Protein 2NNA (pdb70)

Radius of gyration: 23.1 Å; Cα contacts (8 Å, |Δi|>4): 868; chains: 3; bounding box: 53×52×65 Å

Foldseek 3Di:
DDDDPKDKPQWPWAFDPVVGDIWTFIGIRQHTQWIADLVVLGIGGDDPVCVPPHDDRSVVNNVVNVVVVVVVVVVCVVVVNDDWDFDDKDKDKDKPDDDDAQDKTKIKIKIPQGPPPDKDKFKDKPRHGDDPQKDKDHWTADPVGGTMIMMMHIDGADPRIWMWIWMDDPNDPDIDTDTDHD/DVVPDDDDKDWDWDWDWDDDDQNPDIKIKIFTDTPNRGQKMDILVVLAIDGPDPVPPVPRVVQRPPVVSSVVSNCCSVVPVVVVSVVCVVPVVVDWDAWDWDWDPVIKIKTWFTDDQDKDKFKAKPNHTDDDQKDKDPWADPPPRGIIIMIDGDDDDDPPIKMWMWMDDPNDPDIDIDIDHD/DDDDDDDDDDDDD

B-factor: mean 37.71, std 11.77, range [17.78, 88.79]

Secondary structure (DSSP, 8-state):
----SEEEEEEEEEEETTTTEEEEEEEETTEEEEEEETTTTEEEESSHHHHHH-B--HHHHHHHHHHHHHHHHHHHHHTTS-PPPPPPPEEEEEESS---TTS-EEEEEEEEEE-SS--EEEEEETTEEE-TTEEE--PEE-TTS-EEEEEEEEE---TT--EEEEEE-TTSSS-EEEEE--/-GGGSPP--EEEEEEEEEEETTTTEEEEEEEEEETTEEEEEEETTT-SEEE-STTSHHHHHHHHT-HHHHHHHHHHIIIIIIHHHHHHHTTGGG--BPPEEEEE--EEEEEEEEBSS--EEEEEETTEE--SSEEEPPPEE-SSS-EEEEEEE-----TT--EEEEEE-TT-SS-EEEEE--/-BPP---PPPPP-

Structure (mmCIF, N/CA/C/O backbone):
data_2NNA
#
_entry.id   2NNA
#
_cell.length_a   58.830
_cell.length_b   92.520
_cell.length_c   113.060
_cell.angle_alpha   90.00
_cell.angle_beta   90.00
_cell.angle_gamma   90.00
#
_symmetry.space_group_name_H-M   'P 21 21 21'
#
loop_
_entity.id
_entity.type
_entity.pdbx_description
1 polymer 'MHC class II antigen'
2 polymer 'MHC class II antigen'
3 polymer 'gluten peptide'
4 water water
#
loop_
_atom_site.group_PDB
_atom_site.id
_atom_site.type_symbol
_atom_site.label_atom_id
_atom_site.label_alt_id
_atom_site.label_comp_id
_atom_site.label_asym_id
_atom_site.label_entity_id
_atom_site.label_seq_id
_atom_site.pdbx_PDB_ins_code
_atom_site.Cartn_x
_atom_site.Cartn_y
_atom_site.Cartn_z
_atom_site.occupancy
_atom_site.B_iso_or_equiv
_atom_site.auth_seq_id
_atom_site.auth_comp_id
_atom_site.auth_asym_id
_atom_site.auth_atom_id
_atom_site.pdbx_PDB_model_num
ATOM 1 N N . ASP A 1 2 ? 15.872 39.562 50.418 1.00 62.29 0 ASP A N 1
ATOM 2 C CA . ASP A 1 2 ? 15.620 40.381 51.639 1.00 61.31 0 ASP A CA 1
ATOM 3 C C . ASP A 1 2 ? 16.120 41.811 51.415 1.00 58.92 0 ASP A C 1
ATOM 4 O O . ASP A 1 2 ? 15.342 42.768 51.475 1.00 59.59 0 ASP A O 1
ATOM 9 N N . ILE A 1 3 ? 17.421 41.948 51.159 1.00 54.87 1 ILE A N 1
ATOM 10 C CA . ILE A 1 3 ? 18.030 43.256 50.924 1.00 49.83 1 ILE A CA 1
ATOM 11 C C . ILE A 1 3 ? 17.960 43.611 49.444 1.00 47.71 1 ILE A C 1
ATOM 12 O O . ILE A 1 3 ? 18.443 42.855 48.601 1.00 46.73 1 ILE A O 1
ATOM 17 N N . VAL A 1 4 ? 17.366 44.759 49.129 1.00 45.17 2 VAL A N 1
ATOM 18 C CA . VAL A 1 4 ? 17.250 45.189 47.738 1.00 43.40 2 VAL A CA 1
ATOM 19 C C . VAL A 1 4 ? 18.433 46.061 47.336 1.00 41.21 2 VAL A C 1
ATOM 20 O O . VAL A 1 4 ? 18.846 46.957 48.076 1.00 41.51 2 VAL A O 1
ATOM 24 N N . ALA A 1 5 ? 18.974 45.795 46.154 1.00 38.19 3 ALA A N 1
ATOM 25 C CA . ALA A 1 5 ? 20.112 46.543 45.650 1.00 36.13 3 ALA A CA 1
ATOM 26 C C . ALA A 1 5 ? 20.231 46.302 44.157 1.00 35.18 3 ALA A C 1
ATOM 27 O O . ALA A 1 5 ? 19.689 45.325 43.638 1.00 36.52 3 ALA A O 1
ATOM 29 N N . ASP A 1 6 ? 20.930 47.194 43.464 1.00 32.75 4 ASP A N 1
ATOM 30 C CA . ASP A 1 6 ? 21.104 47.048 42.031 1.00 33.06 4 ASP A CA 1
ATOM 31 C C . ASP A 1 6 ? 21.988 45.838 41.754 1.00 32.44 4 ASP A C 1
ATOM 32 O O . ASP A 1 6 ? 21.747 45.084 40.812 1.00 32.13 4 ASP A O 1
ATOM 37 N N . HIS A 1 7 ? 23.012 45.662 42.580 1.00 31.44 5 HIS A N 1
ATOM 38 C CA . HIS A 1 7 ? 23.925 44.537 42.433 1.00 30.92 5 HIS A CA 1
ATOM 39 C C . HIS A 1 7 ? 24.278 43.908 43.770 1.00 28.96 5 HIS A C 1
ATOM 40 O O . HIS A 1 7 ? 24.413 44.600 44.785 1.00 27.16 5 HIS A O 1
ATOM 47 N N . VAL A 1 8 ? 24.410 42.585 43.759 1.00 28.69 6 VAL A N 1
ATOM 48 C CA . VAL A 1 8 ? 24.774 41.835 44.955 1.00 28.78 6 VAL A CA 1
ATOM 49 C C . VAL A 1 8 ? 25.969 40.948 44.618 1.00 28.36 6 VAL A C 1
ATOM 50 O O . VAL A 1 8 ? 25.971 40.247 43.601 1.00 25.66 6 VAL A O 1
ATOM 54 N N . ALA A 1 9 ? 26.988 40.992 45.466 1.00 25.98 7 ALA A N 1
ATOM 55 C CA . ALA A 1 9 ? 28.180 40.189 45.246 1.00 27.92 7 ALA A CA 1
ATOM 56 C C . ALA A 1 9 ? 28.569 39.415 46.495 1.00 27.63 7 ALA A C 1
ATOM 57 O O . ALA A 1 9 ? 28.217 39.794 47.613 1.00 27.34 7 ALA A O 1
ATOM 59 N N . SER A 1 10 ? 29.282 38.315 46.288 1.00 27.50 8 SER A N 1
ATOM 60 C CA . SER A 1 10 ? 29.781 37.496 47.383 1.00 27.28 8 SER A CA 1
ATOM 61 C C . SER A 1 10 ? 31.275 37.410 47.131 1.00 27.14 8 SER A C 1
ATOM 62 O O . SER A 1 10 ? 31.726 36.660 46.267 1.00 26.31 8 SER A O 1
ATOM 65 N N . TYR A 1 11 ? 32.032 38.220 47.861 1.00 25.87 9 TYR A N 1
ATOM 66 C CA . TYR A 1 11 ? 33.475 38.242 47.722 1.00 27.05 9 TYR A CA 1
ATOM 67 C C . TYR A 1 11 ? 33.979 37.426 48.875 1.00 29.88 9 TYR A C 1
ATOM 68 O O . TYR A 1 11 ? 34.793 37.852 49.704 1.00 27.22 9 TYR A O 1
ATOM 77 N N . GLY A 1 12 A 33.424 36.221 48.890 1.00 30.07 9 GLY A N 1
ATOM 78 C CA . GLY A 1 12 A 33.720 35.261 49.900 1.00 30.08 9 GLY A CA 1
ATOM 79 C C . GLY A 1 12 A 32.586 34.284 50.191 1.00 28.94 9 GLY A C 1
ATOM 80 O O . GLY A 1 12 A 32.045 34.277 51.296 1.00 32.47 9 GLY A O 1
ATOM 81 N N . VAL A 1 13 ? 32.213 33.470 49.207 1.00 27.05 10 VAL A N 1
ATOM 82 C CA . VAL A 1 13 ? 31.337 32.358 49.494 1.00 24.00 10 VAL A CA 1
ATOM 83 C C . VAL A 1 13 ? 32.309 31.324 50.020 1.00 25.04 10 VAL A C 1
ATOM 84 O O . VAL A 1 13 ? 32.950 30.632 49.224 1.00 24.76 10 VAL A O 1
ATOM 88 N N . ASN A 1 14 ? 32.450 31.224 51.340 1.00 23.03 11 ASN A N 1
ATOM 89 C CA . ASN A 1 14 ? 33.360 30.242 51.949 1.00 23.45 11 ASN A CA 1
ATOM 90 C C . ASN A 1 14 ? 32.593 29.056 52.524 1.00 23.67 11 ASN A C 1
ATOM 91 O O . ASN A 1 14 ? 31.585 29.238 53.224 1.00 22.84 11 ASN A O 1
ATOM 96 N N . LEU A 1 15 ? 33.065 27.849 52.226 1.00 22.50 12 LEU A N 1
ATOM 97 C CA . LEU A 1 15 ? 32.420 26.632 52.704 1.00 24.40 12 LEU A CA 1
ATOM 98 C C . LEU A 1 15 ? 33.419 25.598 53.228 1.00 24.42 12 LEU A C 1
ATOM 99 O O . LEU A 1 15 ? 34.476 25.393 52.641 1.00 25.75 12 LEU A O 1
ATOM 104 N N . TYR A 1 16 ? 33.072 24.957 54.338 1.00 25.37 13 TYR A N 1
ATOM 105 C CA . TYR A 1 16 ? 33.893 23.897 54.908 1.00 25.01 13 TYR A CA 1
ATOM 106 C C . TYR A 1 16 ? 32.941 22.943 55.615 1.00 24.20 13 TYR A C 1
ATOM 107 O O . TYR A 1 16 ? 32.059 23.382 56.351 1.00 25.69 13 TYR A O 1
ATOM 116 N N . GLN A 1 17 ? 33.107 21.644 55.379 1.00 24.10 14 GLN A N 1
ATOM 117 C CA . GLN A 1 17 ? 32.261 20.639 56.016 1.00 22.84 14 GLN A CA 1
ATOM 118 C C . GLN A 1 17 ? 33.083 19.440 56.490 1.00 24.58 14 GLN A C 1
ATOM 119 O O . GLN A 1 17 ? 34.090 19.075 55.879 1.00 24.84 14 GLN A O 1
ATOM 125 N N . SER A 1 18 ? 32.642 18.831 57.585 1.00 23.14 15 SER A N 1
ATOM 126 C CA . SER A 1 18 ? 33.338 17.688 58.164 1.00 24.24 15 SER A CA 1
ATOM 127 C C . SER A 1 18 ? 33.383 16.486 57.225 1.00 24.07 15 SER A C 1
ATOM 128 O O . SER A 1 18 ? 34.389 15.782 57.162 1.00 24.70 15 SER A O 1
ATOM 131 N N . TYR A 1 19 ? 32.305 16.241 56.488 1.00 25.84 16 TYR A N 1
ATOM 132 C CA . TYR A 1 19 ? 32.298 15.107 55.567 1.00 27.22 16 TYR A CA 1
ATOM 133 C C . TYR A 1 19 ? 33.364 15.281 54.486 1.00 28.12 16 TYR A C 1
ATOM 134 O O . TYR A 1 19 ? 33.254 16.151 53.618 1.00 27.55 16 TYR A O 1
ATOM 143 N N . GLY A 1 20 ? 34.392 14.440 54.543 1.00 29.27 17 GLY A N 1
ATOM 144 C CA . GLY A 1 20 ? 35.479 14.508 53.580 1.00 28.17 17 GLY A CA 1
ATOM 145 C C . GLY A 1 20 ? 36.815 14.461 54.310 1.00 30.66 17 GLY A C 1
ATOM 146 O O . GLY A 1 20 ? 37.464 13.416 54.335 1.00 30.28 17 GLY A O 1
ATOM 147 N N . PRO A 1 21 ? 37.256 15.577 54.917 1.00 30.02 18 PRO A N 1
ATOM 148 C CA . PRO A 1 21 ? 36.540 16.859 54.931 1.00 30.28 18 PRO A CA 1
ATOM 149 C C . PRO A 1 21 ? 36.657 17.532 53.564 1.00 29.87 18 PRO A C 1
ATOM 150 O O . PRO A 1 21 ? 37.440 17.101 52.720 1.00 30.22 18 PRO A O 1
ATOM 154 N N . SER A 1 22 ? 35.885 18.592 53.352 1.00 29.77 19 SER A N 1
ATOM 155 C CA . SER A 1 22 ? 35.919 19.301 52.085 1.00 30.09 19 SER A CA 1
ATOM 156 C C . SER A 1 22 ? 35.502 20.761 52.239 1.00 29.55 19 SER A C 1
ATOM 157 O O . SER A 1 22 ? 34.754 21.122 53.148 1.00 29.88 19 SER A O 1
ATOM 160 N N . GLY A 1 23 ? 35.999 21.601 51.341 1.00 28.57 20 GLY A N 1
ATOM 161 C CA . GLY A 1 23 ? 35.671 23.011 51.396 1.00 28.18 20 GLY A CA 1
ATOM 162 C C . GLY A 1 23 ? 35.521 23.589 50.003 1.00 27.64 20 GLY A C 1
ATOM 163 O O . GLY A 1 23 ? 35.756 22.904 49.007 1.00 26.38 20 GLY A O 1
ATOM 164 N N . GLN A 1 24 ? 35.134 24.846 49.934 1.00 25.64 21 GLN A N 1
ATOM 165 C CA . GLN A 1 24 ? 34.948 25.530 48.662 1.00 24.38 21 GLN A CA 1
ATOM 166 C C . GLN A 1 24 ? 35.131 27.025 48.888 1.00 23.84 21 GLN A C 1
ATOM 167 O O . GLN A 1 24 ? 34.724 27.557 49.906 1.00 22.39 21 GLN A O 1
ATOM 173 N N . TYR A 1 25 ? 35.737 27.694 47.914 1.00 23.20 22 TYR A N 1
ATOM 174 C CA . TYR A 1 25 ? 35.923 29.138 47.978 1.00 21.74 22 TYR A CA 1
ATOM 175 C C . TYR A 1 25 ? 35.638 29.679 46.593 1.00 23.47 22 TYR A C 1
ATOM 176 O O . TYR A 1 25 ? 36.238 29.238 45.614 1.00 22.98 22 TYR A O 1
ATOM 185 N N . SER A 1 26 ? 34.726 30.641 46.511 1.00 24.45 23 SER A N 1
ATOM 186 C CA . SER A 1 26 ? 34.371 31.225 45.231 1.00 23.55 23 SER A CA 1
ATOM 187 C C . SER A 1 26 ? 33.835 32.633 45.409 1.00 24.16 23 SER A C 1
ATOM 188 O O . SER A 1 26 ? 33.433 33.025 46.512 1.00 23.90 23 SER A O 1
ATOM 191 N N . HIS A 1 27 ? 33.831 33.400 44.322 1.00 25.03 24 HIS A N 1
ATOM 192 C CA . HIS A 1 27 ? 33.288 34.759 44.329 1.00 24.00 24 HIS A CA 1
ATOM 193 C C . HIS A 1 27 ? 32.140 34.763 43.342 1.00 24.48 24 HIS A C 1
ATOM 194 O O . HIS A 1 27 ? 32.228 34.151 42.278 1.00 25.31 24 HIS A O 1
ATOM 201 N N . GLU A 1 28 ? 31.057 35.437 43.700 1.00 23.85 25 GLU A N 1
ATOM 202 C CA . GLU A 1 28 ? 29.898 35.505 42.825 1.00 24.22 25 GLU A CA 1
ATOM 203 C C . GLU A 1 28 ? 29.504 36.966 42.663 1.00 23.81 25 GLU A C 1
ATOM 204 O O . GLU A 1 28 ? 29.715 37.768 43.566 1.00 23.72 25 GLU A O 1
ATOM 210 N N . PHE A 1 29 ? 28.955 37.316 41.506 1.00 24.26 26 PHE A N 1
ATOM 211 C CA . PHE A 1 29 ? 28.478 38.679 41.281 1.00 25.93 26 PHE A CA 1
ATOM 212 C C . PHE A 1 29 ? 27.142 38.532 40.568 1.00 25.12 26 PHE A C 1
ATOM 213 O O . PHE A 1 29 ? 27.057 37.859 39.538 1.00 25.53 26 PHE A O 1
ATOM 221 N N . ASP A 1 30 ? 26.107 39.152 41.129 1.00 23.64 27 ASP A N 1
ATOM 222 C CA . ASP A 1 30 ? 24.751 39.067 40.589 1.00 25.63 27 ASP A CA 1
ATOM 223 C C . ASP A 1 30 ? 24.324 37.635 40.262 1.00 26.25 27 ASP A C 1
ATOM 224 O O . ASP A 1 30 ? 23.772 37.358 39.195 1.00 24.94 27 ASP A O 1
ATOM 229 N N . GLY A 1 31 ? 24.596 36.725 41.193 1.00 27.17 28 GLY A N 1
ATOM 230 C CA . GLY A 1 31 ? 24.189 35.343 41.027 1.00 27.62 28 GLY A CA 1
ATOM 231 C C . GLY A 1 31 ? 25.020 34.384 40.199 1.00 27.60 28 GLY A C 1
ATOM 232 O O . GLY A 1 31 ? 24.645 33.221 40.087 1.00 29.26 28 GLY A O 1
ATOM 233 N N . ASP A 1 32 ? 26.127 34.837 39.618 1.00 26.86 29 ASP A N 1
ATOM 234 C CA . ASP A 1 32 ? 26.958 33.944 38.813 1.00 26.71 29 ASP A CA 1
ATOM 235 C C . ASP A 1 32 ? 28.360 33.856 39.404 1.00 26.32 29 ASP A C 1
ATOM 236 O O . ASP A 1 32 ? 28.821 34.777 40.069 1.00 26.57 29 ASP A O 1
ATOM 241 N N . GLU A 1 33 ? 29.037 32.743 39.149 1.00 26.52 30 GLU A N 1
ATOM 242 C CA . GLU A 1 33 ? 30.375 32.524 39.685 1.00 27.60 30 GLU A CA 1
ATOM 243 C C . GLU A 1 33 ? 31.501 33.141 38.866 1.00 27.06 30 GLU A C 1
ATOM 244 O O . GLU A 1 33 ? 31.700 32.791 37.704 1.00 28.33 30 GLU A O 1
ATOM 250 N N . GLU A 1 34 ? 32.245 34.052 39.479 1.00 26.69 31 GLU A N 1
ATOM 251 C CA . GLU A 1 34 ? 33.369 34.688 38.799 1.00 28.54 31 GLU A CA 1
ATOM 252 C C . GLU A 1 34 ? 34.542 33.711 38.810 1.00 28.33 31 GLU A C 1
ATOM 253 O O . GLU A 1 34 ? 35.250 33.560 37.814 1.00 28.51 31 GLU A O 1
ATOM 259 N N . PHE A 1 35 ? 34.733 33.034 39.938 1.00 28.19 32 PHE A N 1
ATOM 260 C CA . PHE A 1 35 ? 35.809 32.062 40.056 1.00 27.54 32 PHE A CA 1
ATOM 261 C C . PHE A 1 35 ? 35.665 31.223 41.317 1.00 28.83 32 PHE A C 1
ATOM 262 O O . PHE A 1 35 ? 34.816 31.490 42.168 1.00 29.22 32 PHE A O 1
ATOM 270 N N . TYR A 1 36 ? 36.491 30.188 41.406 1.00 28.13 33 TYR A N 1
ATOM 271 C CA . TYR A 1 36 ? 36.552 29.328 42.574 1.00 26.82 33 TYR A CA 1
ATOM 272 C C . TYR A 1 36 ? 38.032 29.019 42.671 1.00 27.66 33 TYR A C 1
ATOM 273 O O . TYR A 1 36 ? 38.754 29.103 41.674 1.00 25.97 33 TYR A O 1
ATOM 282 N N . VAL A 1 37 ? 38.494 28.697 43.871 1.00 27.32 34 VAL A N 1
ATOM 283 C CA . VAL A 1 37 ? 39.899 28.368 44.063 1.00 27.15 34 VAL A CA 1
ATOM 284 C C . VAL A 1 37 ? 39.992 26.866 44.241 1.00 27.38 34 VAL A C 1
ATOM 285 O O . VAL A 1 37 ? 39.320 26.301 45.100 1.00 26.84 34 VAL A O 1
ATOM 289 N N . ASP A 1 38 ? 40.794 26.217 43.405 1.00 29.02 35 ASP A N 1
ATOM 290 C CA . ASP A 1 38 ? 40.980 24.774 43.520 1.00 29.68 35 ASP A CA 1
ATOM 291 C C . ASP A 1 38 ? 41.867 24.623 44.755 1.00 30.54 35 ASP A C 1
ATOM 292 O O . ASP A 1 38 ? 43.035 25.009 44.734 1.00 31.64 35 ASP A O 1
ATOM 297 N N . LEU A 1 39 ? 41.309 24.078 45.829 1.00 30.35 36 LEU A N 1
ATOM 298 C CA . LEU A 1 39 ? 42.051 23.934 47.078 1.00 31.38 36 LEU A CA 1
ATOM 299 C C . LEU A 1 39 ? 43.162 22.890 47.040 1.00 32.94 36 LEU A C 1
ATOM 300 O O . LEU A 1 39 ? 44.052 22.901 47.889 1.00 32.86 36 LEU A O 1
ATOM 305 N N . GLU A 1 40 ? 43.108 21.989 46.064 1.00 36.30 37 GLU A N 1
ATOM 306 C CA . GLU A 1 40 ? 44.136 20.963 45.911 1.00 38.54 37 GLU A CA 1
ATOM 307 C C . GLU A 1 40 ? 45.302 21.529 45.112 1.00 39.38 37 GLU A C 1
ATOM 308 O O . GLU A 1 40 ? 46.438 21.519 45.572 1.00 38.69 37 GLU A O 1
ATOM 314 N N . ARG A 1 41 ? 45.010 22.026 43.914 1.00 39.40 38 ARG A N 1
ATOM 315 C CA . ARG A 1 41 ? 46.038 22.590 43.052 1.00 39.28 38 ARG A CA 1
ATOM 316 C C . ARG A 1 41 ? 46.476 23.978 43.516 1.00 39.20 38 ARG A C 1
ATOM 317 O O . ARG A 1 41 ? 47.471 24.514 43.027 1.00 38.72 38 ARG A O 1
ATOM 325 N N . LYS A 1 42 ? 45.736 24.549 44.463 1.00 37.41 39 LYS A N 1
ATOM 326 C CA . LYS A 1 42 ? 46.043 25.873 45.007 1.00 38.41 39 LYS A CA 1
ATOM 327 C C . LYS A 1 42 ? 46.038 26.944 43.917 1.00 38.19 39 LYS A C 1
ATOM 328 O O . LYS A 1 42 ? 46.919 27.805 43.895 1.00 36.68 39 LYS A O 1
ATOM 334 N N . GLU A 1 43 ? 45.052 26.893 43.023 1.00 36.80 40 GLU A N 1
ATOM 335 C CA . GLU A 1 43 ? 44.953 27.855 41.929 1.00 36.77 40 GLU A CA 1
ATOM 336 C C . GLU A 1 43 ? 43.575 28.482 41.826 1.00 34.65 40 GLU A C 1
ATOM 337 O O . GLU A 1 43 ? 42.570 27.887 42.215 1.00 33.76 40 GLU A O 1
ATOM 343 N N . THR A 1 44 ? 43.543 29.684 41.267 1.00 33.08 41 THR A N 1
ATOM 344 C CA . THR A 1 44 ? 42.302 30.399 41.054 1.00 32.05 41 THR A CA 1
ATOM 345 C C . THR A 1 44 ? 41.847 30.009 39.654 1.00 31.58 41 THR A C 1
ATOM 346 O O . THR A 1 44 ? 42.646 30.003 38.725 1.00 32.99 41 THR A O 1
ATOM 350 N N . VAL A 1 45 ? 40.575 29.660 39.509 1.00 30.97 42 VAL A N 1
ATOM 351 C CA . VAL A 1 45 ? 40.035 29.262 38.217 1.00 30.10 42 VAL A CA 1
ATOM 352 C C . VAL A 1 45 ? 38.862 30.164 37.854 1.00 31.39 42 VAL A C 1
ATOM 353 O O . VAL A 1 45 ? 37.749 29.988 38.361 1.00 30.86 42 VAL A O 1
ATOM 357 N N . TRP A 1 46 ? 39.118 31.129 36.976 1.00 30.52 43 TRP A N 1
ATOM 358 C CA . TRP A 1 46 ? 38.088 32.059 36.550 1.00 30.66 43 TRP A CA 1
ATOM 359 C C . TRP A 1 46 ? 37.116 31.403 35.580 1.00 31.44 43 TRP A C 1
ATOM 360 O O . TRP A 1 46 ? 37.505 30.569 34.760 1.00 32.40 43 TRP A O 1
ATOM 371 N N . GLN A 1 47 ? 35.850 31.799 35.669 1.00 31.86 44 GLN A N 1
ATOM 372 C CA . GLN A 1 47 ? 34.808 31.217 34.842 1.00 31.72 44 GLN A CA 1
ATOM 373 C C . GLN A 1 47 ? 34.495 31.896 33.509 1.00 32.82 44 GLN A C 1
ATOM 374 O O . GLN A 1 47 ? 33.641 31.417 32.764 1.00 33.32 44 GLN A O 1
ATOM 380 N N . LEU A 1 48 ? 35.173 33.002 33.212 1.00 32.76 45 LEU A N 1
ATOM 381 C CA . LEU A 1 48 ? 34.996 33.711 31.939 1.00 34.96 45 LEU A CA 1
ATOM 382 C C . LEU A 1 48 ? 36.356 34.132 31.372 1.00 36.16 45 LEU A C 1
ATOM 383 O O . LEU A 1 48 ? 37.239 34.562 32.116 1.00 35.38 45 LEU A O 1
ATOM 388 N N . PRO A 1 49 ? 36.544 33.999 30.045 1.00 37.56 46 PRO A N 1
ATOM 389 C CA . PRO A 1 49 ? 37.806 34.376 29.395 1.00 37.34 46 PRO A CA 1
ATOM 390 C C . PRO A 1 49 ? 38.183 35.810 29.759 1.00 37.61 46 PRO A C 1
ATOM 391 O O . PRO A 1 49 ? 39.345 36.113 30.018 1.00 38.23 46 PRO A O 1
ATOM 395 N N . LEU A 1 50 ? 37.184 36.685 29.785 1.00 38.30 47 LEU A N 1
ATOM 396 C CA . LEU A 1 50 ? 37.394 38.083 30.131 1.00 40.37 47 LEU A CA 1
ATOM 397 C C . LEU A 1 50 ? 38.056 38.232 31.503 1.00 41.61 47 LEU A C 1
ATOM 398 O O . LEU A 1 50 ? 39.014 38.994 31.651 1.00 42.86 47 LEU A O 1
ATOM 403 N N . PHE A 1 51 ? 37.546 37.511 32.502 1.00 41.43 48 PHE A N 1
ATOM 404 C CA . PHE A 1 51 ? 38.097 37.589 33.861 1.00 41.80 48 PHE A CA 1
ATOM 405 C C . PHE A 1 51 ? 39.514 37.026 33.913 1.00 42.83 48 PHE A C 1
ATOM 406 O O . PHE A 1 51 ? 40.430 37.636 34.467 1.00 40.64 48 PHE A O 1
ATOM 414 N N . ARG A 1 52 ? 39.667 35.840 33.339 1.00 45.36 49 ARG A N 1
ATOM 415 C CA . ARG A 1 52 ? 40.938 35.133 33.283 1.00 48.28 49 ARG A CA 1
ATOM 416 C C . ARG A 1 52 ? 42.004 36.017 32.645 1.00 49.15 49 ARG A C 1
ATOM 417 O O . ARG A 1 52 ? 43.190 35.909 32.954 1.00 48.40 49 ARG A O 1
ATOM 425 N N . ARG A 1 53 ? 41.558 36.905 31.764 1.00 50.21 50 ARG A N 1
ATOM 426 C CA . ARG A 1 53 ? 42.443 37.807 31.036 1.00 51.90 50 ARG A CA 1
ATOM 427 C C . ARG A 1 53 ? 42.764 39.115 31.764 1.00 50.07 50 ARG A C 1
ATOM 428 O O . ARG A 1 53 ? 43.889 39.607 31.686 1.00 49.52 50 ARG A O 1
ATOM 436 N N . PHE A 1 54 ? 41.794 39.670 32.484 1.00 48.21 51 PHE A N 1
ATOM 437 C CA . PHE A 1 54 ? 42.008 40.946 33.163 1.00 47.17 51 PHE A CA 1
ATOM 438 C C . PHE A 1 54 ? 42.070 40.993 34.687 1.00 45.93 51 PHE A C 1
ATOM 439 O O . PHE A 1 54 ? 42.511 41.997 35.248 1.00 45.06 51 PHE A O 1
ATOM 447 N N . ARG A 1 55 ? 41.625 39.949 35.377 1.00 43.92 52 ARG A N 1
ATOM 448 C CA . ARG A 1 55 ? 41.689 39.999 36.834 1.00 41.71 52 ARG A CA 1
ATOM 449 C C . ARG A 1 55 ? 42.456 38.855 37.482 1.00 39.34 52 ARG A C 1
ATOM 450 O O . ARG A 1 55 ? 42.732 37.836 36.854 1.00 37.35 52 ARG A O 1
ATOM 458 N N . ARG A 1 56 ? 42.820 39.049 38.744 1.00 38.91 53 ARG A N 1
ATOM 459 C CA . ARG A 1 56 ? 43.584 38.052 39.476 1.00 40.08 53 ARG A CA 1
ATOM 460 C C . ARG A 1 56 ? 43.202 38.009 40.954 1.00 37.82 53 ARG A C 1
ATOM 461 O O . ARG A 1 56 ? 42.756 39.013 41.525 1.00 35.34 53 ARG A O 1
ATOM 469 N N . PHE A 1 57 ? 43.380 36.835 41.559 1.00 34.33 54 PHE A N 1
ATOM 470 C CA . PHE A 1 57 ? 43.070 36.626 42.970 1.00 33.08 54 PHE A CA 1
ATOM 471 C C . PHE A 1 57 ? 44.113 35.727 43.632 1.00 32.24 54 PHE A C 1
ATOM 472 O O . PHE A 1 57 ? 44.454 34.670 43.108 1.00 33.21 54 PHE A O 1
ATOM 480 N N . ASP A 1 58 ? 44.603 36.147 44.790 1.00 31.78 55 ASP A N 1
ATOM 481 C CA . ASP A 1 58 ? 45.602 35.382 45.526 1.00 32.55 55 ASP A CA 1
ATOM 482 C C . ASP A 1 58 ? 44.949 34.159 46.175 1.00 30.07 55 ASP A C 1
ATOM 483 O O . ASP A 1 58 ? 44.231 34.285 47.161 1.00 29.94 55 ASP A O 1
ATOM 488 N N . PRO A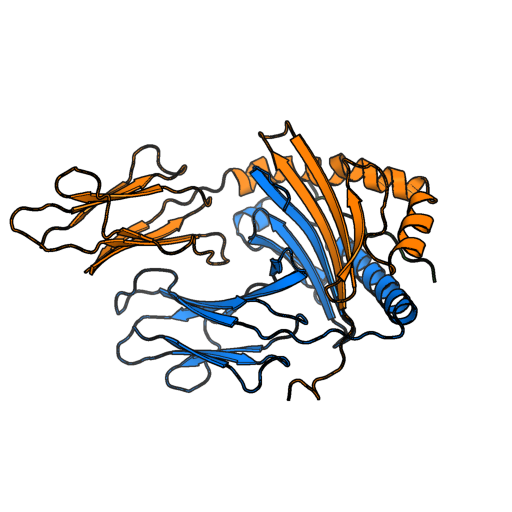 1 59 ? 45.216 32.957 45.640 1.00 31.06 56 PRO A N 1
ATOM 489 C CA . PRO A 1 59 ? 44.657 31.699 46.152 1.00 32.31 56 PRO A CA 1
ATOM 490 C C . PRO A 1 59 ? 44.857 31.531 47.658 1.00 32.80 56 PRO A C 1
ATOM 491 O O . PRO A 1 59 ? 44.017 30.950 48.348 1.00 33.13 56 PRO A O 1
ATOM 495 N N . GLN A 1 60 ? 45.975 32.047 48.155 1.00 31.14 57 GLN A N 1
ATOM 496 C CA . GLN A 1 60 ? 46.319 31.950 49.565 1.00 32.09 57 GLN A CA 1
ATOM 497 C C . GLN A 1 60 ? 45.259 32.543 50.493 1.00 31.28 57 GLN A C 1
ATOM 498 O O . GLN A 1 60 ? 45.041 32.028 51.588 1.00 30.46 57 GLN A O 1
ATOM 504 N N . PHE A 1 61 ? 44.606 33.626 50.076 1.00 30.54 58 PHE A N 1
ATOM 505 C CA . PHE A 1 61 ? 43.562 34.226 50.911 1.00 30.55 58 PHE A CA 1
ATOM 506 C C . PHE A 1 61 ? 42.450 33.203 51.123 1.00 29.03 58 PHE A C 1
ATOM 507 O O . PHE A 1 61 ? 41.845 33.126 52.195 1.00 27.87 58 PHE A O 1
ATOM 515 N N . ALA A 1 62 ? 42.179 32.423 50.083 1.00 26.41 59 ALA A N 1
ATOM 516 C CA . ALA A 1 62 ? 41.144 31.408 50.155 1.00 26.60 59 ALA A CA 1
ATOM 517 C C . ALA A 1 62 ? 41.572 30.284 51.107 1.00 25.49 59 ALA A C 1
ATOM 518 O O . ALA A 1 62 ? 40.815 29.897 51.994 1.00 25.40 59 ALA A O 1
ATOM 520 N N . LEU A 1 63 ? 42.790 29.777 50.917 1.00 25.58 60 LEU A N 1
ATOM 521 C CA . LEU A 1 63 ? 43.332 28.694 51.739 1.00 24.43 60 LEU A CA 1
ATOM 522 C C . LEU A 1 63 ? 43.377 29.079 53.209 1.00 22.23 60 LEU A C 1
ATOM 523 O O . LEU A 1 63 ? 43.057 28.274 54.083 1.00 22.51 60 LEU A O 1
ATOM 528 N N . THR A 1 64 ? 43.770 30.314 53.477 1.00 21.08 61 THR A N 1
ATOM 529 C CA . THR A 1 64 ? 43.840 30.805 54.844 1.00 21.18 61 THR A CA 1
ATOM 530 C C . THR A 1 64 ? 42.442 30.928 55.448 1.00 22.22 61 THR A C 1
ATOM 531 O O . THR A 1 64 ? 42.229 30.596 56.612 1.00 22.78 61 THR A O 1
ATOM 535 N N . ASN A 1 65 ? 41.489 31.407 54.654 1.00 23.51 62 ASN A N 1
ATOM 536 C CA . ASN A 1 65 ? 40.104 31.549 55.109 1.00 23.86 62 ASN A CA 1
ATOM 537 C C . ASN A 1 65 ? 39.517 30.191 55.514 1.00 23.75 62 ASN A C 1
ATOM 538 O O . ASN A 1 65 ? 38.865 30.068 56.558 1.00 24.22 62 ASN A O 1
ATOM 543 N N . ILE A 1 66 ? 39.748 29.179 54.683 1.00 21.42 63 ILE A N 1
ATOM 544 C CA . ILE A 1 66 ? 39.230 27.839 54.943 1.00 22.11 63 ILE A CA 1
ATOM 545 C C . ILE A 1 66 ? 39.761 27.241 56.253 1.00 22.38 63 ILE A C 1
ATOM 546 O O . ILE A 1 66 ? 39.027 26.566 56.971 1.00 23.72 63 ILE A O 1
ATOM 551 N N . ALA A 1 67 ? 41.027 27.493 56.568 1.00 21.80 64 ALA A N 1
ATOM 552 C CA . ALA A 1 67 ? 41.603 26.984 57.809 1.00 22.68 64 ALA A CA 1
ATOM 553 C C . ALA A 1 67 ? 40.869 27.642 58.970 1.00 22.47 64 ALA A C 1
ATOM 554 O O . ALA A 1 67 ? 40.715 27.049 60.045 1.00 24.81 64 ALA A O 1
ATOM 556 N N . VAL A 1 68 ? 40.418 28.874 58.763 1.00 22.40 65 VAL A N 1
ATOM 557 C CA . VAL A 1 68 ? 39.667 29.572 59.806 1.00 22.14 65 VAL A CA 1
ATOM 558 C C . VAL A 1 68 ? 38.255 28.984 59.926 1.00 22.01 65 VAL A C 1
ATOM 559 O O . VAL A 1 68 ? 37.738 28.820 61.031 1.00 24.10 65 VAL A O 1
ATOM 563 N N . LEU A 1 69 ? 37.624 28.670 58.799 1.00 20.99 66 LEU A N 1
ATOM 564 C CA . LEU A 1 69 ? 36.292 28.083 58.863 1.00 23.20 66 LEU A CA 1
ATOM 565 C C . LEU A 1 69 ? 36.371 26.741 59.597 1.00 24.47 66 LEU A C 1
ATOM 566 O O . LEU A 1 69 ? 35.469 26.397 60.365 1.00 24.31 66 LEU A O 1
ATOM 571 N N . LYS A 1 70 ? 37.443 25.986 59.359 1.00 25.61 67 LYS A N 1
ATOM 572 C CA . LYS A 1 70 ? 37.619 24.692 60.024 1.00 27.81 67 LYS A CA 1
ATOM 573 C C . LYS A 1 70 ? 37.714 24.899 61.531 1.00 28.03 67 LYS A C 1
ATOM 574 O O . LYS A 1 70 ? 37.068 24.188 62.306 1.00 28.15 67 LYS A O 1
ATOM 580 N N . HIS A 1 71 ? 38.529 25.871 61.938 1.00 25.71 68 HIS A N 1
ATOM 581 C CA . HIS A 1 71 ? 38.689 26.199 63.352 1.00 25.81 68 HIS A CA 1
ATOM 582 C C . HIS A 1 71 ? 37.329 26.595 63.953 1.00 24.38 68 HIS A C 1
ATOM 583 O O . HIS A 1 71 ? 36.963 26.141 65.034 1.00 25.06 68 HIS A O 1
ATOM 590 N N . ASN A 1 72 ? 36.584 27.439 63.246 1.00 24.00 69 ASN A N 1
ATOM 591 C CA . ASN A 1 72 ? 35.276 27.878 63.733 1.00 24.47 69 ASN A CA 1
ATOM 592 C C . ASN A 1 72 ? 34.263 26.738 63.815 1.00 23.08 69 ASN A C 1
ATOM 593 O O . ASN A 1 72 ? 33.530 26.637 64.796 1.00 24.42 69 ASN A O 1
ATOM 598 N N . LEU A 1 73 ? 34.226 25.885 62.793 1.00 23.11 70 LEU A N 1
ATOM 599 C CA . LEU A 1 73 ? 33.290 24.762 62.759 1.00 23.11 70 LEU A CA 1
ATOM 600 C C . LEU A 1 73 ? 33.373 23.846 63.981 1.00 24.12 70 LEU A C 1
ATOM 601 O O . LEU A 1 73 ? 32.359 23.563 64.623 1.00 21.69 70 LEU A O 1
ATOM 606 N N . ASN A 1 74 ? 34.579 23.382 64.295 1.00 25.52 71 ASN A N 1
ATOM 607 C CA . ASN A 1 74 ? 34.786 22.482 65.429 1.00 27.48 71 ASN A CA 1
ATOM 608 C C . ASN A 1 74 ? 34.316 23.081 66.741 1.00 27.11 71 ASN A C 1
ATOM 609 O O . ASN A 1 74 ? 33.844 22.366 67.628 1.00 28.15 71 ASN A O 1
ATOM 614 N N . ILE A 1 75 ? 34.448 24.396 66.866 1.00 27.00 72 ILE A N 1
ATOM 615 C CA . ILE A 1 75 ? 34.021 25.089 68.071 1.00 26.75 72 ILE A CA 1
ATOM 616 C C . ILE A 1 75 ? 32.493 25.211 68.139 1.00 29.84 72 ILE A C 1
ATOM 617 O O . ILE A 1 75 ? 31.900 25.075 69.213 1.00 30.87 72 ILE A O 1
ATOM 622 N N . VAL A 1 76 ? 31.853 25.463 67.000 1.00 29.81 73 VAL A N 1
ATOM 623 C CA . VAL A 1 76 ? 30.403 25.602 66.986 1.00 29.13 73 VAL A CA 1
ATOM 624 C C . VAL A 1 76 ? 29.739 24.232 67.080 1.00 28.87 73 VAL A C 1
ATOM 625 O O . VAL A 1 76 ? 28.626 24.109 67.589 1.00 29.13 73 VAL A O 1
ATOM 629 N N . ILE A 1 77 ? 30.425 23.200 66.598 1.00 29.09 74 ILE A N 1
ATOM 630 C CA . ILE A 1 77 ? 29.895 21.845 66.684 1.00 32.01 74 ILE A CA 1
ATOM 631 C C . ILE A 1 77 ? 29.679 21.528 68.160 1.00 35.21 74 ILE A C 1
ATOM 632 O O . ILE A 1 77 ? 28.669 20.927 68.542 1.00 35.13 74 ILE A O 1
ATOM 637 N N . LYS A 1 78 ? 30.630 21.951 68.990 1.00 36.86 75 LYS A N 1
ATOM 638 C CA . LYS A 1 78 ? 30.549 21.718 70.426 1.00 37.97 75 LYS A CA 1
ATOM 639 C C . LYS A 1 78 ? 29.526 22.628 71.097 1.00 36.46 75 LYS A C 1
ATOM 640 O O . LYS A 1 78 ? 28.792 22.201 71.985 1.00 37.96 75 LYS A O 1
ATOM 646 N N . ARG A 1 79 ? 29.475 23.884 70.680 1.00 35.54 76 ARG A N 1
ATOM 647 C CA . ARG A 1 79 ? 28.531 24.819 71.269 1.00 34.94 76 ARG A CA 1
ATOM 648 C C . ARG A 1 79 ? 27.082 24.425 70.975 1.00 36.30 76 ARG A C 1
ATOM 649 O O . ARG A 1 79 ? 26.171 24.821 71.703 1.00 37.96 76 ARG A O 1
ATOM 657 N N . SER A 1 80 ? 26.872 23.651 69.913 1.00 35.50 77 SER A N 1
ATOM 658 C CA . SER A 1 80 ? 25.525 23.218 69.530 1.00 36.92 77 SER A CA 1
ATOM 659 C C . SER A 1 80 ? 25.241 21.781 69.962 1.00 38.45 77 SER A C 1
ATOM 660 O O . SER A 1 80 ? 24.235 21.194 69.557 1.00 39.19 77 SER A O 1
ATOM 663 N N . ASN A 1 81 ? 26.132 21.212 70.766 1.00 38.83 78 ASN A N 1
ATOM 664 C CA . ASN A 1 81 ? 25.980 19.833 71.219 1.00 40.41 78 ASN A CA 1
ATOM 665 C C . ASN A 1 81 ? 25.882 18.889 70.027 1.00 40.79 78 ASN A C 1
ATOM 666 O O . ASN A 1 81 ? 25.032 17.994 69.987 1.00 40.74 78 ASN A O 1
ATOM 671 N N . SER A 1 82 ? 26.751 19.114 69.047 1.00 39.26 79 SER A N 1
ATOM 672 C CA . SER A 1 82 ? 26.811 18.287 67.853 1.00 37.09 79 SER A CA 1
ATOM 673 C C . SER A 1 82 ? 2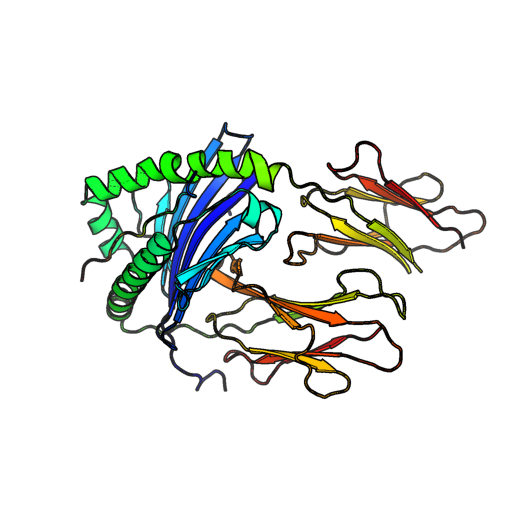5.529 18.174 67.026 1.00 35.53 79 SER A C 1
ATOM 674 O O . SER A 1 82 ? 25.139 17.077 66.626 1.00 33.55 79 SER A O 1
ATOM 677 N N . THR A 1 83 ? 24.873 19.299 66.768 1.00 34.75 80 THR A N 1
ATOM 678 C CA . THR A 1 83 ? 23.673 19.280 65.938 1.00 34.51 80 THR A CA 1
ATOM 679 C C . THR A 1 83 ? 24.160 19.154 64.497 1.00 31.15 80 THR A C 1
ATOM 680 O O . THR A 1 83 ? 24.791 20.069 63.966 1.00 31.16 80 THR A O 1
ATOM 684 N N . ALA A 1 84 ? 23.873 18.017 63.875 1.00 28.09 81 ALA A N 1
ATOM 685 C CA . ALA A 1 84 ? 24.307 17.751 62.512 1.00 27.26 81 ALA A CA 1
ATOM 686 C C . ALA A 1 84 ? 23.380 18.339 61.457 1.00 27.91 81 ALA A C 1
ATOM 687 O O . ALA A 1 84 ? 22.211 18.615 61.724 1.00 28.32 81 ALA A O 1
ATOM 689 N N . ALA A 1 85 ? 23.913 18.529 60.256 1.00 27.13 82 ALA A N 1
ATOM 690 C CA . ALA A 1 85 ? 23.135 19.067 59.147 1.00 28.43 82 ALA A CA 1
ATOM 691 C C . ALA A 1 85 ? 21.955 18.152 58.833 1.00 28.09 82 ALA A C 1
ATOM 692 O O . ALA A 1 85 ? 22.052 16.937 58.968 1.00 28.23 82 ALA A O 1
ATOM 694 N N . THR A 1 86 ? 20.841 18.751 58.427 1.00 27.71 83 THR A N 1
ATOM 695 C CA . THR A 1 86 ? 19.646 18.002 58.061 1.00 28.48 83 THR A CA 1
ATOM 696 C C . THR A 1 86 ? 19.580 18.001 56.536 1.00 28.15 83 THR A C 1
ATOM 697 O O . THR A 1 86 ? 19.658 19.060 55.914 1.00 27.92 83 THR A O 1
ATOM 701 N N . ASN A 1 87 ? 19.448 16.823 55.933 1.00 25.60 84 ASN A N 1
ATOM 702 C CA . ASN A 1 87 ? 19.364 16.731 54.479 1.00 25.10 84 ASN A CA 1
ATOM 703 C C . ASN A 1 87 ? 18.083 17.371 53.948 1.00 26.55 84 ASN A C 1
ATOM 704 O O . ASN A 1 87 ? 16.994 17.141 54.482 1.00 22.40 84 ASN A O 1
ATOM 709 N N . GLU A 1 88 ? 18.229 18.167 52.891 1.00 25.18 85 GLU A N 1
ATOM 710 C CA . GLU A 1 88 ? 17.100 18.805 52.231 1.00 25.60 85 GLU A CA 1
ATOM 711 C C . GLU A 1 88 ? 16.810 17.949 51.009 1.00 24.82 85 GLU A C 1
ATOM 712 O O . GLU A 1 88 ? 17.679 17.203 50.546 1.00 26.59 85 GLU A O 1
ATOM 718 N N . VAL A 1 89 ? 15.594 18.050 50.489 1.00 24.40 86 VAL A N 1
ATOM 719 C CA . VAL A 1 89 ? 15.224 17.302 49.296 1.00 24.71 86 VAL A CA 1
ATOM 720 C C . VAL A 1 89 ? 15.546 18.221 48.123 1.00 25.52 86 VAL A C 1
ATOM 721 O O . VAL A 1 89 ? 15.019 19.330 48.032 1.00 25.48 86 VAL A O 1
ATOM 725 N N . PRO A 1 90 ? 16.427 17.781 47.217 1.00 26.01 87 PRO A N 1
ATOM 726 C CA . PRO A 1 90 ? 16.761 18.634 46.077 1.00 26.32 87 PRO A CA 1
ATOM 727 C C . PRO A 1 90 ? 15.733 18.514 44.954 1.00 28.44 87 PRO A C 1
ATOM 728 O O . PRO A 1 90 ? 14.955 17.561 44.915 1.00 26.53 87 PRO A O 1
ATOM 732 N N . GLU A 1 91 ? 15.741 19.491 44.052 1.00 29.38 88 GLU A N 1
ATOM 733 C CA . GLU A 1 91 ? 14.846 19.507 42.906 1.00 32.43 88 GLU A CA 1
ATOM 734 C C . GLU A 1 91 ? 15.686 19.677 41.646 1.00 32.48 88 GLU A C 1
ATOM 735 O O . GLU A 1 91 ? 16.592 20.515 41.594 1.00 31.06 88 GLU A O 1
ATOM 741 N N . VAL A 1 92 ? 15.371 18.872 40.637 1.00 30.73 89 VAL A N 1
ATOM 742 C CA . VAL A 1 92 ? 16.102 18.862 39.379 1.00 30.57 89 VAL A CA 1
ATOM 743 C C . VAL A 1 92 ? 15.273 19.342 38.193 1.00 31.15 89 VAL A C 1
ATOM 744 O O . VAL A 1 92 ? 14.075 19.074 38.108 1.00 30.88 89 VAL A O 1
ATOM 748 N N . THR A 1 93 ? 15.932 20.045 37.279 1.00 30.71 90 THR A N 1
ATOM 749 C CA . THR A 1 93 ? 15.294 20.582 36.086 1.00 31.37 90 THR A CA 1
ATOM 750 C C . THR A 1 93 ? 16.270 20.466 34.922 1.00 31.67 90 THR A C 1
ATOM 751 O O . THR A 1 93 ? 17.459 20.759 35.076 1.00 29.81 90 THR A O 1
ATOM 755 N N . VAL A 1 94 ? 15.775 20.036 33.765 1.00 30.70 91 VAL A N 1
ATOM 756 C CA . VAL A 1 94 ? 16.627 19.899 32.586 1.00 32.61 91 VAL A CA 1
ATOM 757 C C . VAL A 1 94 ? 16.063 20.691 31.408 1.00 32.27 91 VAL A C 1
ATOM 758 O O . VAL A 1 94 ? 14.867 20.642 31.126 1.00 33.15 91 VAL A O 1
ATOM 762 N N . PHE A 1 95 ? 16.934 21.420 30.721 1.00 32.59 92 PHE A N 1
ATOM 763 C CA . PHE A 1 95 ? 16.521 22.229 29.584 1.00 32.18 92 PHE A CA 1
ATOM 764 C C . PHE A 1 95 ? 17.700 22.514 28.666 1.00 32.81 92 PHE A C 1
ATOM 765 O O . PHE A 1 95 ? 18.850 22.411 29.072 1.00 34.34 92 PHE A O 1
ATOM 773 N N . SER A 1 96 ? 17.416 22.857 27.418 1.00 33.97 93 SER A N 1
ATOM 774 C CA . SER A 1 96 ? 18.483 23.140 26.472 1.00 34.00 93 SER A CA 1
ATOM 775 C C . SER A 1 96 ? 18.876 24.606 26.553 1.00 33.17 93 SER A C 1
ATOM 776 O O . SER A 1 96 ? 18.063 25.456 26.910 1.00 29.46 93 SER A O 1
ATOM 779 N N . LYS A 1 97 ? 20.132 24.886 26.222 1.00 32.78 94 LYS A N 1
ATOM 780 C CA . LYS A 1 97 ? 20.655 26.247 26.234 1.00 34.35 94 LYS A CA 1
ATOM 781 C C . LYS A 1 97 ? 19.998 27.078 25.137 1.00 34.97 94 LYS A C 1
ATOM 782 O O . LYS A 1 97 ? 19.664 28.246 25.341 1.00 35.22 94 LYS A O 1
ATOM 788 N N . SER A 1 98 ? 19.811 26.463 23.976 1.00 36.47 95 SER A N 1
ATOM 789 C CA . SER A 1 98 ? 19.207 27.139 22.833 1.00 39.73 95 SER A CA 1
ATOM 790 C C . SER A 1 98 ? 18.115 26.273 22.213 1.00 41.13 95 SER A C 1
ATOM 791 O O . SER A 1 98 ? 17.977 25.096 22.555 1.00 40.74 95 SER A O 1
ATOM 794 N N . PRO A 1 99 ? 17.315 26.850 21.297 1.00 43.06 96 PRO A N 1
ATOM 795 C CA . PRO A 1 99 ? 16.245 26.088 20.646 1.00 44.58 96 PRO A CA 1
ATOM 796 C C . PRO A 1 99 ? 16.832 24.841 19.991 1.00 45.96 96 PRO A C 1
ATOM 797 O O . PRO A 1 99 ? 17.966 24.861 19.506 1.00 44.66 96 PRO A O 1
ATOM 801 N N . VAL A 1 100 ? 16.061 23.761 19.974 1.00 47.40 97 VAL A N 1
ATOM 802 C CA . VAL A 1 100 ? 16.531 22.507 19.403 1.00 49.85 97 VAL A CA 1
ATOM 803 C C . VAL A 1 100 ? 16.224 22.296 17.920 1.00 51.59 97 VAL A C 1
ATOM 804 O O . VAL A 1 100 ? 15.062 22.189 17.521 1.00 52.76 97 VAL A O 1
ATOM 808 N N . THR A 1 101 ? 17.280 22.240 17.114 1.00 52.48 98 THR A N 1
ATOM 809 C CA . THR A 1 101 ? 17.163 21.984 15.683 1.00 53.89 98 THR A CA 1
ATOM 810 C C . THR A 1 101 ? 18.096 20.804 15.410 1.00 53.14 98 THR A C 1
ATOM 811 O O . THR A 1 101 ? 19.315 20.916 15.556 1.00 51.68 98 THR A O 1
ATOM 815 N N . LEU A 1 102 ? 17.511 19.669 15.036 1.00 53.99 99 LEU A N 1
ATOM 816 C CA . LEU A 1 102 ? 18.274 18.454 14.767 1.00 54.95 99 LEU A CA 1
ATOM 817 C C . LEU A 1 102 ? 19.533 18.706 13.956 1.00 55.17 99 LEU A C 1
ATOM 818 O O . LEU A 1 102 ? 19.491 19.364 12.920 1.00 56.35 99 LEU A O 1
ATOM 823 N N . GLY A 1 103 ? 20.655 18.182 14.438 1.00 55.75 100 GLY A N 1
ATOM 824 C CA . GLY A 1 103 ? 21.911 18.352 13.734 1.00 55.47 100 GLY A CA 1
ATOM 825 C C . GLY A 1 103 ? 22.739 19.542 14.178 1.00 56.84 100 GLY A C 1
ATOM 826 O O . GLY A 1 103 ? 23.958 19.548 14.001 1.00 57.00 100 GLY A O 1
ATOM 827 N N . GLN A 1 104 ? 22.093 20.552 14.755 1.00 56.66 101 GLN A N 1
ATOM 828 C CA . GLN A 1 104 ? 22.816 21.734 15.204 1.00 57.10 101 GLN A CA 1
ATOM 829 C C . GLN A 1 104 ? 23.273 21.633 16.659 1.00 55.95 101 GLN A C 1
ATOM 830 O O . GLN A 1 104 ? 22.468 21.415 17.565 1.00 55.93 101 GLN A O 1
ATOM 836 N N . PRO A 1 105 ? 24.582 21.802 16.898 1.00 54.49 102 PRO A N 1
ATOM 837 C CA . PRO A 1 105 ? 25.177 21.734 18.235 1.00 52.36 102 PRO A CA 1
ATOM 838 C C . PRO A 1 105 ? 24.374 22.499 19.282 1.00 50.61 102 PRO A C 1
ATOM 839 O O . PRO A 1 105 ? 23.998 23.653 19.073 1.00 49.47 102 PRO A O 1
ATOM 843 N N . ASN A 1 106 ? 24.118 21.840 20.407 1.00 47.72 103 ASN A N 1
ATOM 844 C CA . ASN A 1 106 ? 23.363 22.440 21.496 1.00 44.73 103 ASN A CA 1
ATOM 845 C C . ASN A 1 106 ? 23.961 21.951 22.811 1.00 43.59 103 ASN A C 1
ATOM 846 O O . ASN A 1 106 ? 24.931 21.189 22.817 1.00 42.47 103 ASN A O 1
ATOM 851 N N . THR A 1 107 ? 23.378 22.392 23.921 1.00 41.91 104 THR A N 1
ATOM 852 C CA . THR A 1 107 ? 23.851 22.003 25.242 1.00 38.62 104 THR A CA 1
ATOM 853 C C . THR A 1 107 ? 22.685 21.766 26.188 1.00 36.99 104 THR A C 1
ATOM 854 O O . THR A 1 107 ? 21.805 22.617 26.317 1.00 36.94 104 THR A O 1
ATOM 858 N N . LEU A 1 108 ? 22.671 20.605 26.837 1.00 36.19 105 LEU A N 1
ATOM 859 C CA . LEU A 1 108 ? 21.625 20.304 27.803 1.00 35.19 105 LEU A CA 1
ATOM 860 C C . LEU A 1 108 ? 22.117 20.821 29.143 1.00 32.87 105 LEU A C 1
ATOM 861 O O . LEU A 1 108 ? 23.283 20.654 29.495 1.00 32.72 105 LEU A O 1
ATOM 866 N N . ILE A 1 109 ? 21.221 21.465 29.878 1.00 32.20 106 ILE A N 1
ATOM 867 C CA . ILE A 1 109 ? 21.549 22.043 31.172 1.00 29.35 106 ILE A CA 1
ATOM 868 C C . ILE A 1 109 ? 20.739 21.351 32.257 1.00 29.20 106 ILE A C 1
ATOM 869 O O . ILE A 1 109 ? 19.521 21.187 32.131 1.00 28.41 106 ILE A O 1
ATOM 874 N N . CYS A 1 110 ? 21.420 20.927 33.316 1.00 27.87 107 CYS A N 1
ATOM 875 C CA . CYS A 1 110 ? 20.745 20.266 34.422 1.00 27.35 107 CYS A CA 1
ATOM 876 C C . CYS A 1 110 ? 20.905 21.091 35.689 1.00 27.06 107 CYS A C 1
ATOM 877 O O . CYS A 1 110 ? 21.993 21.140 36.272 1.00 25.73 107 CYS A O 1
ATOM 880 N N . LEU A 1 111 ? 19.818 21.741 36.102 1.00 27.06 108 LEU A N 1
ATOM 881 C CA . LEU A 1 111 ? 19.809 22.566 37.309 1.00 26.80 108 LEU A CA 1
ATOM 882 C C . LEU A 1 111 ? 19.412 21.732 38.526 1.00 25.72 108 LEU A C 1
ATOM 883 O O . LEU A 1 111 ? 18.340 21.132 38.549 1.00 26.15 108 LEU A O 1
ATOM 888 N N . VAL A 1 112 ? 20.284 21.674 39.525 1.00 25.27 109 VAL A N 1
ATOM 889 C CA . VAL A 1 112 ? 19.984 20.929 40.746 1.00 26.59 109 VAL A CA 1
ATOM 890 C C . VAL A 1 112 ? 19.891 21.978 41.852 1.00 25.61 109 VAL A C 1
ATOM 891 O O . VAL A 1 112 ? 20.899 22.539 42.279 1.00 25.73 109 VAL A O 1
ATOM 895 N N . ASP A 1 113 ? 18.664 22.241 42.292 1.00 26.69 110 ASP A N 1
ATOM 896 C CA . ASP A 1 113 ? 18.376 23.264 43.294 1.00 25.94 110 ASP A CA 1
ATOM 897 C C . ASP A 1 113 ? 18.103 22.709 44.693 1.00 27.00 110 ASP A C 1
ATOM 898 O O . ASP A 1 113 ? 17.882 21.507 44.866 1.00 25.49 110 ASP A O 1
ATOM 903 N N . ASN A 1 114 ? 18.088 23.611 45.676 1.00 25.49 111 ASN A N 1
ATOM 904 C CA . ASN A 1 114 ? 17.851 23.276 47.080 1.00 25.38 111 ASN A CA 1
ATOM 905 C C . ASN A 1 114 ? 18.733 22.127 47.561 1.00 24.95 111 ASN A C 1
ATOM 906 O O . ASN A 1 114 ? 18.250 21.149 48.147 1.00 21.30 111 ASN A O 1
ATOM 911 N N . ILE A 1 115 ? 20.032 22.258 47.312 1.00 23.14 112 ILE A N 1
ATOM 912 C CA . ILE A 1 115 ? 20.991 21.245 47.714 1.00 23.20 112 ILE A CA 1
ATOM 913 C C . ILE A 1 115 ? 21.546 21.505 49.103 1.00 24.03 112 ILE A C 1
ATOM 914 O O . ILE A 1 115 ? 22.105 22.579 49.363 1.00 22.83 112 ILE A O 1
ATOM 919 N N . PHE A 1 116 ? 21.382 20.530 49.994 1.00 22.11 113 PHE A N 1
ATOM 920 C CA . PHE A 1 116 ? 21.943 20.630 51.330 1.00 24.99 113 PHE A CA 1
ATOM 921 C C . PHE A 1 116 ? 21.858 19.314 52.095 1.00 24.78 113 PHE A C 1
ATOM 922 O O . PHE A 1 116 ? 20.804 18.681 52.145 1.00 24.94 113 PHE A O 1
ATOM 930 N N . PRO A 1 117 ? 22.986 18.863 52.671 1.00 24.64 114 PRO A N 1
ATOM 931 C CA . PRO A 1 117 ? 24.305 19.511 52.636 1.00 23.59 114 PRO A CA 1
ATOM 932 C C . PRO A 1 117 ? 24.884 19.542 51.216 1.00 24.96 114 PRO A C 1
ATOM 933 O O . PRO A 1 117 ? 24.382 18.857 50.324 1.00 24.24 114 PRO A O 1
ATOM 937 N N . PRO A 1 118 ? 25.944 20.345 50.991 1.00 24.80 115 PRO A N 1
ATOM 938 C CA . PRO A 1 118 ? 26.581 20.462 49.676 1.00 24.42 115 PRO A CA 1
ATOM 939 C C . PRO A 1 118 ? 27.477 19.282 49.304 1.00 26.42 115 PRO A C 1
ATOM 940 O O . PRO A 1 118 ? 28.702 19.381 49.312 1.00 26.17 115 PRO A O 1
ATOM 944 N N . VAL A 1 119 ? 26.837 18.167 48.977 1.00 26.07 116 VAL A N 1
ATOM 945 C CA . VAL A 1 119 ? 27.505 16.942 48.568 1.00 25.52 116 VAL A CA 1
ATOM 946 C C . VAL A 1 119 ? 26.501 16.320 47.615 1.00 25.88 116 VAL A C 1
ATOM 947 O O . VAL A 1 119 ? 25.368 16.052 48.011 1.00 26.01 116 VAL A O 1
ATOM 951 N N . VAL A 1 120 ? 26.898 16.082 46.370 1.00 26.95 117 VAL A N 1
ATOM 952 C CA . VAL A 1 120 ? 25.957 15.529 45.407 1.00 28.60 117 VAL A CA 1
ATOM 953 C C . VAL A 1 120 ? 26.648 14.954 44.179 1.00 29.20 117 VAL A C 1
ATOM 954 O O . VAL A 1 120 ? 27.775 15.329 43.860 1.00 29.51 117 VAL A O 1
ATOM 958 N N . ASN A 1 121 ? 25.970 14.035 43.501 1.00 31.02 118 ASN A N 1
ATOM 959 C CA . ASN A 1 121 ? 26.494 13.439 42.270 1.00 31.95 118 ASN A CA 1
ATOM 960 C C . ASN A 1 121 ? 25.534 13.781 41.134 1.00 31.87 118 ASN A C 1
ATOM 961 O O . ASN A 1 121 ? 24.348 13.442 41.192 1.00 32.75 118 ASN A O 1
ATOM 966 N N . ILE A 1 122 ? 26.036 14.460 40.111 1.00 30.65 119 ILE A N 1
ATOM 967 C CA . ILE A 1 122 ? 25.206 14.813 38.968 1.00 32.26 119 ILE A CA 1
ATOM 968 C C . ILE A 1 122 ? 25.864 14.211 37.743 1.00 33.67 119 ILE A C 1
ATOM 969 O O . ILE A 1 122 ? 26.963 14.614 37.370 1.00 34.98 119 ILE A O 1
ATOM 974 N N . THR A 1 123 ? 25.201 13.241 37.124 1.00 34.49 120 THR A N 1
ATOM 975 C CA . THR A 1 123 ? 25.750 12.584 35.942 1.00 35.15 120 THR A CA 1
ATOM 976 C C . THR A 1 123 ? 24.715 12.532 34.830 1.00 36.02 120 THR A C 1
ATOM 977 O O . THR A 1 123 ? 23.521 12.733 35.070 1.00 36.08 120 THR A O 1
ATOM 981 N N . TRP A 1 124 ? 25.171 12.265 33.612 1.00 36.36 121 TRP A N 1
ATOM 982 C CA . TRP A 1 124 ? 24.269 12.200 32.471 1.00 38.90 121 TRP A CA 1
ATOM 983 C C . TRP A 1 124 ? 24.147 10.819 31.841 1.00 40.84 121 TRP A C 1
ATOM 984 O O . TRP A 1 124 ? 25.101 10.038 31.823 1.00 38.78 121 TRP A O 1
ATOM 995 N N . LEU A 1 125 ? 22.959 10.538 31.312 1.00 43.07 122 LEU A N 1
ATOM 996 C CA . LEU A 1 125 ? 22.679 9.269 30.653 1.00 44.92 122 LEU A CA 1
ATOM 997 C C . LEU A 1 125 ? 22.126 9.513 29.256 1.00 45.99 122 LEU A C 1
ATOM 998 O O . LEU A 1 125 ? 21.297 10.406 29.053 1.00 45.48 122 LEU A O 1
ATOM 1003 N N . SER A 1 126 ? 22.598 8.720 28.299 1.00 46.35 123 SER A N 1
ATOM 1004 C CA . SER A 1 126 ? 22.141 8.809 26.919 1.00 47.15 123 SER A CA 1
ATOM 1005 C C . SER A 1 126 ? 21.587 7.440 26.549 1.00 47.87 123 SER A C 1
ATOM 1006 O O . SER A 1 126 ? 22.305 6.442 26.593 1.00 47.43 123 SER A O 1
ATOM 1009 N N . ASN A 1 127 ? 20.306 7.392 26.199 1.00 48.40 124 ASN A N 1
ATOM 1010 C CA . ASN A 1 127 ? 19.669 6.134 25.842 1.00 49.65 124 ASN A CA 1
ATOM 1011 C C . ASN A 1 127 ? 19.857 5.133 26.977 1.00 49.75 124 ASN A C 1
ATOM 1012 O O . ASN A 1 127 ? 19.970 3.929 26.748 1.00 50.22 124 ASN A O 1
ATOM 1017 N N . GLY A 1 128 ? 19.907 5.646 28.202 1.00 49.49 125 GLY A N 1
ATOM 1018 C CA . GLY A 1 128 ? 20.062 4.783 29.356 1.00 50.16 125 GLY A CA 1
ATOM 1019 C C . GLY A 1 128 ? 21.477 4.509 29.828 1.00 50.84 125 GLY A C 1
ATOM 1020 O O . GLY A 1 128 ? 21.657 3.993 30.928 1.00 51.25 125 GLY A O 1
ATOM 1021 N N . HIS A 1 129 ? 22.485 4.830 29.023 1.00 51.70 126 HIS A N 1
ATOM 1022 C CA . HIS A 1 129 ? 23.860 4.581 29.447 1.00 51.95 126 HIS A CA 1
ATOM 1023 C C . HIS A 1 129 ? 24.631 5.854 29.795 1.00 51.82 126 HIS A C 1
ATOM 1024 O O . HIS A 1 129 ? 24.289 6.944 29.340 1.00 50.42 126 HIS A O 1
ATOM 1031 N N . SER A 1 130 ? 25.671 5.698 30.611 1.00 51.91 127 SER A N 1
ATOM 1032 C CA . SER A 1 130 ? 26.497 6.818 31.053 1.00 52.93 127 SER A CA 1
ATOM 1033 C C . SER A 1 130 ? 27.229 7.531 29.933 1.00 52.71 127 SER A C 1
ATOM 1034 O O . SER A 1 130 ? 27.588 6.929 28.924 1.00 53.18 127 SER A O 1
ATOM 1037 N N . VAL A 1 131 ? 27.450 8.825 30.129 1.00 51.89 128 VAL A N 1
ATOM 1038 C CA . VAL A 1 131 ? 28.154 9.650 29.159 1.00 52.12 128 VAL A CA 1
ATOM 1039 C C . VAL A 1 131 ? 28.970 10.676 29.935 1.00 52.47 128 VAL A C 1
ATOM 1040 O O . VAL A 1 131 ? 28.427 11.411 30.761 1.00 52.32 128 VAL A O 1
ATOM 1044 N N . THR A 1 132 ? 30.272 10.721 29.668 1.00 51.76 129 THR A N 1
ATOM 1045 C CA . THR A 1 132 ? 31.162 11.653 30.348 1.00 51.85 129 THR A CA 1
ATOM 1046 C C . THR A 1 132 ? 31.742 12.683 29.385 1.00 50.85 129 THR A C 1
ATOM 1047 O O . THR A 1 132 ? 32.215 13.742 29.797 1.00 50.85 129 THR A O 1
ATOM 1051 N N . GLU A 1 133 ? 31.706 12.360 28.098 1.00 49.90 130 GLU A N 1
ATOM 1052 C CA . GLU A 1 133 ? 32.226 13.249 27.068 1.00 48.85 130 GLU A CA 1
ATOM 1053 C C . GLU A 1 133 ? 31.338 14.485 26.951 1.00 45.29 130 GLU A C 1
ATOM 1054 O O . GLU A 1 133 ? 30.122 14.369 26.841 1.00 44.17 130 GLU A O 1
ATOM 1060 N N . GLY A 1 134 ? 31.950 15.663 26.977 1.00 43.49 131 GLY A N 1
ATOM 1061 C CA . GLY A 1 134 ? 31.190 16.896 26.852 1.00 42.35 131 GLY A CA 1
ATOM 1062 C C . GLY A 1 134 ? 30.429 17.326 28.096 1.00 41.03 131 GLY A C 1
ATOM 1063 O O . GLY A 1 134 ? 29.575 18.210 28.025 1.00 40.50 131 GLY A O 1
ATOM 1064 N N . VAL A 1 135 ? 30.734 16.706 29.232 1.00 39.22 132 VAL A N 1
ATOM 1065 C CA . VAL A 1 135 ? 30.072 17.036 30.492 1.00 37.99 132 VAL A CA 1
ATOM 1066 C C . VAL A 1 135 ? 30.929 17.954 31.362 1.00 36.62 132 VAL A C 1
ATOM 1067 O O . VAL A 1 135 ? 32.139 17.785 31.455 1.00 37.66 132 VAL A O 1
ATOM 1071 N N . SER A 1 136 ? 30.288 18.933 31.991 1.00 35.99 133 SER A N 1
ATOM 1072 C CA . SER A 1 136 ? 30.972 19.874 32.875 1.00 33.71 133 SER A CA 1
ATOM 1073 C C . SER A 1 136 ? 29.967 20.390 33.902 1.00 32.47 133 SER A C 1
ATOM 1074 O O . SER A 1 136 ? 28.780 20.092 33.815 1.00 32.51 133 SER A O 1
ATOM 1077 N N . GLU A 1 137 ? 30.433 21.150 34.883 1.00 32.00 134 GLU A N 1
ATOM 1078 C CA . GLU A 1 137 ? 29.518 21.670 35.890 1.00 31.45 134 GLU A CA 1
ATOM 1079 C C . GLU A 1 137 ? 30.103 22.843 36.655 1.00 31.29 134 GLU A C 1
ATOM 1080 O O . GLU A 1 137 ? 31.315 23.055 36.675 1.00 30.56 134 GLU A O 1
ATOM 1086 N N . THR A 1 138 ? 29.221 23.610 37.282 1.00 29.47 135 THR A N 1
ATOM 1087 C CA . THR A 1 138 ? 29.634 24.755 38.072 1.00 28.30 135 THR A CA 1
ATOM 1088 C C . THR A 1 138 ? 29.978 24.245 39.464 1.00 26.38 135 THR A C 1
ATOM 1089 O O . THR A 1 138 ? 29.836 23.051 39.756 1.00 25.63 135 THR A O 1
ATOM 1093 N N . SER A 1 139 ? 30.432 25.162 40.314 1.00 23.81 136 SER A N 1
ATOM 1094 C CA . SER A 1 139 ? 30.733 24.851 41.702 1.00 23.99 136 SER A CA 1
ATOM 1095 C C . SER A 1 139 ? 29.354 24.924 42.364 1.00 24.86 136 SER A C 1
ATOM 1096 O O . SER A 1 139 ? 28.331 25.001 41.671 1.00 24.10 136 SER A O 1
ATOM 1099 N N . PHE A 1 140 ? 29.319 24.895 43.693 1.00 25.50 137 PHE A N 1
ATOM 1100 C CA . PHE A 1 140 ? 28.051 25.032 44.393 1.00 26.19 137 PHE A CA 1
ATOM 1101 C C . PHE A 1 140 ? 27.791 26.530 44.448 1.00 26.05 137 PHE A C 1
ATOM 1102 O O . PHE A 1 140 ? 28.655 27.291 44.877 1.00 27.67 137 PHE A O 1
ATOM 1110 N N . LEU A 1 141 ? 26.624 26.954 43.972 1.00 26.91 138 LEU A N 1
ATOM 1111 C CA . LEU A 1 141 ? 26.256 28.368 43.989 1.00 25.94 138 LEU A CA 1
ATOM 1112 C C . LEU A 1 141 ? 25.404 28.627 45.226 1.00 24.86 138 LEU A C 1
ATOM 1113 O O . LEU A 1 141 ? 24.498 27.855 45.536 1.00 25.02 138 LEU A O 1
ATOM 1118 N N . SER A 1 142 ? 25.694 29.713 45.931 1.00 21.95 139 SER A N 1
ATOM 1119 C CA . SER A 1 142 ? 24.962 30.039 47.149 1.00 20.99 139 SER A CA 1
ATOM 1120 C C . SER A 1 142 ? 23.513 30.488 46.932 1.00 22.17 139 SER A C 1
ATOM 1121 O O . SER A 1 142 ? 23.131 30.916 45.841 1.00 21.02 139 SER A O 1
ATOM 1124 N N . LYS A 1 143 ? 22.714 30.362 47.989 1.00 23.53 140 LYS A N 1
ATOM 1125 C CA . LYS A 1 143 ? 21.313 30.775 48.000 1.00 24.83 140 LYS A CA 1
ATOM 1126 C C . LYS A 1 143 ? 21.130 31.496 49.330 1.00 25.91 140 LYS A C 1
ATOM 1127 O O . LYS A 1 143 ? 21.795 31.166 50.312 1.00 25.08 140 LYS A O 1
ATOM 1133 N N . SER A 1 144 ? 20.239 32.480 49.368 1.00 26.78 141 SER A N 1
ATOM 1134 C CA . SER A 1 144 ? 20.011 33.250 50.589 1.00 27.20 141 SER A CA 1
ATOM 1135 C C . SER A 1 144 ? 19.498 32.442 51.788 1.00 25.19 141 SER A C 1
ATOM 1136 O O . SER A 1 144 ? 19.629 32.882 52.929 1.00 22.78 141 SER A O 1
ATOM 1139 N N . ASP A 1 145 ? 18.911 31.272 51.546 1.00 25.03 142 ASP A N 1
ATOM 1140 C CA . ASP A 1 145 ? 18.434 30.450 52.655 1.00 24.51 142 ASP A CA 1
ATOM 1141 C C . ASP A 1 145 ? 19.555 29.501 53.073 1.00 24.98 142 ASP A C 1
ATOM 1142 O O . ASP A 1 145 ? 19.382 28.623 53.928 1.00 25.86 142 ASP A O 1
ATOM 1147 N N . HIS A 1 146 ? 20.709 29.698 52.444 1.00 24.77 143 HIS A N 1
ATOM 1148 C CA . HIS A 1 146 ? 21.956 28.945 52.735 1.00 25.56 143 HIS A CA 1
ATOM 1149 C C . HIS A 1 146 ? 22.019 27.496 52.277 1.00 25.93 143 HIS A C 1
ATOM 1150 O O . HIS A 1 146 ? 22.832 26.719 52.789 1.00 24.91 143 HIS A O 1
ATOM 1157 N N . SER A 1 147 ? 21.176 27.164 51.349 1.00 23.83 144 SER A N 1
ATOM 1158 C CA . SER A 1 147 ? 21.258 25.872 50.714 1.00 24.33 144 SER A CA 1
ATOM 1159 C C . SER A 1 147 ? 22.035 26.196 49.446 1.00 23.98 144 SER A C 1
ATOM 1160 O O . SER A 1 147 ? 22.457 27.349 49.288 1.00 21.31 144 SER A O 1
ATOM 1163 N N . PHE A 1 148 ? 22.239 25.268 48.522 1.00 23.73 145 PHE A N 1
ATOM 1164 C CA . PHE A 1 148 ? 22.979 25.603 47.309 1.00 23.33 145 PHE A CA 1
ATOM 1165 C C . PHE A 1 148 ? 22.286 25.052 46.081 1.00 23.56 145 PHE A C 1
ATOM 1166 O O . PHE A 1 148 ? 21.288 24.338 46.177 1.00 24.78 145 PHE A O 1
ATOM 1174 N N . PHE A 1 149 ? 22.815 25.413 44.920 1.00 23.83 146 PHE A N 1
ATOM 1175 C CA . PHE A 1 149 ? 22.322 24.866 43.674 1.00 24.60 146 PHE A CA 1
ATOM 1176 C C . PHE A 1 149 ? 23.568 24.620 42.824 1.00 26.01 146 PHE A C 1
ATOM 1177 O O . PHE A 1 149 ? 24.634 25.180 43.093 1.00 27.23 146 PHE A O 1
ATOM 1185 N N . LYS A 1 150 ? 23.469 23.726 41.854 1.00 25.81 147 LYS A N 1
ATOM 1186 C CA . LYS A 1 150 ? 24.612 23.426 41.012 1.00 25.42 147 LYS A CA 1
ATOM 1187 C C . LYS A 1 150 ? 24.071 23.058 39.653 1.00 25.51 147 LYS A C 1
ATOM 1188 O O . LYS A 1 150 ? 23.015 22.438 39.552 1.00 26.03 147 LYS A O 1
ATOM 1194 N N . ILE A 1 151 ? 24.797 23.443 38.612 1.00 25.27 148 ILE A N 1
ATOM 1195 C CA . ILE A 1 151 ? 24.369 23.171 37.251 1.00 25.40 148 ILE A CA 1
ATOM 1196 C C . ILE A 1 151 ? 25.402 22.350 36.491 1.00 27.01 148 ILE A C 1
ATOM 1197 O O . ILE A 1 151 ? 26.597 22.657 36.508 1.00 27.30 148 ILE A O 1
ATOM 1202 N N . SER A 1 152 ? 24.926 21.296 35.839 1.00 27.36 149 SER A N 1
ATOM 1203 C CA . SER A 1 152 ? 25.773 20.424 35.044 1.00 28.98 149 SER A CA 1
ATOM 1204 C C . SER A 1 152 ? 25.395 20.639 33.579 1.00 29.45 149 SER A C 1
ATOM 1205 O O . SER A 1 152 ? 24.244 20.953 33.262 1.00 27.82 149 SER A O 1
ATOM 1208 N N . TYR A 1 153 ? 26.365 20.457 32.694 1.00 29.13 150 TYR A N 1
ATOM 1209 C CA . TYR A 1 153 ? 26.151 20.650 31.269 1.00 30.85 150 TYR A CA 1
ATOM 1210 C C . TYR A 1 153 ? 26.587 19.438 30.463 1.00 31.76 150 TYR A C 1
ATOM 1211 O O . TYR A 1 153 ? 27.560 18.758 30.812 1.00 30.33 150 TYR A O 1
ATOM 1220 N N . LEU A 1 154 ? 25.865 19.190 29.375 1.00 32.25 151 LEU A N 1
ATOM 1221 C CA . LEU A 1 154 ? 26.177 18.101 28.458 1.00 34.06 151 LEU A CA 1
ATOM 1222 C C . LEU A 1 154 ? 26.068 18.646 27.038 1.00 35.05 151 LEU A C 1
ATOM 1223 O O . LEU A 1 154 ? 24.965 18.844 26.530 1.00 35.49 151 LEU A O 1
ATOM 1228 N N . THR A 1 155 ? 27.206 18.911 26.406 1.00 37.37 152 THR A N 1
ATOM 1229 C CA . THR A 1 155 ? 27.196 19.409 25.033 1.00 39.87 152 THR A CA 1
ATOM 1230 C C . THR A 1 155 ? 26.756 18.244 24.160 1.00 40.70 152 THR A C 1
ATOM 1231 O O . THR A 1 155 ? 27.281 17.138 24.285 1.00 40.47 152 THR A O 1
ATOM 1235 N N . PHE A 1 156 ? 25.786 18.483 23.286 1.00 42.32 153 PHE A N 1
ATOM 1236 C CA . PHE A 1 156 ? 25.300 17.416 22.426 1.00 43.90 153 PHE A CA 1
ATOM 1237 C C . PHE A 1 156 ? 24.835 17.910 21.064 1.00 45.43 153 PHE A C 1
ATOM 1238 O O . PHE A 1 156 ? 24.729 19.113 20.817 1.00 44.16 153 PHE A O 1
ATOM 1246 N N . LEU A 1 157 ? 24.562 16.955 20.184 1.00 48.85 154 LEU A N 1
ATOM 1247 C CA . LEU A 1 157 ? 24.085 17.244 18.841 1.00 51.20 154 LEU A CA 1
ATOM 1248 C C . LEU A 1 157 ? 22.695 16.628 18.765 1.00 52.36 154 LEU A C 1
ATOM 1249 O O . LEU A 1 157 ? 22.553 15.405 18.747 1.00 51.96 154 LEU A O 1
ATOM 1254 N N . PRO A 1 158 ? 21.649 17.467 18.742 1.00 53.71 155 PRO A N 1
ATOM 1255 C CA . PRO A 1 158 ? 20.274 16.971 18.673 1.00 56.08 155 PRO A CA 1
ATOM 1256 C C . PRO A 1 158 ? 20.103 15.905 17.598 1.00 58.40 155 PRO A C 1
ATOM 1257 O O . PRO A 1 158 ? 20.556 16.068 16.462 1.00 58.60 155 PRO A O 1
ATOM 1261 N N . SER A 1 159 ? 19.449 14.811 17.970 1.00 60.18 156 SER A N 1
ATOM 1262 C CA . SER A 1 159 ? 19.218 13.704 17.054 1.00 61.55 156 SER A CA 1
ATOM 1263 C C . SER A 1 159 ? 17.984 12.909 17.441 1.00 62.60 156 SER A C 1
ATOM 1264 O O . SER A 1 159 ? 17.609 12.849 18.611 1.00 62.30 156 SER A O 1
ATOM 1267 N N . ALA A 1 160 ? 17.359 12.300 16.443 1.00 20.00 157 ALA A N 1
ATOM 1268 C CA . ALA A 1 160 ? 16.174 11.481 16.672 1.00 20.00 157 ALA A CA 1
ATOM 1269 C C . ALA A 1 160 ? 16.549 10.118 17.245 1.00 20.00 157 ALA A C 1
ATOM 1270 O O . ALA A 1 160 ? 15.696 9.326 17.614 1.00 65.06 157 ALA A O 1
ATOM 1272 N N . ASP A 1 161 ? 17.861 9.863 17.325 1.00 64.67 158 ASP A N 1
ATOM 1273 C CA . ASP A 1 161 ? 18.353 8.595 17.851 1.00 64.52 158 ASP A CA 1
ATOM 1274 C C . ASP A 1 161 ? 18.834 8.680 19.295 1.00 63.82 158 ASP A C 1
ATOM 1275 O O . ASP A 1 161 ? 19.462 7.744 19.788 1.00 64.62 158 ASP A O 1
ATOM 1280 N N . GLU A 1 162 ? 18.553 9.785 19.979 1.00 62.16 159 GLU A N 1
ATOM 1281 C CA . GLU A 1 162 ? 19.009 9.912 21.360 1.00 60.38 159 GLU A CA 1
ATOM 1282 C C . GLU A 1 162 ? 18.090 10.654 22.323 1.00 57.94 159 GLU A C 1
ATOM 1283 O O . GLU A 1 162 ? 17.555 11.718 22.010 1.00 57.95 159 GLU A O 1
ATOM 1289 N N . ILE A 1 163 ? 17.919 10.068 23.503 1.00 55.02 160 ILE A N 1
ATOM 1290 C CA . ILE A 1 163 ? 17.119 10.659 24.566 1.00 53.34 160 ILE A CA 1
ATOM 1291 C C . ILE A 1 163 ? 18.042 10.706 25.786 1.00 51.75 160 ILE A C 1
ATOM 1292 O O . ILE A 1 163 ? 18.869 9.810 25.983 1.00 50.24 160 ILE A O 1
ATOM 1297 N N . TYR A 1 164 ? 17.913 11.744 26.604 1.00 48.81 161 TYR A N 1
ATOM 1298 C CA . TYR A 1 164 ? 18.799 11.866 27.751 1.00 46.32 161 TYR A CA 1
ATOM 1299 C C . TYR A 1 164 ? 18.143 11.883 29.116 1.00 44.00 161 TYR A C 1
ATOM 1300 O O . TYR A 1 164 ? 16.922 11.964 29.248 1.00 44.83 161 TYR A O 1
ATOM 1309 N N . ASP A 1 165 ? 18.987 11.798 30.135 1.00 41.29 162 ASP A N 1
ATOM 1310 C CA . ASP A 1 165 ? 18.551 11.821 31.522 1.00 38.54 162 ASP A CA 1
ATOM 1311 C C . ASP A 1 165 ? 19.641 12.423 32.384 1.00 36.72 162 ASP A C 1
ATOM 1312 O O . ASP A 1 165 ? 20.827 12.124 32.207 1.00 34.62 162 ASP A O 1
ATOM 1317 N N . CYS A 1 166 ? 19.243 13.294 33.302 1.00 34.59 163 CYS A N 1
ATOM 1318 C CA . CYS A 1 166 ? 20.196 13.870 34.227 1.00 31.52 163 CYS A CA 1
ATOM 1319 C C . CYS A 1 166 ? 19.949 13.056 35.486 1.00 30.59 163 CYS A C 1
ATOM 1320 O O . CYS A 1 166 ? 18.833 13.031 35.993 1.00 31.24 163 CYS A O 1
ATOM 1323 N N . LYS A 1 167 ? 20.975 12.366 35.967 1.00 30.00 164 LYS A N 1
ATOM 1324 C CA . LYS A 1 167 ? 20.840 11.543 37.162 1.00 30.15 164 LYS A CA 1
ATOM 1325 C C . LYS A 1 167 ? 21.433 12.260 38.355 1.00 30.09 164 LYS A C 1
ATOM 1326 O O . LYS A 1 167 ? 22.596 12.661 38.332 1.00 29.85 164 LYS A O 1
ATOM 1332 N N . VAL A 1 168 ? 20.634 12.401 39.405 1.00 28.32 165 VAL A N 1
ATOM 1333 C CA . VAL A 1 168 ? 21.075 13.101 40.599 1.00 28.52 165 VAL A CA 1
ATOM 1334 C C . VAL A 1 168 ? 21.005 12.224 41.842 1.00 27.94 165 VAL A C 1
ATOM 1335 O O . VAL A 1 168 ? 19.969 11.626 42.139 1.00 26.62 165 VAL A O 1
ATOM 1339 N N . GLU A 1 169 ? 22.123 12.144 42.554 1.00 27.13 166 GLU A N 1
ATOM 1340 C CA . GLU A 1 169 ? 22.204 11.361 43.778 1.00 26.92 166 GLU A CA 1
ATOM 1341 C C . GLU A 1 169 ? 22.503 12.310 44.923 1.00 25.48 166 GLU A C 1
ATOM 1342 O O . GLU A 1 169 ? 23.451 13.094 44.860 1.00 24.35 166 GLU A O 1
ATOM 1348 N N . HIS A 1 170 ? 21.679 12.238 45.964 1.00 24.63 167 HIS A N 1
ATOM 1349 C CA . HIS A 1 170 ? 21.830 13.073 47.140 1.00 25.15 167 HIS A CA 1
ATOM 1350 C C . HIS A 1 170 ? 21.229 12.333 48.328 1.00 25.11 167 HIS A C 1
ATOM 1351 O O . HIS A 1 170 ? 20.213 11.660 48.195 1.00 26.34 167 HIS A O 1
ATOM 1358 N N . TRP A 1 171 ? 21.855 12.473 49.490 1.00 26.63 168 TRP A N 1
ATOM 1359 C CA . TRP A 1 171 ? 21.382 11.813 50.704 1.00 26.08 168 TRP A CA 1
ATOM 1360 C C . TRP A 1 171 ? 19.939 12.132 51.066 1.00 26.72 168 TRP A C 1
ATOM 1361 O O . TRP A 1 171 ? 19.281 11.347 51.745 1.00 28.09 168 TRP A O 1
ATOM 1372 N N . GLY A 1 172 ? 19.446 13.286 50.630 1.00 26.88 169 GLY A N 1
ATOM 1373 C CA . GLY A 1 172 ? 18.083 13.665 50.955 1.00 26.63 169 GLY A CA 1
ATOM 1374 C C . GLY A 1 172 ? 16.993 12.965 50.156 1.00 27.94 169 GLY A C 1
ATOM 1375 O O . GLY A 1 172 ? 15.820 13.021 50.529 1.00 27.84 169 GLY A O 1
ATOM 1376 N N . LEU A 1 173 ? 17.378 12.296 49.074 1.00 27.29 170 LEU A N 1
ATOM 1377 C CA . LEU A 1 173 ? 16.429 11.604 48.204 1.00 28.95 170 LEU A CA 1
ATOM 1378 C C . LEU A 1 173 ? 16.131 10.159 48.612 1.00 30.72 170 LEU A C 1
ATOM 1379 O O . LEU A 1 173 ? 17.002 9.454 49.122 1.00 29.98 170 LEU A O 1
ATOM 1384 N N . ASP A 1 174 ? 14.899 9.714 48.378 1.00 30.61 171 ASP A N 1
ATOM 1385 C CA . ASP A 1 174 ? 14.547 8.337 48.708 1.00 33.60 171 ASP A CA 1
ATOM 1386 C C . ASP A 1 174 ? 15.214 7.423 47.690 1.00 34.25 171 ASP A C 1
ATOM 1387 O O . ASP A 1 174 ? 15.500 6.263 47.967 1.00 34.92 171 ASP A O 1
ATOM 1392 N N . GLU A 1 175 ? 15.462 7.962 46.505 1.00 35.87 172 GLU A N 1
ATOM 1393 C CA . GLU A 1 175 ? 16.122 7.212 45.447 1.00 38.28 172 GLU A CA 1
ATOM 1394 C C . GLU A 1 175 ? 16.721 8.198 44.450 1.00 38.20 172 GLU A C 1
ATOM 1395 O O . GLU A 1 175 ? 16.337 9.367 44.416 1.00 36.52 172 GLU A O 1
ATOM 1401 N N . PRO A 1 176 ? 17.685 7.746 43.638 1.00 38.71 173 PRO A N 1
ATOM 1402 C CA . PRO A 1 176 ? 18.301 8.644 42.656 1.00 38.97 173 PRO A CA 1
ATOM 1403 C C . PRO A 1 176 ? 17.258 9.266 41.736 1.00 38.94 173 PRO A C 1
ATOM 1404 O O . PRO A 1 176 ? 16.312 8.599 41.324 1.00 39.42 173 PRO A O 1
ATOM 1408 N N . LEU A 1 177 ? 17.424 10.549 41.431 1.00 38.84 174 LEU A N 1
ATOM 1409 C CA . LEU A 1 177 ? 16.504 11.243 40.542 1.00 37.78 174 LEU A CA 1
ATOM 1410 C C . LEU A 1 177 ? 16.957 11.164 39.092 1.00 37.83 174 LEU A C 1
ATOM 1411 O O . LEU A 1 177 ? 18.135 11.357 38.779 1.00 35.56 174 LEU A O 1
ATOM 1416 N N . LEU A 1 178 ? 16.006 10.879 38.211 1.00 37.62 175 LEU A N 1
ATOM 1417 C CA . LEU A 1 178 ? 16.270 10.810 36.783 1.00 39.42 175 LEU A CA 1
ATOM 1418 C C . LEU A 1 178 ? 15.304 11.747 36.073 1.00 40.45 175 LEU A C 1
ATOM 1419 O O . LEU A 1 178 ? 14.134 11.413 35.886 1.00 40.87 175 LEU A O 1
ATOM 1424 N N . LYS A 1 179 ? 15.793 12.921 35.689 1.00 39.61 176 LYS A N 1
ATOM 1425 C CA . LYS A 1 179 ? 14.966 13.890 34.989 1.00 40.37 176 LYS A CA 1
ATOM 1426 C C . LYS A 1 179 ? 15.213 13.706 33.493 1.00 40.55 176 LYS A C 1
ATOM 1427 O O . LYS A 1 179 ? 16.322 13.915 33.006 1.00 38.96 176 LYS A O 1
ATOM 1433 N N . HIS A 1 180 ? 14.168 13.316 32.773 1.00 41.86 177 HIS A N 1
ATOM 1434 C CA . HIS A 1 180 ? 14.261 13.053 31.342 1.00 43.83 177 HIS A CA 1
ATOM 1435 C C . HIS A 1 180 ? 14.109 14.271 30.434 1.00 44.57 177 HIS A C 1
ATOM 1436 O O . HIS A 1 180 ? 13.493 15.265 30.801 1.00 44.35 177 HIS A O 1
ATOM 1443 N N . TRP A 1 181 ? 14.679 14.172 29.238 1.00 46.72 178 TRP A N 1
ATOM 1444 C CA . TRP A 1 181 ? 14.597 15.234 28.240 1.00 48.34 178 TRP A CA 1
ATOM 1445 C C . TRP A 1 181 ? 14.739 14.632 26.843 1.00 50.02 178 TRP A C 1
ATOM 1446 O O . TRP A 1 181 ? 15.618 13.801 26.606 1.00 50.79 178 TRP A O 1
ATOM 1457 N N . GLU A 1 182 ? 13.876 15.055 25.922 1.00 53.51 179 GLU A N 1
ATOM 1458 C CA . GLU A 1 182 ? 13.909 14.565 24.543 1.00 56.57 179 GLU A CA 1
ATOM 1459 C C . GLU A 1 182 ? 13.837 15.693 23.514 1.00 57.48 179 GLU A C 1
ATOM 1460 O O . GLU A 1 182 ? 13.240 16.741 23.765 1.00 56.69 179 GLU A O 1
ATOM 1466 N N . PRO A 1 183 ? 14.452 15.486 22.337 1.00 59.25 180 PRO A N 1
ATOM 1467 C CA . PRO A 1 183 ? 14.476 16.464 21.243 1.00 60.40 180 PRO A CA 1
ATOM 1468 C C . PRO A 1 183 ? 13.079 16.841 20.757 1.00 61.57 180 PRO A C 1
ATOM 1469 O O . PRO A 1 183 ? 12.794 18.056 20.671 1.00 62.27 180 PRO A O 1
ATOM 1473 N N . GLY B 2 14 ? 19.094 4.968 53.289 1.00 47.94 -1 GLY B N 1
ATOM 1474 C CA . GLY B 2 14 ? 18.233 6.143 52.948 1.00 46.46 -1 GLY B CA 1
ATOM 1475 C C . GLY B 2 14 ? 18.693 7.436 53.596 1.00 46.19 -1 GLY B C 1
ATOM 1476 O O . GLY B 2 14 ? 19.786 7.509 54.161 1.00 46.94 -1 GLY B O 1
ATOM 1477 N N . SER B 2 15 ? 17.848 8.460 53.520 1.00 44.45 0 SER B N 1
ATOM 1478 C CA . SER B 2 15 ? 18.165 9.764 54.085 1.00 42.58 0 SER B CA 1
ATOM 1479 C C . SER B 2 15 ? 18.467 9.692 55.580 1.00 42.95 0 SER B C 1
ATOM 1480 O O . SER B 2 15 ? 19.333 10.409 56.080 1.00 42.85 0 SER B O 1
ATOM 1483 N N . ARG B 2 16 ? 17.767 8.815 56.291 1.00 43.03 1 ARG B N 1
ATOM 1484 C CA . ARG B 2 16 ? 17.970 8.682 57.730 1.00 42.89 1 ARG B CA 1
ATOM 1485 C C . ARG B 2 16 ? 19.256 7.982 58.156 1.00 43.25 1 ARG B C 1
ATOM 1486 O O . ARG B 2 16 ? 19.641 8.060 59.320 1.00 43.01 1 ARG B O 1
ATOM 1494 N N . ASP B 2 17 ? 19.918 7.303 57.226 1.00 43.93 2 ASP B N 1
ATOM 1495 C CA . ASP B 2 17 ? 21.162 6.617 57.549 1.00 45.25 2 ASP B CA 1
ATOM 1496 C C . ASP B 2 17 ? 22.328 7.124 56.698 1.00 43.62 2 ASP B C 1
ATOM 1497 O O . ASP B 2 17 ? 23.316 6.421 56.491 1.00 42.22 2 ASP B O 1
ATOM 1502 N N . SER B 2 18 ? 22.206 8.354 56.209 1.00 41.22 3 SER B N 1
ATOM 1503 C CA . SER B 2 18 ? 23.255 8.953 55.396 1.00 37.08 3 SER B CA 1
ATOM 1504 C C . SER B 2 18 ? 24.414 9.346 56.312 1.00 35.20 3 SER B C 1
ATOM 1505 O O . SER B 2 18 ? 24.257 9.416 57.532 1.00 32.29 3 SER B O 1
ATOM 1508 N N . PRO B 2 19 ? 25.597 9.601 55.736 1.00 34.41 4 PRO B N 1
ATOM 1509 C CA . PRO B 2 19 ? 26.738 9.984 56.569 1.00 34.74 4 PRO B CA 1
ATOM 1510 C C . PRO B 2 19 ? 26.450 11.280 57.326 1.00 35.66 4 PRO B C 1
ATOM 1511 O O . PRO B 2 19 ? 25.729 12.149 56.833 1.00 36.72 4 PRO B O 1
ATOM 1515 N N . GLU B 2 20 ? 27.008 11.400 58.525 1.00 36.06 5 GLU B N 1
ATOM 1516 C CA . GLU B 2 20 ? 26.822 12.600 59.330 1.00 36.27 5 GLU B CA 1
ATOM 1517 C C . GLU B 2 20 ? 27.721 13.693 58.748 1.00 34.91 5 GLU B C 1
ATOM 1518 O O . GLU B 2 20 ? 28.841 13.417 58.305 1.00 34.60 5 GLU B O 1
ATOM 1524 N N . ASP B 2 21 ? 27.230 14.928 58.744 1.00 32.03 6 ASP B N 1
ATOM 1525 C CA . ASP B 2 21 ? 27.984 16.043 58.188 1.00 27.65 6 ASP B CA 1
ATOM 1526 C C . ASP B 2 21 ? 27.716 17.309 58.984 1.00 27.05 6 ASP B C 1
ATOM 1527 O O . ASP B 2 21 ? 26.573 17.624 59.298 1.00 29.08 6 ASP B O 1
ATOM 1532 N N . PHE B 2 22 ? 28.779 18.022 59.325 1.00 25.97 7 PHE B N 1
ATOM 1533 C CA . PHE B 2 22 ? 28.676 19.286 60.044 1.00 25.76 7 PHE B CA 1
ATOM 1534 C C . PHE B 2 22 ? 29.221 20.299 59.031 1.00 25.83 7 PHE B C 1
ATOM 1535 O O . PHE B 2 22 ? 30.342 20.156 58.539 1.00 27.36 7 PHE B O 1
ATOM 1543 N N . VAL B 2 23 ? 28.419 21.308 58.714 1.00 23.22 8 VAL B N 1
ATOM 1544 C CA . VAL B 2 23 ? 28.782 22.294 57.701 1.00 22.60 8 VAL B CA 1
ATOM 1545 C C . VAL B 2 23 ? 28.969 23.722 58.201 1.00 21.98 8 VAL B C 1
ATOM 1546 O O . VAL B 2 23 ? 28.202 24.215 59.031 1.00 21.03 8 VAL B O 1
ATOM 1550 N N . TYR B 2 24 ? 30.004 24.391 57.704 1.00 21.11 9 TYR B N 1
ATOM 1551 C CA . TYR B 2 24 ? 30.213 25.774 58.104 1.00 22.38 9 TYR B CA 1
ATOM 1552 C C . TYR B 2 24 ? 30.273 26.644 56.861 1.00 21.32 9 TYR B C 1
ATOM 1553 O O . TYR B 2 24 ? 30.842 26.245 55.847 1.00 21.28 9 TYR B O 1
ATOM 1562 N N . GLN B 2 25 ? 29.677 27.829 56.943 1.00 22.33 10 GLN B N 1
ATOM 1563 C CA . GLN B 2 25 ? 29.665 28.758 55.823 1.00 22.03 10 GLN B CA 1
ATOM 1564 C C . GLN B 2 25 ? 29.986 30.176 56.281 1.00 23.28 10 GLN B C 1
ATOM 1565 O O . GLN B 2 25 ? 29.545 30.614 57.340 1.00 22.59 10 GLN B O 1
ATOM 1571 N N . PHE B 2 26 ? 30.768 30.887 55.478 1.00 23.69 11 PHE B N 1
ATOM 1572 C CA . PHE B 2 26 ? 31.087 32.272 55.776 1.00 23.43 11 PHE B CA 1
ATOM 1573 C C . PHE B 2 26 ? 30.849 33.041 54.487 1.00 23.79 11 PHE B C 1
ATOM 1574 O O . PHE B 2 26 ? 31.486 32.776 53.466 1.00 21.55 11 PHE B O 1
ATOM 1582 N N . LYS B 2 27 ? 29.911 33.978 54.530 1.00 23.60 12 LYS B N 1
ATOM 1583 C CA . LYS B 2 27 ? 29.595 34.761 53.349 1.00 25.41 12 LYS B CA 1
ATOM 1584 C C . LYS B 2 27 ? 29.916 36.236 53.523 1.00 24.89 12 LYS B C 1
ATOM 1585 O O . LYS B 2 27 ? 29.368 36.894 54.402 1.00 28.38 12 LYS B O 1
ATOM 1591 N N . GLY B 2 28 ? 30.826 36.740 52.697 1.00 25.48 13 GLY B N 1
ATOM 1592 C CA . GLY B 2 28 ? 31.186 38.149 52.744 1.00 23.81 13 GLY B CA 1
ATOM 1593 C C . GLY B 2 28 ? 30.440 38.749 51.572 1.00 26.20 13 GLY B C 1
ATOM 1594 O O . GLY B 2 28 ? 30.806 38.531 50.413 1.00 25.90 13 GLY B O 1
ATOM 1595 N N . MET B 2 29 ? 29.385 39.500 51.857 1.00 26.03 14 MET B N 1
ATOM 1596 C CA . MET B 2 29 ? 28.577 40.052 50.777 1.00 28.53 14 MET B CA 1
ATOM 1597 C C . MET B 2 29 ? 28.533 41.567 50.673 1.00 27.85 14 MET B C 1
ATOM 1598 O O . MET B 2 29 ? 28.555 42.272 51.683 1.00 27.81 14 MET B O 1
ATOM 1603 N N . CYS B 2 30 ? 28.467 42.053 49.435 1.00 28.17 15 CYS B N 1
ATOM 1604 C CA . CYS B 2 30 ? 28.400 43.485 49.160 1.00 29.79 15 CYS B CA 1
ATOM 1605 C C . CYS B 2 30 ? 27.115 43.822 48.409 1.00 30.26 15 CYS B C 1
ATOM 1606 O O . CYS B 2 30 ? 26.689 43.078 47.517 1.00 30.87 15 CYS B O 1
ATOM 1609 N N . TYR B 2 31 ? 26.505 44.948 48.772 1.00 30.65 16 TYR B N 1
ATOM 1610 C CA . TYR B 2 31 ? 25.282 45.408 48.127 1.00 30.31 16 TYR B CA 1
ATOM 1611 C C . TYR B 2 31 ? 25.520 46.790 47.517 1.00 29.55 16 TYR B C 1
ATOM 1612 O O . TYR B 2 31 ? 25.860 47.740 48.219 1.00 31.17 16 TYR B O 1
ATOM 1621 N N . PHE B 2 32 ? 25.344 46.886 46.203 1.00 29.91 17 PHE B N 1
ATOM 1622 C CA . PHE B 2 32 ? 25.572 48.133 45.473 1.00 32.60 17 PHE B CA 1
ATOM 1623 C C . PHE B 2 32 ? 24.294 48.685 44.835 1.00 35.04 17 PHE B C 1
ATOM 1624 O O . PHE B 2 32 ? 23.551 47.947 44.178 1.00 33.25 17 PHE B O 1
ATOM 1632 N N . THR B 2 33 ? 24.062 49.986 45.016 1.00 38.20 18 THR B N 1
ATOM 1633 C CA . THR B 2 33 ? 22.887 50.664 44.462 1.00 40.50 18 THR B CA 1
ATOM 1634 C C . THR B 2 33 ? 23.287 52.032 43.912 1.00 42.60 18 THR B C 1
ATOM 1635 O O . THR B 2 33 ? 24.159 52.704 44.470 1.00 41.33 18 THR B O 1
ATOM 1639 N N . ASN B 2 34 ? 22.648 52.437 42.816 1.00 45.09 19 ASN B N 1
ATOM 1640 C CA . ASN B 2 34 ? 22.940 53.722 42.182 1.00 47.11 19 ASN B CA 1
ATOM 1641 C C . ASN B 2 34 ? 24.439 53.913 41.973 1.00 46.41 19 ASN B C 1
ATOM 1642 O O . ASN B 2 34 ? 25.048 54.812 42.558 1.00 45.46 19 ASN B O 1
ATOM 1647 N N . GLY B 2 35 ? 25.026 53.069 41.131 1.00 45.26 20 GLY B N 1
ATOM 1648 C CA . GLY B 2 35 ? 26.452 53.162 40.877 1.00 45.84 20 GLY B CA 1
ATOM 1649 C C . GLY B 2 35 ? 27.247 52.972 42.155 1.00 46.85 20 GLY B C 1
ATOM 1650 O O . GLY B 2 35 ? 27.141 51.932 42.812 1.00 44.63 20 GLY B O 1
ATOM 1651 N N . THR B 2 36 ? 28.029 53.988 42.517 1.00 48.10 21 THR B N 1
ATOM 1652 C CA . THR B 2 36 ? 28.857 53.947 43.720 1.00 48.87 21 THR B CA 1
ATOM 1653 C C . THR B 2 36 ? 28.217 54.733 44.863 1.00 49.12 21 THR B C 1
ATOM 1654 O O . THR B 2 36 ? 28.757 54.788 45.966 1.00 49.05 21 THR B O 1
ATOM 1658 N N . GLU B 2 37 ? 27.065 55.339 44.592 1.00 50.21 22 GLU B N 1
ATOM 1659 C CA . GLU B 2 37 ? 26.362 56.141 45.590 1.00 51.32 22 GLU B CA 1
ATOM 1660 C C . GLU B 2 37 ? 26.107 55.402 46.898 1.00 50.29 22 GLU B C 1
ATOM 1661 O O . GLU B 2 37 ? 26.438 55.898 47.977 1.00 49.09 22 GLU B O 1
ATOM 1667 N N . ARG B 2 38 ? 25.513 54.217 46.805 1.00 48.10 23 ARG B N 1
ATOM 1668 C CA . ARG B 2 38 ? 25.203 53.443 47.998 1.00 46.62 23 ARG B CA 1
ATOM 1669 C C . ARG B 2 38 ? 25.941 52.107 48.024 1.00 43.98 23 ARG B C 1
ATOM 1670 O O . ARG B 2 38 ? 25.878 51.328 47.069 1.00 42.53 23 ARG B O 1
ATOM 1678 N N . VAL B 2 39 ? 26.643 51.852 49.122 1.00 41.51 24 VAL B N 1
ATOM 1679 C CA . VAL B 2 39 ? 27.367 50.603 49.295 1.00 39.16 24 VAL B CA 1
ATOM 1680 C C . VAL B 2 39 ? 27.100 50.089 50.702 1.00 37.47 24 VAL B C 1
ATOM 1681 O O . VAL B 2 39 ? 27.102 50.854 51.662 1.00 37.03 24 VAL B O 1
ATOM 1685 N N . ARG B 2 40 ? 26.862 48.788 50.811 1.00 35.41 25 ARG B N 1
ATOM 1686 C CA . ARG B 2 40 ? 26.599 48.154 52.094 1.00 33.18 25 ARG B CA 1
ATOM 1687 C C . ARG B 2 40 ? 27.183 46.745 52.060 1.00 33.06 25 ARG B C 1
ATOM 1688 O O . ARG B 2 40 ? 27.200 46.095 51.016 1.00 33.07 25 ARG B O 1
ATOM 1696 N N . LEU B 2 41 ? 27.683 46.281 53.195 1.00 31.84 26 LEU B N 1
ATOM 1697 C CA . LEU B 2 41 ? 28.248 44.946 53.258 1.00 31.10 26 LEU B CA 1
ATOM 1698 C C . LEU B 2 41 ? 27.650 44.210 54.439 1.00 30.35 26 LEU B C 1
ATOM 1699 O O . LEU B 2 41 ? 27.290 44.814 55.454 1.00 29.80 26 LEU B O 1
ATOM 1704 N N . VAL B 2 42 ? 27.532 42.897 54.293 1.00 30.02 27 VAL B N 1
ATOM 1705 C CA . VAL B 2 42 ? 27.017 42.055 55.358 1.00 28.90 27 VAL B CA 1
ATOM 1706 C C . VAL B 2 42 ? 27.810 40.756 55.341 1.00 28.29 27 VAL B C 1
ATOM 1707 O O . VAL B 2 42 ? 27.811 40.047 54.337 1.00 28.36 27 VAL B O 1
ATOM 1711 N N . THR B 2 43 ? 28.498 40.453 56.437 1.00 27.26 28 THR B N 1
ATOM 1712 C CA . THR B 2 43 ? 29.238 39.200 56.522 1.00 25.78 28 THR B CA 1
ATOM 1713 C C . THR B 2 43 ? 28.356 38.272 57.355 1.00 26.34 28 THR B C 1
ATOM 1714 O O . THR B 2 43 ? 27.816 38.679 58.386 1.00 25.32 28 THR B O 1
ATOM 1718 N N . ARG B 2 44 ? 28.200 37.033 56.896 1.00 25.26 29 ARG B N 1
ATOM 1719 C CA . ARG B 2 44 ? 27.342 36.071 57.575 1.00 25.52 29 ARG B CA 1
ATOM 1720 C C . ARG B 2 44 ? 28.066 34.799 58.023 1.00 24.30 29 ARG B C 1
ATOM 1721 O O . ARG B 2 44 ? 28.758 34.152 57.240 1.00 26.05 29 ARG B O 1
ATOM 1729 N N . TYR B 2 45 ? 27.910 34.461 59.297 1.00 24.86 30 TYR B N 1
ATOM 1730 C CA . TYR B 2 45 ? 28.516 33.258 59.861 1.00 24.46 30 TYR B CA 1
ATOM 1731 C C . TYR B 2 45 ? 27.396 32.249 60.023 1.00 24.35 30 TYR B C 1
ATOM 1732 O O . TYR B 2 45 ? 26.471 32.443 60.820 1.00 25.64 30 TYR B O 1
ATOM 1741 N N . ILE B 2 46 ? 27.494 31.173 59.254 1.00 22.38 31 ILE B N 1
ATOM 1742 C CA . ILE B 2 46 ? 26.469 30.141 59.203 1.00 23.42 31 ILE B CA 1
ATOM 1743 C C . ILE B 2 46 ? 26.892 28.746 59.677 1.00 24.52 31 ILE B C 1
ATOM 1744 O O . ILE B 2 46 ? 27.921 28.217 59.250 1.00 22.14 31 IL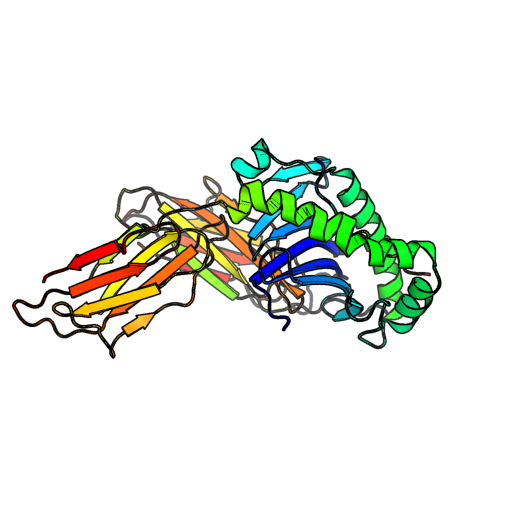E B O 1
ATOM 1749 N N . TYR B 2 47 ? 26.089 28.162 60.565 1.00 24.22 32 TYR B N 1
ATOM 1750 C CA . TYR B 2 47 ? 26.345 26.814 61.073 1.00 25.30 32 TYR B CA 1
ATOM 1751 C C . TYR B 2 47 ? 25.288 25.917 60.437 1.00 26.20 32 TYR B C 1
ATOM 1752 O O . TYR B 2 47 ? 24.101 26.030 60.756 1.00 28.06 32 TYR B O 1
ATOM 1761 N N . ASN B 2 48 ? 25.722 25.023 59.548 1.00 27.55 33 ASN B N 1
ATOM 1762 C CA . ASN B 2 48 ? 24.805 24.157 58.807 1.00 27.78 33 ASN B CA 1
ATOM 1763 C C . ASN B 2 48 ? 24.022 25.128 57.909 1.00 29.13 33 ASN B C 1
ATOM 1764 O O . ASN B 2 48 ? 24.582 25.625 56.932 1.00 29.74 33 ASN B O 1
ATOM 1769 N N . ARG B 2 49 ? 22.755 25.407 58.212 1.00 30.28 34 ARG B N 1
ATOM 1770 C CA . ARG B 2 49 ? 21.996 26.381 57.415 1.00 31.02 34 ARG B CA 1
ATOM 1771 C C . ARG B 2 49 ? 21.534 27.542 58.295 1.00 30.89 34 ARG B C 1
ATOM 1772 O O . ARG B 2 49 ? 20.768 28.404 57.860 1.00 30.05 34 ARG B O 1
ATOM 1780 N N . GLU B 2 50 ? 22.040 27.574 59.524 1.00 29.69 35 GLU B N 1
ATOM 1781 C CA . GLU B 2 50 ? 21.682 28.611 60.490 1.00 31.67 35 GLU B CA 1
ATOM 1782 C C . GLU B 2 50 ? 22.683 29.760 60.579 1.00 30.73 35 GLU B C 1
ATOM 1783 O O . GLU B 2 50 ? 23.817 29.577 61.024 1.00 30.29 35 GLU B O 1
ATOM 1789 N N . GLU B 2 51 ? 22.265 30.946 60.159 1.00 30.24 36 GLU B N 1
ATOM 1790 C CA . GLU B 2 51 ? 23.136 32.108 60.257 1.00 30.63 36 GLU B CA 1
ATOM 1791 C C . GLU B 2 51 ? 23.068 32.507 61.729 1.00 31.17 36 GLU B C 1
ATOM 1792 O O . GLU B 2 51 ? 22.019 32.941 62.205 1.00 32.96 36 GLU B O 1
ATOM 1798 N N . TYR B 2 52 ? 24.176 32.360 62.452 1.00 31.20 37 TYR B N 1
ATOM 1799 C CA . TYR B 2 52 ? 24.182 32.674 63.881 1.00 28.80 37 TYR B CA 1
ATOM 1800 C C . TYR B 2 52 ? 24.786 34.009 64.288 1.00 29.03 37 TYR B C 1
ATOM 1801 O O . TYR B 2 52 ? 24.538 34.499 65.391 1.00 30.79 37 TYR B O 1
ATOM 1810 N N . ALA B 2 53 ? 25.581 34.603 63.409 1.00 29.46 38 ALA B N 1
ATOM 1811 C CA . ALA B 2 53 ? 26.199 35.885 63.714 1.00 29.09 38 ALA B CA 1
ATOM 1812 C C . ALA B 2 53 ? 26.451 36.633 62.414 1.00 29.05 38 ALA B C 1
ATOM 1813 O O . ALA B 2 53 ? 26.654 36.015 61.373 1.00 29.95 38 ALA B O 1
ATOM 1815 N N . ARG B 2 54 ? 26.424 37.960 62.470 1.00 29.00 39 ARG B N 1
ATOM 1816 C CA . ARG B 2 54 ? 26.653 38.760 61.277 1.00 30.72 39 ARG B CA 1
ATOM 1817 C C . ARG B 2 54 ? 27.168 40.155 61.601 1.00 31.44 39 ARG B C 1
ATOM 1818 O O . ARG B 2 54 ? 27.088 40.617 62.738 1.00 32.08 39 ARG B O 1
ATOM 1826 N N . PHE B 2 55 ? 27.713 40.812 60.583 1.00 30.82 40 PHE B N 1
ATOM 1827 C CA . PHE B 2 55 ? 28.193 42.176 60.716 1.00 30.37 40 PHE B CA 1
ATOM 1828 C C . PHE B 2 55 ? 27.558 42.915 59.552 1.00 31.75 40 PHE B C 1
ATOM 1829 O O . PHE B 2 55 ? 27.707 42.499 58.400 1.00 31.04 40 PHE B O 1
ATOM 1837 N N . ASP B 2 56 ? 26.852 43.999 59.866 1.00 30.74 41 ASP B N 1
ATOM 1838 C CA . ASP B 2 56 ? 26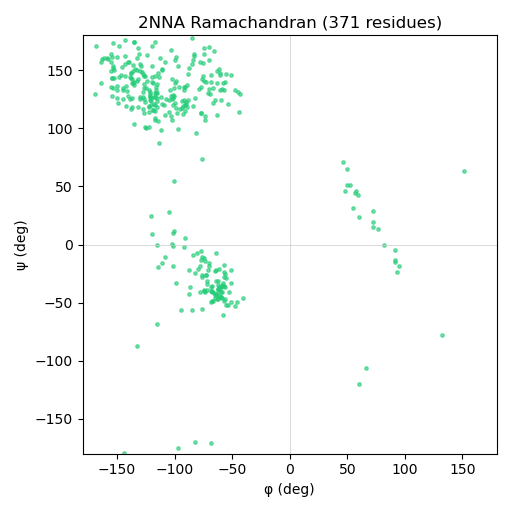.160 44.829 58.881 1.00 29.94 41 ASP B CA 1
ATOM 1839 C C . ASP B 2 56 ? 26.824 46.200 58.954 1.00 30.15 41 ASP B C 1
ATOM 1840 O O . ASP B 2 56 ? 26.821 46.825 60.011 1.00 29.26 41 ASP B O 1
ATOM 1845 N N . SER B 2 57 ? 27.394 46.666 57.847 1.00 30.68 42 SER B N 1
ATOM 1846 C CA . SER B 2 57 ? 28.069 47.959 57.845 1.00 32.83 42 SER B CA 1
ATOM 1847 C C . SER B 2 57 ? 27.137 49.093 58.286 1.00 34.00 42 SER B C 1
ATOM 1848 O O . SER B 2 57 ? 27.597 50.125 58.765 1.00 36.73 42 SER B O 1
ATOM 1851 N N . ASP B 2 58 ? 25.831 48.896 58.133 1.00 35.32 43 ASP B N 1
ATOM 1852 C CA . ASP B 2 58 ? 24.863 49.907 58.540 1.00 35.92 43 ASP B CA 1
ATOM 1853 C C . ASP B 2 58 ? 24.708 49.905 60.052 1.00 36.23 43 ASP B C 1
ATOM 1854 O O . ASP B 2 58 ? 24.347 50.921 60.644 1.00 37.20 43 ASP B O 1
ATOM 1859 N N . VAL B 2 59 ? 24.972 48.759 60.674 1.00 35.60 44 VAL B N 1
ATOM 1860 C CA . VAL B 2 59 ? 24.888 48.658 62.122 1.00 34.24 44 VAL B CA 1
ATOM 1861 C C . VAL B 2 59 ? 26.243 49.057 62.697 1.00 35.44 44 VAL B C 1
ATOM 1862 O O . VAL B 2 59 ? 26.316 49.779 63.693 1.00 34.79 44 VAL B O 1
ATOM 1866 N N . GLY B 2 60 ? 27.320 48.590 62.068 1.00 33.79 45 GLY B N 1
ATOM 1867 C CA . GLY B 2 60 ? 28.646 48.954 62.540 1.00 32.58 45 GLY B CA 1
ATOM 1868 C C . GLY B 2 60 ? 29.291 48.033 63.557 1.00 31.74 45 GLY B C 1
ATOM 1869 O O . GLY B 2 60 ? 30.445 48.242 63.930 1.00 31.55 45 GLY B O 1
ATOM 1870 N N . VAL B 2 61 ? 28.560 47.022 64.017 1.00 31.52 46 VAL B N 1
ATOM 1871 C CA . VAL B 2 61 ? 29.107 46.071 64.984 1.00 31.93 46 VAL B CA 1
ATOM 1872 C C . VAL B 2 61 ? 28.586 44.664 64.699 1.00 33.41 46 VAL B C 1
ATOM 1873 O O . VAL B 2 61 ? 27.600 44.495 63.982 1.00 32.93 46 VAL B O 1
ATOM 1877 N N . TYR B 2 62 ? 29.256 43.654 65.243 1.00 34.13 47 TYR B N 1
ATOM 1878 C CA . TYR B 2 62 ? 28.816 42.276 65.054 1.00 34.06 47 TYR B CA 1
ATOM 1879 C C . TYR B 2 62 ? 27.594 42.030 65.925 1.00 35.02 47 TYR B C 1
ATOM 1880 O O . TYR B 2 62 ? 27.533 42.497 67.060 1.00 37.19 47 TYR B O 1
ATOM 1889 N N . ARG B 2 63 ? 26.626 41.289 65.402 1.00 35.45 48 ARG B N 1
ATOM 1890 C CA . ARG B 2 63 ? 25.416 40.990 66.159 1.00 34.98 48 ARG B CA 1
ATOM 1891 C C . ARG B 2 63 ? 25.088 39.511 66.105 1.00 34.67 48 ARG B C 1
ATOM 1892 O O . ARG B 2 63 ? 25.286 38.856 65.082 1.00 34.49 48 ARG B O 1
ATOM 1900 N N . ALA B 2 64 ? 24.599 38.984 67.220 1.00 35.28 49 ALA B N 1
ATOM 1901 C CA . ALA B 2 64 ? 24.214 37.581 67.289 1.00 35.89 49 ALA B CA 1
ATOM 1902 C C . ALA B 2 64 ? 22.855 37.477 66.614 1.00 35.86 49 ALA B C 1
ATOM 1903 O O . ALA B 2 64 ? 21.973 38.293 66.865 1.00 37.53 49 ALA B O 1
ATOM 1905 N N . VAL B 2 65 ? 22.691 36.484 65.751 1.00 35.61 50 VAL B N 1
ATOM 1906 C CA . VAL B 2 65 ? 21.431 36.297 65.046 1.00 36.72 50 VAL B CA 1
ATOM 1907 C C . VAL B 2 65 ? 20.599 35.222 65.733 1.00 36.85 50 VAL B C 1
ATOM 1908 O O . VAL B 2 65 ? 19.374 35.287 65.747 1.00 37.58 50 VAL B O 1
ATOM 1912 N N . THR B 2 66 ? 21.277 34.232 66.304 1.00 37.01 51 THR B N 1
ATOM 1913 C CA . THR B 2 66 ? 20.610 33.145 67.007 1.00 36.43 51 THR B CA 1
ATOM 1914 C C . THR B 2 66 ? 21.347 32.903 68.324 1.00 38.27 51 THR B C 1
ATOM 1915 O O . THR B 2 66 ? 22.379 33.522 68.584 1.00 38.26 51 THR B O 1
ATOM 1919 N N . PRO B 2 67 ? 20.819 32.010 69.179 1.00 38.82 52 PRO B N 1
ATOM 1920 C CA . PRO B 2 67 ? 21.465 31.717 70.464 1.00 39.47 52 PRO B CA 1
ATOM 1921 C C . PRO B 2 67 ? 22.914 31.237 70.347 1.00 39.66 52 PRO B C 1
ATOM 1922 O O . PRO B 2 67 ? 23.669 31.270 71.322 1.00 39.47 52 PRO B O 1
ATOM 1926 N N . LEU B 2 68 ? 23.306 30.792 69.158 1.00 38.44 53 LEU B N 1
ATOM 1927 C CA . LEU B 2 68 ? 24.671 30.325 68.947 1.00 36.61 53 LEU B CA 1
ATOM 1928 C C . LEU B 2 68 ? 25.667 31.467 68.792 1.00 34.61 53 LEU B C 1
ATOM 1929 O O . LEU B 2 68 ? 26.869 31.272 68.952 1.00 33.90 53 LEU B O 1
ATOM 1934 N N . GLY B 2 69 ? 25.166 32.658 68.497 1.00 34.04 54 GLY B N 1
ATOM 1935 C CA . GLY B 2 69 ? 26.048 33.783 68.266 1.00 33.77 54 GLY B CA 1
ATOM 1936 C C . GLY B 2 69 ? 26.531 34.669 69.395 1.00 34.02 54 GLY B C 1
ATOM 1937 O O . GLY B 2 69 ? 27.555 35.325 69.230 1.00 35.12 54 GLY B O 1
ATOM 1938 N N . PRO B 2 70 ? 25.841 34.730 70.542 1.00 34.43 55 PRO B N 1
ATOM 1939 C CA . PRO B 2 70 ? 26.339 35.606 71.610 1.00 33.64 55 PRO B CA 1
ATOM 1940 C C . PRO B 2 70 ? 27.840 35.517 71.911 1.00 32.05 55 PRO B C 1
ATOM 1941 O O . PRO B 2 70 ? 28.516 36.539 71.979 1.00 31.13 55 PRO B O 1
ATOM 1945 N N . PRO B 2 71 ? 28.384 34.298 72.090 1.00 33.22 56 PRO B N 1
ATOM 1946 C CA . PRO B 2 71 ? 29.818 34.154 72.381 1.00 32.43 56 PRO B CA 1
ATOM 1947 C C . PRO B 2 71 ? 30.723 34.746 71.289 1.00 34.00 56 PRO B C 1
ATOM 1948 O O . PRO B 2 71 ? 31.795 35.294 71.576 1.00 32.90 56 PRO B O 1
ATOM 1952 N N . ALA B 2 72 ? 30.284 34.632 70.038 1.00 33.05 57 ALA B N 1
ATOM 1953 C CA . ALA B 2 72 ? 31.053 35.136 68.907 1.00 32.88 57 ALA B CA 1
ATOM 1954 C C . ALA B 2 72 ? 30.976 36.659 68.770 1.00 33.63 57 ALA B C 1
ATOM 1955 O O . ALA B 2 72 ? 32.004 37.337 68.739 1.00 32.74 57 ALA B O 1
ATOM 1957 N N . ALA B 2 73 ? 29.759 37.193 68.690 1.00 33.18 58 ALA B N 1
ATOM 1958 C CA . ALA B 2 73 ? 29.558 38.633 68.547 1.00 34.88 58 ALA B CA 1
ATOM 1959 C C . ALA B 2 73 ? 30.230 39.419 69.671 1.00 36.14 58 ALA B C 1
ATOM 1960 O O . ALA B 2 73 ? 30.752 40.511 69.448 1.00 36.82 58 ALA B O 1
ATOM 1962 N N . GLU B 2 74 ? 30.207 38.861 70.876 1.00 38.67 59 GLU B N 1
ATOM 1963 C CA . GLU B 2 74 ? 30.817 39.498 72.041 1.00 41.29 59 GLU B CA 1
ATOM 1964 C C . GLU B 2 74 ? 32.331 39.539 71.911 1.00 40.68 59 GLU B C 1
ATOM 1965 O O . GLU B 2 74 ? 32.965 40.575 72.125 1.00 39.86 59 GLU B O 1
ATOM 1971 N N . TYR B 2 75 ? 32.905 38.393 71.569 1.00 39.22 60 TYR B N 1
ATOM 1972 C CA . TYR B 2 75 ? 34.345 38.281 71.413 1.00 37.71 60 TYR B CA 1
ATOM 1973 C C . TYR B 2 75 ? 34.878 39.141 70.269 1.00 36.30 60 TYR B C 1
ATOM 1974 O O . TYR B 2 75 ? 35.907 39.799 70.408 1.00 36.22 60 TYR B O 1
ATOM 1983 N N . TRP B 2 76 ? 34.171 39.151 69.144 1.00 34.82 61 TRP B N 1
ATOM 1984 C CA . TRP B 2 76 ? 34.632 39.911 67.990 1.00 33.97 61 TRP B CA 1
ATOM 1985 C C . TRP B 2 76 ? 34.525 41.426 68.133 1.00 34.16 61 TRP B C 1
ATOM 1986 O O . TRP B 2 76 ? 35.368 42.163 67.623 1.00 33.97 61 TRP B O 1
ATOM 1997 N N . ASN B 2 77 ? 33.503 41.894 68.835 1.00 34.50 62 ASN B N 1
ATOM 1998 C CA . ASN B 2 77 ? 33.346 43.326 69.045 1.00 35.83 62 ASN B CA 1
ATOM 1999 C C . ASN B 2 77 ? 34.422 43.820 70.012 1.00 35.89 62 ASN B C 1
ATOM 2000 O O . ASN B 2 77 ? 34.752 45.001 70.026 1.00 38.23 62 ASN B O 1
ATOM 2005 N N . SER B 2 78 ? 34.977 42.910 70.809 1.00 37.14 63 SER B N 1
ATOM 2006 C CA . SER B 2 78 ? 36.006 43.271 71.786 1.00 38.81 63 SER B CA 1
ATOM 2007 C C . SER B 2 78 ? 37.414 43.335 71.202 1.00 39.56 63 SER B C 1
ATOM 2008 O O . SER B 2 78 ? 38.352 43.773 71.873 1.00 40.14 63 SER B O 1
ATOM 2011 N N . GLN B 2 79 ? 37.571 42.882 69.963 1.00 40.82 64 GLN B N 1
ATOM 2012 C CA . GLN B 2 79 ? 38.874 42.920 69.307 1.00 40.78 64 GLN B CA 1
ATOM 2013 C C . GLN B 2 79 ? 38.887 44.180 68.456 1.00 41.05 64 GLN B C 1
ATOM 2014 O O . GLN B 2 79 ? 38.336 44.198 67.353 1.00 40.77 64 GLN B O 1
ATOM 2020 N N . LYS B 2 80 ? 39.512 45.229 68.978 1.00 41.69 65 LYS B N 1
ATOM 2021 C CA . LYS B 2 80 ? 39.581 46.514 68.293 1.00 43.17 65 LYS B CA 1
ATOM 2022 C C . LYS B 2 80 ? 40.079 46.436 66.847 1.00 42.89 65 LYS B C 1
ATOM 2023 O O . LYS B 2 80 ? 39.456 46.991 65.940 1.00 43.64 65 LYS B O 1
ATOM 2029 N N . GLU B 2 81 ? 41.192 45.746 66.629 1.00 41.74 66 GLU B N 1
ATOM 2030 C CA . GLU B 2 81 ? 41.751 45.629 65.288 1.00 41.68 66 GLU B CA 1
ATOM 2031 C C . GLU B 2 81 ? 40.819 44.896 64.330 1.00 37.93 66 GLU B C 1
ATOM 2032 O O . GLU B 2 81 ? 40.598 45.343 63.206 1.00 36.62 66 GLU B O 1
ATOM 2038 N N . VAL B 2 82 ? 40.278 43.770 64.777 1.00 35.38 67 VAL B N 1
ATOM 2039 C CA . VAL B 2 82 ? 39.361 42.994 63.954 1.00 33.97 67 VAL B CA 1
ATOM 2040 C C . VAL B 2 82 ? 38.144 43.835 63.583 1.00 33.31 67 VAL B C 1
ATOM 2041 O O . VAL B 2 82 ? 37.721 43.852 62.426 1.00 31.69 67 VAL B O 1
ATOM 2045 N N . LEU B 2 83 ? 37.592 44.533 64.572 1.00 32.75 68 LEU B N 1
ATOM 2046 C CA . LEU B 2 83 ? 36.422 45.378 64.363 1.00 33.05 68 LEU B CA 1
ATOM 2047 C C . LEU B 2 83 ? 36.723 46.476 63.347 1.00 33.06 68 LEU B C 1
ATOM 2048 O O . LEU B 2 83 ? 35.916 46.747 62.459 1.00 32.64 68 LEU B O 1
ATOM 2053 N N . GLU B 2 84 ? 37.880 47.115 63.476 1.00 35.26 69 GLU B N 1
ATOM 2054 C CA . GLU B 2 84 ? 38.248 48.174 62.535 1.00 37.09 69 GLU B CA 1
ATOM 2055 C C . GLU B 2 84 ? 38.499 47.602 61.148 1.00 34.31 69 GLU B C 1
ATOM 2056 O O . GLU B 2 84 ? 38.191 48.234 60.140 1.00 35.43 69 GLU B O 1
ATOM 2062 N N . ARG B 2 85 ? 39.071 46.404 61.098 1.00 33.54 70 ARG B N 1
ATOM 2063 C CA . ARG B 2 85 ? 39.357 45.761 59.822 1.00 31.78 70 ARG B CA 1
ATOM 2064 C C . ARG B 2 85 ? 38.056 45.437 59.095 1.00 30.29 70 ARG B C 1
ATOM 2065 O O . ARG B 2 85 ? 37.947 45.632 57.884 1.00 31.19 70 ARG B O 1
ATOM 2073 N N . THR B 2 86 ? 37.069 44.950 59.843 1.00 29.13 71 THR B N 1
ATOM 2074 C CA . THR B 2 86 ? 35.773 44.595 59.271 1.00 28.45 71 THR B CA 1
ATOM 2075 C C . THR B 2 86 ? 35.065 45.838 58.724 1.00 28.57 71 THR B C 1
ATOM 2076 O O . THR B 2 86 ? 34.531 45.820 57.616 1.00 26.92 71 THR B O 1
ATOM 2080 N N . ARG B 2 87 ? 35.059 46.918 59.500 1.00 28.57 72 ARG B N 1
ATOM 2081 C CA . ARG B 2 87 ? 34.426 48.155 59.052 1.00 29.65 72 ARG B CA 1
ATOM 2082 C C . ARG B 2 87 ? 35.123 48.671 57.802 1.00 27.75 72 ARG B C 1
ATOM 2083 O O . ARG B 2 87 ? 34.493 49.229 56.907 1.00 28.86 72 ARG B O 1
ATOM 2091 N N . ALA B 2 88 ? 36.433 48.472 57.745 1.00 27.64 73 ALA B N 1
ATOM 2092 C CA . ALA B 2 88 ? 37.226 48.929 56.613 1.00 26.30 73 ALA B CA 1
ATOM 2093 C C . ALA B 2 88 ? 37.047 48.091 55.349 1.00 26.52 73 ALA B C 1
ATOM 2094 O O . ALA B 2 88 ? 37.499 48.486 54.280 1.00 25.74 73 ALA B O 1
ATOM 2096 N N . GLU B 2 89 ? 36.400 46.934 55.460 1.00 26.54 74 GLU B N 1
ATOM 2097 C CA . GLU B 2 89 ? 36.204 46.087 54.289 1.00 27.57 74 GLU B CA 1
ATOM 2098 C C . GLU B 2 89 ? 35.204 46.695 53.302 1.00 29.21 74 GLU B C 1
ATOM 2099 O O . GLU B 2 89 ? 35.132 46.290 52.140 1.00 28.33 74 GLU B O 1
ATOM 2105 N N . LEU B 2 90 ? 34.440 47.682 53.757 1.00 30.48 75 LEU B N 1
ATOM 2106 C CA . LEU B 2 90 ? 33.494 48.339 52.865 1.00 32.13 75 LEU B CA 1
ATOM 2107 C C . LEU B 2 90 ? 34.331 48.981 51.761 1.00 32.46 75 LEU B C 1
ATOM 2108 O O . LEU B 2 90 ? 33.895 49.091 50.610 1.00 32.97 75 LEU B O 1
ATOM 2113 N N . ASP B 2 91 ? 35.545 49.388 52.123 1.00 32.98 76 ASP B N 1
ATOM 2114 C CA . ASP B 2 91 ? 36.472 50.005 51.178 1.00 33.89 76 ASP B CA 1
ATOM 2115 C C . ASP B 2 91 ? 37.442 49.002 50.550 1.00 33.13 76 ASP B C 1
ATOM 2116 O O . ASP B 2 91 ? 37.516 48.891 49.324 1.00 32.06 76 ASP B O 1
ATOM 2121 N N . THR B 2 92 ? 38.184 48.276 51.388 1.00 31.38 77 THR B N 1
ATOM 2122 C CA . THR B 2 92 ? 39.162 47.305 50.896 1.00 30.18 77 THR B CA 1
ATOM 2123 C C . THR B 2 92 ? 38.555 46.149 50.118 1.00 29.58 77 THR B C 1
ATOM 2124 O O . THR B 2 92 ? 39.247 45.493 49.342 1.00 29.08 77 THR B O 1
ATOM 2128 N N . VAL B 2 93 ? 37.271 45.886 50.327 1.00 28.73 78 VAL B N 1
ATOM 2129 C CA . VAL B 2 93 ? 36.621 44.805 49.601 1.00 28.03 78 VAL B CA 1
ATOM 2130 C C . VAL B 2 93 ? 35.514 45.275 48.660 1.00 27.12 78 VAL B C 1
ATOM 2131 O O . VAL B 2 93 ? 35.653 45.200 47.443 1.00 28.26 78 VAL B O 1
ATOM 2135 N N . CYS B 2 94 ? 34.418 45.770 49.219 1.00 29.17 79 CYS B N 1
ATOM 2136 C CA . CYS B 2 94 ? 33.295 46.206 48.393 1.00 29.93 79 CYS B CA 1
ATOM 2137 C C . CYS B 2 94 ? 33.621 47.293 47.376 1.00 28.88 79 CYS B C 1
ATOM 2138 O O . CYS B 2 94 ? 33.456 47.084 46.176 1.00 29.66 79 CYS B O 1
ATOM 2141 N N . ARG B 2 95 ? 34.067 48.455 47.846 1.00 31.04 80 ARG B N 1
ATOM 2142 C CA . ARG B 2 95 ? 34.402 49.539 46.931 1.00 31.39 80 ARG B CA 1
ATOM 2143 C C . ARG B 2 95 ? 35.549 49.165 46.008 1.00 30.18 80 ARG B C 1
ATOM 2144 O O . ARG B 2 95 ? 35.500 49.431 44.815 1.00 31.78 80 ARG B O 1
ATOM 2152 N N . HIS B 2 96 ? 36.583 48.543 46.562 1.00 31.40 81 HIS B N 1
ATOM 2153 C CA . HIS B 2 96 ? 37.738 48.146 45.768 1.00 29.98 81 HIS B CA 1
ATOM 2154 C C . HIS B 2 96 ? 37.341 47.230 44.613 1.00 30.12 81 HIS B C 1
ATOM 2155 O O . HIS B 2 96 ? 37.739 47.455 43.470 1.00 30.51 81 HIS B O 1
ATOM 2162 N N . ASN B 2 97 ? 36.550 46.202 44.909 1.00 28.59 82 ASN B N 1
ATOM 2163 C CA . ASN B 2 97 ? 36.138 45.252 43.882 1.00 27.86 82 ASN B CA 1
ATOM 2164 C C . ASN B 2 97 ? 35.119 45.800 42.894 1.00 28.44 82 ASN B C 1
ATOM 2165 O O . ASN B 2 97 ? 35.035 45.323 41.759 1.00 27.34 82 ASN B O 1
ATOM 2170 N N . TYR B 2 98 ? 34.337 46.790 43.314 1.00 29.33 83 TYR B N 1
ATOM 2171 C CA . TYR B 2 98 ? 33.339 47.355 42.416 1.00 32.02 83 TYR B CA 1
ATOM 2172 C C . TYR B 2 98 ? 34.028 47.970 41.210 1.00 32.52 83 TYR B C 1
ATOM 2173 O O . TYR B 2 98 ? 33.563 47.826 40.077 1.00 32.09 83 TYR B O 1
ATOM 2182 N N . GLN B 2 99 ? 35.145 48.647 41.453 1.00 34.60 84 GLN B N 1
ATOM 2183 C CA . GLN B 2 99 ? 35.895 49.266 40.363 1.00 35.59 84 GLN B CA 1
ATOM 2184 C C . GLN B 2 99 ? 36.332 48.198 39.368 1.00 35.06 84 GLN B C 1
ATOM 2185 O O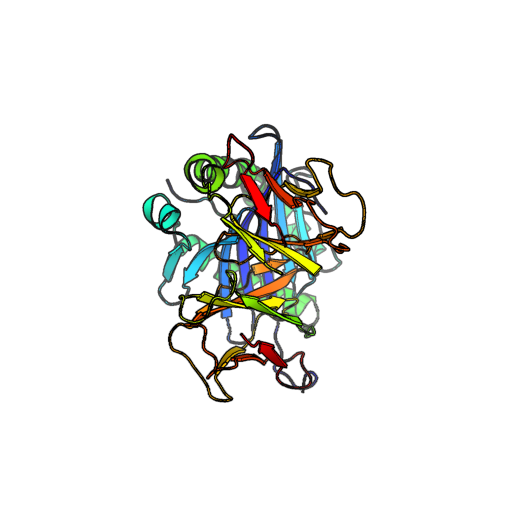 . GLN B 2 99 ? 36.342 48.427 38.158 1.00 35.12 84 GLN B O 1
ATOM 2191 N N . LEU B 2 100 ? 36.674 47.021 39.883 1.00 35.55 85 LEU B N 1
ATOM 2192 C CA . LEU B 2 100 ? 37.106 45.919 39.032 1.00 34.33 85 LEU B CA 1
ATOM 2193 C C . LEU B 2 100 ? 35.920 45.349 38.250 1.00 33.07 85 LEU B C 1
ATOM 2194 O O . LEU B 2 100 ? 36.083 44.857 37.133 1.00 30.83 85 LEU B O 1
ATOM 2199 N N . GLU B 2 101 ? 34.727 45.411 38.839 1.00 33.06 86 GLU B N 1
ATOM 2200 C CA . GLU B 2 101 ? 33.534 44.905 38.166 1.00 32.94 86 GLU B CA 1
ATOM 2201 C C . GLU B 2 101 ? 33.184 45.874 37.040 1.00 34.34 86 GLU B C 1
ATOM 2202 O O . GLU B 2 101 ? 32.783 45.477 35.941 1.00 33.06 86 GLU B O 1
ATOM 2208 N N . LEU B 2 102 ? 33.359 47.154 37.348 1.00 36.51 87 LEU B N 1
ATOM 2209 C CA . LEU B 2 102 ? 33.079 48.253 36.439 1.00 38.78 87 LEU B CA 1
ATOM 2210 C C . LEU B 2 102 ? 33.847 48.151 35.123 1.00 39.13 87 LEU B C 1
ATOM 2211 O O . LEU B 2 102 ? 33.381 48.636 34.096 1.00 39.77 87 LEU B O 1
ATOM 2216 N N . ARG B 2 103 ? 35.017 47.520 35.131 1.00 40.20 88 ARG B N 1
ATOM 2217 C CA . ARG B 2 103 ? 35.769 47.409 33.886 1.00 41.44 88 ARG B CA 1
ATOM 2218 C C . ARG B 2 103 ? 35.677 46.051 33.208 1.00 41.17 88 ARG B C 1
ATOM 2219 O O . ARG B 2 103 ? 36.274 45.840 32.150 1.00 40.45 88 ARG B O 1
ATOM 2227 N N . THR B 2 104 ? 34.919 45.135 33.808 1.00 39.52 89 THR B N 1
ATOM 2228 C CA . THR B 2 104 ? 34.723 43.810 33.226 1.00 37.53 89 THR B CA 1
ATOM 2229 C C . THR B 2 104 ? 33.239 43.427 33.231 1.00 37.96 89 THR B C 1
ATOM 2230 O O . THR B 2 104 ? 32.526 43.685 32.262 1.00 38.35 89 THR B O 1
ATOM 2234 N N . THR B 2 105 ? 32.773 42.836 34.327 1.00 36.86 90 THR B N 1
ATOM 2235 C CA . THR B 2 105 ? 31.381 42.405 34.449 1.00 33.40 90 THR B CA 1
ATOM 2236 C C . THR B 2 105 ? 30.330 43.435 34.040 1.00 33.63 90 THR B C 1
ATOM 2237 O O . THR B 2 105 ? 29.453 43.144 33.231 1.00 32.08 90 THR B O 1
ATOM 2241 N N . LEU B 2 106 ? 30.416 44.635 34.600 1.00 33.92 91 LEU B N 1
ATOM 2242 C CA . LEU B 2 106 ? 29.440 45.681 34.312 1.00 35.89 91 LEU B CA 1
ATOM 2243 C C . LEU B 2 106 ? 29.427 46.163 32.865 1.00 37.05 91 LEU B C 1
ATOM 2244 O O . LEU B 2 106 ? 28.557 46.936 32.475 1.00 37.76 91 LEU B O 1
ATOM 2249 N N . GLN B 2 107 ? 30.384 45.701 32.068 1.00 38.29 92 GLN B N 1
ATOM 2250 C CA . GLN B 2 107 ? 30.445 46.087 30.664 1.00 38.79 92 GLN B CA 1
ATOM 2251 C C . GLN B 2 107 ? 30.054 44.907 29.776 1.00 39.49 92 GLN B C 1
ATOM 2252 O O . GLN B 2 107 ? 29.848 45.073 28.572 1.00 37.86 92 GLN B O 1
ATOM 2258 N N . ARG B 2 108 ? 29.944 43.718 30.371 1.00 38.57 93 ARG B N 1
ATOM 2259 C CA . ARG B 2 108 ? 29.571 42.525 29.612 1.00 37.44 93 ARG B CA 1
ATOM 2260 C C . ARG B 2 108 ? 28.198 42.714 28.977 1.00 38.64 93 ARG B C 1
ATOM 2261 O O . ARG B 2 108 ? 27.215 43.005 29.663 1.00 37.15 93 ARG B O 1
ATOM 2269 N N . ARG B 2 109 ? 28.145 42.545 27.659 1.00 38.27 94 ARG B N 1
ATOM 2270 C CA . ARG B 2 109 ? 26.906 42.706 26.913 1.00 39.64 94 ARG B CA 1
ATOM 2271 C C . ARG B 2 109 ? 26.759 41.597 25.879 1.00 39.31 94 ARG B C 1
ATOM 2272 O O . ARG B 2 109 ? 27.593 41.456 24.985 1.00 39.78 94 ARG B O 1
ATOM 2280 N N . VAL B 2 110 ? 25.710 40.798 26.010 1.00 37.63 95 VAL B N 1
ATOM 2281 C CA . VAL B 2 110 ? 25.481 39.726 25.059 1.00 37.57 95 VAL B CA 1
ATOM 2282 C C . VAL B 2 110 ? 24.061 39.868 24.550 1.00 38.60 95 VAL B C 1
ATOM 2283 O O . VAL B 2 110 ? 23.104 39.769 25.316 1.00 37.97 95 VAL B O 1
ATOM 2287 N N . GLU B 2 111 ? 23.936 40.115 23.250 1.00 40.05 96 GLU B N 1
ATOM 2288 C CA . GLU B 2 111 ? 22.640 40.300 22.615 1.00 40.86 96 GLU B CA 1
ATOM 2289 C C . GLU B 2 111 ? 21.835 39.018 22.540 1.00 38.56 96 GLU B C 1
ATOM 2290 O O . GLU B 2 111 ? 22.346 37.970 22.145 1.00 38.40 96 GLU B O 1
ATOM 2296 N N . PRO B 2 112 ? 20.551 39.091 22.907 1.00 37.80 97 PRO B N 1
ATOM 2297 C CA . PRO B 2 112 ? 19.677 37.920 22.873 1.00 37.92 97 PRO B CA 1
ATOM 2298 C C . PRO B 2 112 ? 19.394 37.464 21.453 1.00 38.28 97 PRO B C 1
ATOM 2299 O O . PRO B 2 112 ? 19.306 38.276 20.532 1.00 37.67 97 PRO B O 1
ATOM 2303 N N . THR B 2 113 ? 19.266 36.157 21.284 1.00 36.89 98 THR B N 1
ATOM 2304 C CA . THR B 2 113 ? 18.944 35.582 19.991 1.00 38.38 98 THR B CA 1
ATOM 2305 C C . THR B 2 113 ? 17.445 35.326 20.085 1.00 39.10 98 THR B C 1
ATOM 2306 O O . THR B 2 113 ? 16.993 34.555 20.932 1.00 39.98 98 THR B O 1
ATOM 2310 N N . VAL B 2 114 ? 16.670 35.993 19.237 1.00 38.79 99 VAL B N 1
ATOM 2311 C CA . VAL B 2 114 ? 15.224 35.841 19.275 1.00 38.13 99 VAL B CA 1
ATOM 2312 C C . VAL B 2 114 ? 14.709 34.908 18.190 1.00 39.40 99 VAL B C 1
ATOM 2313 O O . VAL B 2 114 ? 15.010 35.071 17.012 1.00 38.93 99 VAL B O 1
ATOM 2317 N N . THR B 2 115 ? 13.919 33.927 18.607 1.00 41.23 100 THR B N 1
ATOM 2318 C CA . THR B 2 115 ? 13.370 32.937 17.693 1.00 43.28 100 THR B CA 1
ATOM 2319 C C . THR B 2 115 ? 11.908 32.650 17.992 1.00 43.13 100 THR B C 1
ATOM 2320 O O . THR B 2 115 ? 11.500 32.621 19.147 1.00 42.86 100 THR B O 1
ATOM 2324 N N . ILE B 2 116 ? 11.123 32.447 16.940 1.00 44.20 101 ILE B N 1
ATOM 2325 C CA . ILE B 2 116 ? 9.708 32.140 17.093 1.00 45.68 101 ILE B CA 1
ATOM 2326 C C . ILE B 2 116 ? 9.420 30.805 16.425 1.00 47.25 101 ILE B C 1
ATOM 2327 O O . ILE B 2 116 ? 9.803 30.579 15.279 1.00 46.44 101 ILE B O 1
ATOM 2332 N N . SER B 2 117 ? 8.753 29.917 17.151 1.00 49.93 102 SER B N 1
ATOM 2333 C CA . SER B 2 117 ? 8.414 28.610 16.613 1.00 52.88 102 SER B CA 1
ATOM 2334 C C . SER B 2 117 ? 7.041 28.179 17.103 1.00 54.37 102 SER B C 1
ATOM 2335 O O . SER B 2 117 ? 6.642 28.499 18.224 1.00 54.74 102 SER B O 1
ATOM 2338 N N . PRO B 2 118 ? 6.288 27.466 16.251 1.00 56.24 103 PRO B N 1
ATOM 2339 C CA . PRO B 2 118 ? 4.944 26.977 16.578 1.00 57.35 103 PRO B CA 1
ATOM 2340 C C . PRO B 2 118 ? 4.973 25.948 17.707 1.00 58.15 103 PRO B C 1
ATOM 2341 O O . PRO B 2 118 ? 5.777 25.015 17.681 1.00 57.49 103 PRO B O 1
ATOM 2345 N N . LEU B 2 129 ? 0.839 28.358 22.425 1.00 57.62 114 LEU B N 1
ATOM 2346 C CA . LEU B 2 129 ? 0.712 27.939 21.033 1.00 57.24 114 LEU B CA 1
ATOM 2347 C C . LEU B 2 129 ? 1.905 28.423 20.214 1.00 55.72 114 LEU B C 1
ATOM 2348 O O . LEU B 2 129 ? 2.489 27.665 19.437 1.00 56.24 114 LEU B O 1
ATOM 2353 N N . LEU B 2 130 ? 2.266 29.687 20.399 1.00 53.09 115 LEU B N 1
ATOM 2354 C CA . LEU B 2 130 ? 3.398 30.274 19.691 1.00 50.49 115 LEU B CA 1
ATOM 2355 C C . LEU B 2 130 ? 4.447 30.620 20.745 1.00 47.40 115 LEU B C 1
ATOM 2356 O O . LEU B 2 130 ? 4.150 31.317 21.712 1.00 46.15 115 LEU B O 1
ATOM 2361 N N . VAL B 2 131 ? 5.669 30.131 20.564 1.00 45.50 116 VAL B N 1
ATOM 2362 C CA . VAL B 2 131 ? 6.728 30.394 21.535 1.00 43.56 116 VAL B CA 1
ATOM 2363 C C . VAL B 2 131 ? 7.842 31.291 21.017 1.00 41.52 116 VAL B C 1
ATOM 2364 O O . VAL B 2 131 ? 8.433 31.029 19.972 1.00 40.32 116 VAL B O 1
ATOM 2368 N N . CYS B 2 132 ? 8.122 32.357 21.756 1.00 39.62 117 CYS B N 1
ATOM 2369 C CA . CYS B 2 132 ? 9.203 33.257 21.386 1.00 38.93 117 CYS B CA 1
ATOM 2370 C C . CYS B 2 132 ? 10.364 32.942 22.314 1.00 37.94 117 CYS B C 1
ATOM 2371 O O . CYS B 2 132 ? 10.292 33.205 23.516 1.00 38.27 117 CYS B O 1
ATOM 2374 N N . SER B 2 133 ? 11.422 32.363 21.758 1.00 38.43 118 SER B N 1
ATOM 2375 C CA . SER B 2 133 ? 12.606 32.014 22.536 1.00 38.53 118 SER B CA 1
ATOM 2376 C C . SER B 2 133 ? 13.626 33.139 22.487 1.00 37.76 118 SER B C 1
ATOM 2377 O O . SER B 2 133 ? 14.105 33.506 21.411 1.00 36.68 118 SER B O 1
ATOM 2380 N N . VAL B 2 134 ? 13.946 33.679 23.660 1.00 36.28 119 VAL B N 1
ATOM 2381 C CA . VAL B 2 134 ? 14.926 34.747 23.796 1.00 35.82 119 VAL B CA 1
ATOM 2382 C C . VAL B 2 134 ? 16.092 34.104 24.539 1.00 36.82 119 VAL B C 1
ATOM 2383 O O . VAL B 2 134 ? 16.064 33.986 25.761 1.00 35.96 119 VAL B O 1
ATOM 2387 N N . THR B 2 135 ? 17.118 33.694 23.800 1.00 38.29 120 THR B N 1
ATOM 2388 C CA . THR B 2 135 ? 18.252 33.003 24.400 1.00 40.24 120 THR B CA 1
ATOM 2389 C C . THR B 2 135 ? 19.612 33.699 24.428 1.00 40.60 120 THR B C 1
ATOM 2390 O O . THR B 2 135 ? 19.879 34.634 23.673 1.00 41.96 120 THR B O 1
ATOM 2394 N N . ASP B 2 136 ? 20.460 33.204 25.326 1.00 40.31 121 ASP B N 1
ATOM 2395 C CA . ASP B 2 136 ? 21.825 33.687 25.539 1.00 38.69 121 ASP B CA 1
ATOM 2396 C C . ASP B 2 136 ? 22.032 35.191 25.620 1.00 37.74 121 ASP B C 1
ATOM 2397 O O . ASP B 2 136 ? 22.616 35.792 24.717 1.00 39.78 121 ASP B O 1
ATOM 2402 N N . PHE B 2 137 ? 21.574 35.806 26.703 1.00 34.88 122 PHE B N 1
ATOM 2403 C CA . PHE B 2 137 ? 21.770 37.241 26.863 1.00 33.13 122 PHE B CA 1
ATOM 2404 C C . PHE B 2 137 ? 22.287 37.602 28.252 1.00 33.15 122 PHE B C 1
ATOM 2405 O O . PHE B 2 137 ? 22.188 36.813 29.195 1.00 32.15 122 PHE B O 1
ATOM 2413 N N . TYR B 2 138 ? 22.860 38.796 28.356 1.00 31.98 123 TYR B N 1
ATOM 2414 C CA . TYR B 2 138 ? 23.409 39.302 29.606 1.00 31.97 123 TYR B CA 1
ATOM 2415 C C . TYR B 2 138 ? 23.592 40.809 29.421 1.00 32.06 123 TYR B C 1
ATOM 2416 O O . TYR B 2 138 ? 24.049 41.249 28.366 1.00 32.18 123 TYR B O 1
ATOM 2425 N N . PRO B 2 139 ? 23.261 41.620 30.443 1.00 32.80 124 PRO B N 1
ATOM 2426 C CA . PRO B 2 139 ? 22.729 41.302 31.776 1.00 33.17 124 PRO B CA 1
ATOM 2427 C C . PRO B 2 139 ? 21.297 40.752 31.789 1.00 33.94 124 PRO B C 1
ATOM 2428 O O . PRO B 2 139 ? 20.706 40.463 30.743 1.00 32.82 124 PRO B O 1
ATOM 2432 N N . ALA B 2 140 ? 20.739 40.651 32.992 1.00 33.08 125 ALA B N 1
ATOM 2433 C CA . ALA B 2 140 ? 19.401 40.105 33.200 1.00 34.12 125 ALA B CA 1
ATOM 2434 C C . ALA B 2 140 ? 18.217 40.919 32.670 1.00 34.45 125 ALA B C 1
ATOM 2435 O O . ALA B 2 140 ? 17.236 40.349 32.203 1.00 32.81 125 ALA B O 1
ATOM 2437 N N . GLN B 2 141 ? 18.298 42.241 32.756 1.00 35.67 126 GLN B N 1
ATOM 2438 C CA . GLN B 2 141 ? 17.210 43.109 32.309 1.00 37.67 126 GLN B CA 1
ATOM 2439 C C . GLN B 2 141 ? 16.727 42.888 30.868 1.00 36.25 126 GLN B C 1
ATOM 2440 O O . GLN B 2 141 ? 17.497 43.003 29.918 1.00 36.82 126 GLN B O 1
ATOM 2446 N N . ILE B 2 142 ? 15.445 42.563 30.720 1.00 35.47 127 ILE B N 1
ATOM 2447 C CA . ILE B 2 142 ? 14.840 42.356 29.407 1.00 37.25 127 ILE B CA 1
ATOM 2448 C C . ILE B 2 142 ? 13.345 42.593 29.425 1.00 36.43 127 ILE B C 1
ATOM 2449 O O . ILE B 2 142 ? 12.696 42.507 30.470 1.00 36.87 127 ILE B O 1
ATOM 2454 N N . LYS B 2 143 ? 12.808 42.896 28.251 1.00 35.66 128 LYS B N 1
ATOM 2455 C CA . LYS B 2 143 ? 11.380 43.103 28.094 1.00 35.75 128 LYS B CA 1
ATOM 2456 C C . LYS B 2 143 ? 10.994 42.407 26.801 1.00 35.15 128 LYS B C 1
ATOM 2457 O O . LYS B 2 143 ? 11.463 42.769 25.722 1.00 35.15 128 LYS B O 1
ATOM 2463 N N . VAL B 2 144 ? 10.151 41.392 26.926 1.00 34.87 129 VAL B N 1
ATOM 2464 C CA . VAL B 2 144 ? 9.695 40.619 25.785 1.00 34.34 129 VAL B CA 1
ATOM 2465 C C . VAL B 2 144 ? 8.177 40.736 25.706 1.00 36.19 129 VAL B C 1
ATOM 2466 O O . VAL B 2 144 ? 7.470 40.429 26.672 1.00 35.41 129 VAL B O 1
ATOM 2470 N N . ARG B 2 145 ? 7.677 41.192 24.563 1.00 35.83 130 ARG B N 1
ATOM 2471 C CA . ARG B 2 145 ? 6.241 41.342 24.381 1.00 36.97 130 ARG B CA 1
ATOM 2472 C C . ARG B 2 145 ? 5.755 40.793 23.045 1.00 36.37 130 ARG B C 1
ATOM 2473 O O . ARG B 2 145 ? 6.495 40.763 22.063 1.00 35.78 130 ARG B O 1
ATOM 2481 N N . TRP B 2 146 ? 4.506 40.342 23.028 1.00 35.85 131 TRP B N 1
ATOM 2482 C CA . TRP B 2 146 ? 3.887 39.807 21.825 1.00 38.09 131 TRP B CA 1
ATOM 2483 C C . TRP B 2 146 ? 2.952 40.855 21.227 1.00 39.21 131 TRP B C 1
ATOM 2484 O O . TRP B 2 146 ? 2.279 41.586 21.957 1.00 39.26 131 TRP B O 1
ATOM 2495 N N . PHE B 2 147 ? 2.924 40.928 19.900 1.00 40.58 132 PHE B N 1
ATOM 2496 C CA . PHE B 2 147 ? 2.063 41.872 19.192 1.00 40.74 132 PHE B CA 1
ATOM 2497 C C . PHE B 2 147 ? 1.332 41.159 18.063 1.00 40.92 132 PHE B C 1
ATOM 2498 O O . PHE B 2 147 ? 1.904 40.297 17.393 1.00 39.39 132 PHE B O 1
ATOM 2506 N N . ARG B 2 148 ? 0.062 41.509 17.869 1.00 41.87 133 ARG B N 1
ATOM 2507 C CA . ARG B 2 148 ? -0.727 40.937 16.785 1.00 43.63 133 ARG B CA 1
ATOM 2508 C C . ARG B 2 148 ? -1.106 42.125 15.914 1.00 43.21 133 ARG B C 1
ATOM 2509 O O . ARG B 2 148 ? -1.816 43.024 16.364 1.00 43.81 133 ARG B O 1
ATOM 2517 N N . ASN B 2 149 ? -0.622 42.129 14.676 1.00 43.56 134 ASN B N 1
ATOM 2518 C CA . ASN B 2 149 ? -0.881 43.225 13.745 1.00 42.85 134 ASN B CA 1
ATOM 2519 C C . ASN B 2 149 ? -0.504 44.559 14.392 1.00 43.61 134 ASN B C 1
ATOM 2520 O O . ASN B 2 149 ? -1.294 45.502 14.413 1.00 43.22 134 ASN B O 1
ATOM 2525 N N . ASP B 2 150 ? 0.714 44.616 14.924 1.00 44.71 135 ASP B N 1
ATOM 2526 C CA . ASP B 2 150 ? 1.246 45.812 15.573 1.00 46.82 135 ASP B CA 1
ATOM 2527 C C . ASP B 2 150 ? 0.460 46.309 16.785 1.00 47.98 135 ASP B C 1
ATOM 2528 O O . ASP B 2 150 ? 0.525 47.487 17.138 1.00 47.90 135 ASP B O 1
ATOM 2533 N N . GLN B 2 151 ? -0.279 45.406 17.420 1.00 49.76 136 GLN B N 1
ATOM 2534 C CA . GLN B 2 151 ? -1.041 45.735 18.620 1.00 51.87 136 GLN B CA 1
ATOM 2535 C C . GLN B 2 151 ? -0.631 44.745 19.710 1.00 52.24 136 GLN B C 1
ATOM 2536 O O . GLN B 2 151 ? -0.744 43.532 19.533 1.00 51.40 136 GLN B O 1
ATOM 2542 N N . GLU B 2 152 ? -0.148 45.270 20.830 1.00 53.16 137 GLU B N 1
ATOM 2543 C CA . GLU B 2 152 ? 0.311 44.438 21.937 1.00 55.19 137 GLU B CA 1
ATOM 2544 C C . GLU B 2 152 ? -0.748 43.501 22.510 1.00 55.49 137 GLU B C 1
ATOM 2545 O O . GLU B 2 152 ? -1.884 43.901 22.752 1.00 55.34 137 GLU B O 1
ATOM 2551 N N . GLU B 2 153 ? -0.364 42.245 22.716 1.00 56.04 138 GLU B N 1
ATOM 2552 C CA . GLU B 2 153 ? -1.269 41.247 23.274 1.00 57.91 138 GLU B CA 1
ATOM 2553 C C . GLU B 2 153 ? -1.385 41.465 24.781 1.00 58.51 138 GLU B C 1
ATOM 2554 O O . GLU B 2 153 ? -0.384 41.691 25.461 1.00 58.38 138 GLU B O 1
ATOM 2560 N N . THR B 2 154 ? -2.606 41.402 25.301 1.00 59.44 139 THR B N 1
ATOM 2561 C CA . THR B 2 154 ? -2.822 41.614 26.726 1.00 60.62 139 THR B CA 1
ATOM 2562 C C . THR B 2 154 ? -3.342 40.357 27.414 1.00 60.19 139 THR B C 1
ATOM 2563 O O . THR B 2 154 ? -3.567 40.351 28.626 1.00 60.65 139 THR B O 1
ATOM 2567 N N . THR B 2 155 ? -3.532 39.293 26.641 1.00 58.66 140 THR B N 1
ATOM 2568 C CA . THR B 2 155 ? -4.018 38.034 27.190 1.00 57.59 140 THR B CA 1
ATOM 2569 C C . THR B 2 155 ? -3.492 36.854 26.384 1.00 56.21 140 THR B C 1
ATOM 2570 O O . THR B 2 155 ? -3.061 37.014 25.242 1.00 55.95 140 THR B O 1
ATOM 2574 N N . GLY B 2 156 ? -3.533 35.669 26.983 1.00 54.58 141 GLY B N 1
ATOM 2575 C CA . GLY B 2 156 ? -3.051 34.483 26.300 1.00 52.28 141 GLY B CA 1
ATOM 2576 C C . GLY B 2 156 ? -1.537 34.482 26.207 1.00 50.11 141 GLY B C 1
ATOM 2577 O O . GLY B 2 156 ? -0.949 33.726 25.436 1.00 49.84 141 GLY B O 1
ATOM 2578 N N . VAL B 2 157 ? -0.906 35.340 26.998 1.00 47.92 142 VAL B N 1
ATOM 2579 C CA . VAL B 2 157 ? 0.544 35.445 27.013 1.00 47.63 142 VAL B CA 1
ATOM 2580 C C . VAL B 2 157 ? 1.098 34.922 28.330 1.00 46.60 142 VAL B C 1
ATOM 2581 O O . VAL B 2 157 ? 0.754 35.425 29.400 1.00 46.17 142 VAL B O 1
ATOM 2585 N N . VAL B 2 158 ? 1.953 33.909 28.249 1.00 45.46 143 VAL B N 1
ATOM 2586 C CA . VAL B 2 158 ? 2.562 33.341 29.446 1.00 44.15 143 VAL B CA 1
ATOM 2587 C C . VAL B 2 158 ? 4.073 33.243 29.287 1.00 42.75 143 VAL B C 1
ATOM 2588 O O . VAL B 2 158 ? 4.573 32.676 28.316 1.00 41.95 143 VAL B O 1
ATOM 2592 N N . SER B 2 159 ? 4.796 33.807 30.248 1.00 40.85 144 SER B N 1
ATOM 2593 C CA . SER B 2 159 ? 6.248 33.784 30.215 1.00 39.68 144 SER B CA 1
ATOM 2594 C C . SER B 2 159 ? 6.839 32.903 31.303 1.00 39.95 144 SER B C 1
ATOM 2595 O O . SER B 2 159 ? 6.253 32.722 32.371 1.00 38.94 144 SER B O 1
ATOM 2598 N N . THR B 2 160 ? 8.009 32.352 31.014 1.00 38.98 145 THR B N 1
ATOM 259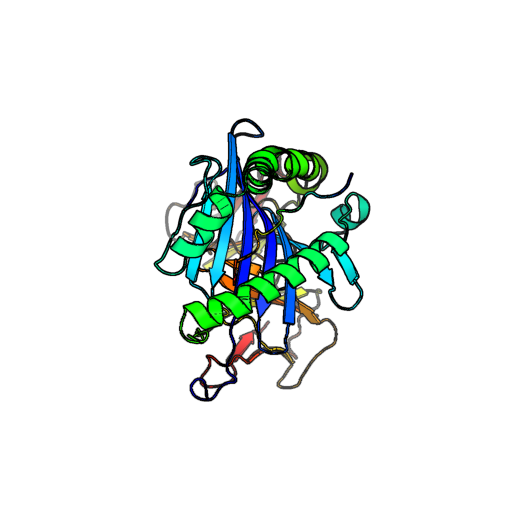9 C CA . THR B 2 160 ? 8.712 31.530 31.975 1.00 37.10 145 THR B CA 1
ATOM 2600 C C . THR B 2 160 ? 9.455 32.523 32.857 1.00 36.05 145 THR B C 1
ATOM 2601 O O . THR B 2 160 ? 9.571 33.697 32.514 1.00 36.26 145 THR B O 1
ATOM 2605 N N . PRO B 2 161 ? 9.931 32.080 34.024 1.00 35.90 146 PRO B N 1
ATOM 2606 C CA . PRO B 2 161 ? 10.666 33.017 34.878 1.00 34.51 146 PRO B CA 1
ATOM 2607 C C . PRO B 2 161 ? 11.983 33.280 34.145 1.00 33.14 146 PRO B C 1
ATOM 2608 O O . PRO B 2 161 ? 12.285 32.603 33.166 1.00 31.24 146 PRO B O 1
ATOM 2612 N N . LEU B 2 162 ? 12.762 34.256 34.598 1.00 34.24 147 LEU B N 1
ATOM 2613 C CA . LEU B 2 162 ? 14.051 34.511 33.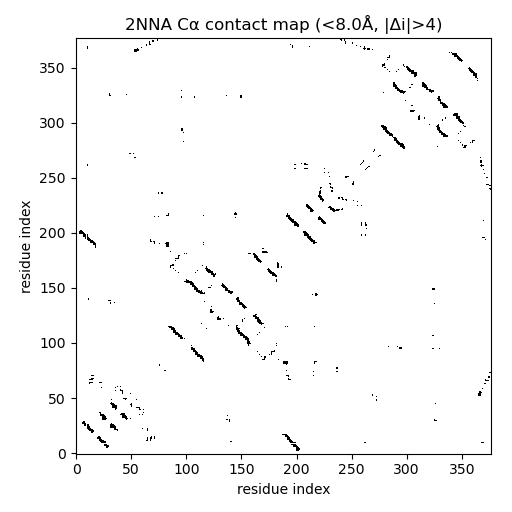963 1.00 34.72 147 LEU B CA 1
ATOM 2614 C C . LEU B 2 162 ? 14.901 33.276 34.273 1.00 34.15 147 LEU B C 1
ATOM 2615 O O . LEU B 2 162 ? 15.106 32.938 35.439 1.00 36.48 147 LEU B O 1
ATOM 2620 N N . ILE B 2 163 ? 15.377 32.604 33.230 1.00 32.42 148 ILE B N 1
ATOM 2621 C CA . ILE B 2 163 ? 16.180 31.385 33.376 1.00 30.93 148 ILE B CA 1
ATOM 2622 C C . ILE B 2 163 ? 17.697 31.618 33.388 1.00 30.33 148 ILE B C 1
ATOM 2623 O O . ILE B 2 163 ? 18.272 32.097 32.406 1.00 27.38 148 ILE B O 1
ATOM 2628 N N . ARG B 2 164 ? 18.338 31.268 34.504 1.00 28.83 149 ARG B N 1
ATOM 2629 C CA . ARG B 2 164 ? 19.784 31.430 34.657 1.00 28.33 149 ARG B CA 1
ATOM 2630 C C . ARG B 2 164 ? 20.491 30.170 34.152 1.00 30.21 149 ARG B C 1
ATOM 2631 O O . ARG B 2 164 ? 20.282 29.078 34.684 1.00 31.10 149 ARG B O 1
ATOM 2639 N N . ASN B 2 165 ? 21.319 30.320 33.121 1.00 29.42 150 ASN B N 1
ATOM 2640 C CA . ASN B 2 165 ? 22.034 29.185 32.546 1.00 28.27 150 ASN B CA 1
ATOM 2641 C C . ASN B 2 165 ? 23.275 28.779 33.335 1.00 28.45 150 ASN B C 1
ATOM 2642 O O . ASN B 2 165 ? 23.752 27.651 33.205 1.00 28.60 150 ASN B O 1
ATOM 2647 N N . GLY B 2 166 ? 23.795 29.698 34.143 1.00 28.06 151 GLY B N 1
ATOM 2648 C CA . GLY B 2 166 ? 24.960 29.397 34.951 1.00 28.36 151 GLY B CA 1
ATOM 2649 C C . GLY B 2 166 ? 26.283 29.725 34.291 1.00 30.11 151 GLY B C 1
ATOM 2650 O O . GLY B 2 166 ? 27.318 29.779 34.958 1.00 29.22 151 GLY B O 1
ATOM 2651 N N . ASP B 2 167 ? 26.253 29.936 32.979 1.00 29.89 152 ASP B N 1
ATOM 2652 C CA . ASP B 2 167 ? 27.457 30.262 32.221 1.00 29.66 152 ASP B CA 1
ATOM 2653 C C . ASP B 2 167 ? 27.475 31.749 31.860 1.00 29.68 152 ASP B C 1
ATOM 2654 O O . ASP B 2 167 ? 28.060 32.157 30.852 1.00 27.18 152 ASP B O 1
ATOM 2659 N N . TRP B 2 168 ? 26.824 32.547 32.697 1.00 28.85 153 TRP B N 1
ATOM 2660 C CA . TRP B 2 168 ? 26.749 33.991 32.507 1.00 29.49 153 TRP B CA 1
ATOM 2661 C C . TRP B 2 168 ? 25.841 34.440 31.360 1.00 29.44 153 TRP B C 1
ATOM 2662 O O . TRP B 2 168 ? 26.068 35.477 30.742 1.00 29.59 153 TRP B O 1
ATOM 2673 N N . THR B 2 169 ? 24.824 33.638 31.065 1.00 29.00 154 THR B N 1
ATOM 2674 C CA . THR B 2 169 ? 23.845 33.995 30.052 1.00 28.24 154 THR B CA 1
ATOM 2675 C C . THR B 2 169 ? 22.498 33.641 30.640 1.00 28.60 154 THR B C 1
ATOM 2676 O O . THR B 2 169 ? 22.400 32.782 31.526 1.00 28.62 154 THR B O 1
ATOM 2680 N N . PHE B 2 170 ? 21.465 34.328 30.172 1.00 28.09 155 PHE B N 1
ATOM 2681 C CA . PHE B 2 170 ? 20.112 34.067 30.623 1.00 26.82 155 PHE B CA 1
ATOM 2682 C C . PHE B 2 170 ? 19.303 33.601 29.434 1.00 29.44 155 PHE B C 1
ATOM 2683 O O . PHE B 2 170 ? 19.770 33.612 28.289 1.00 29.77 155 PHE B O 1
ATOM 2691 N N . GLN B 2 171 ? 18.071 33.215 29.716 1.00 30.52 156 GLN B N 1
ATOM 2692 C CA . GLN B 2 171 ? 17.170 32.717 28.705 1.00 31.29 156 GLN B CA 1
ATOM 2693 C C . GLN B 2 171 ? 15.768 32.977 29.242 1.00 31.84 156 GLN B C 1
ATOM 2694 O O . GLN B 2 171 ? 15.576 33.002 30.456 1.00 31.92 156 GLN B O 1
ATOM 2700 N N . ILE B 2 172 ? 14.806 33.205 28.351 1.00 32.96 157 ILE B N 1
ATOM 2701 C CA . ILE B 2 172 ? 13.416 33.425 28.750 1.00 31.68 157 ILE B CA 1
ATOM 2702 C C . ILE B 2 172 ? 12.519 33.047 27.567 1.00 33.97 157 ILE B C 1
ATOM 2703 O O . ILE B 2 172 ? 12.818 33.373 26.418 1.00 34.27 157 ILE B O 1
ATOM 2708 N N . LEU B 2 173 ? 11.440 32.324 27.849 1.00 34.21 158 LEU B N 1
ATOM 2709 C CA . LEU B 2 173 ? 10.517 31.879 26.811 1.00 35.42 158 LEU B CA 1
ATOM 2710 C C . LEU B 2 173 ? 9.110 32.395 27.079 1.00 35.79 158 LEU B C 1
ATOM 2711 O O . LEU B 2 173 ? 8.544 32.150 28.144 1.00 35.10 158 LEU B O 1
ATOM 2716 N N . VAL B 2 174 ? 8.549 33.104 26.103 1.00 38.56 159 VAL B N 1
ATOM 2717 C CA . VAL B 2 174 ? 7.209 33.673 26.232 1.00 39.03 159 VAL B CA 1
ATOM 2718 C C . VAL B 2 174 ? 6.270 33.097 25.179 1.00 40.58 159 VAL B C 1
ATOM 2719 O O . VAL B 2 174 ? 6.472 33.290 23.984 1.00 40.03 159 VAL B O 1
ATOM 2723 N N . MET B 2 175 ? 5.245 32.382 25.630 1.00 44.56 160 MET B N 1
ATOM 2724 C CA . MET B 2 175 ? 4.289 31.773 24.716 1.00 48.14 160 MET B CA 1
ATOM 2725 C C . MET B 2 175 ? 3.042 32.621 24.530 1.00 48.64 160 MET B C 1
ATOM 2726 O O . MET B 2 175 ? 2.662 33.405 25.404 1.00 48.16 160 MET B O 1
ATOM 2731 N N . LEU B 2 176 ? 2.412 32.451 23.374 1.00 50.08 161 LEU B N 1
ATOM 2732 C CA . LEU B 2 176 ? 1.197 33.175 23.043 1.00 51.84 161 LEU B CA 1
ATOM 2733 C C . LEU B 2 176 ? 0.109 32.199 22.613 1.00 53.90 161 LEU B C 1
ATOM 2734 O O . LEU B 2 176 ? 0.317 31.365 21.731 1.00 53.37 161 LEU B O 1
ATOM 2739 N N . GLU B 2 177 ? -1.045 32.304 23.258 1.00 58.31 162 GLU B N 1
ATOM 2740 C CA . GLU B 2 177 ? -2.194 31.466 22.941 1.00 62.99 162 GLU B CA 1
ATOM 2741 C C . GLU B 2 177 ? -2.994 32.273 21.924 1.00 64.60 162 GLU B C 1
ATOM 2742 O O . GLU B 2 177 ? -3.544 33.321 22.258 1.00 65.41 162 GLU B O 1
ATOM 2748 N N . MET B 2 178 ? -3.049 31.799 20.685 1.00 66.89 163 MET B N 1
ATOM 2749 C CA . MET B 2 178 ? -3.767 32.522 19.645 1.00 69.71 163 MET B CA 1
ATOM 2750 C C . MET B 2 178 ? -4.562 31.651 18.684 1.00 71.07 163 MET B C 1
ATOM 2751 O O . MET B 2 178 ? -4.282 30.463 18.516 1.00 70.89 163 MET B O 1
ATOM 2756 N N . THR B 2 179 ? -5.565 32.263 18.062 1.00 72.86 164 THR B N 1
ATOM 2757 C CA . THR B 2 179 ? -6.418 31.587 17.091 1.00 74.38 164 THR B CA 1
ATOM 2758 C C . THR B 2 179 ? -6.157 32.234 15.732 1.00 75.23 164 THR B C 1
ATOM 2759 O O . THR B 2 179 ? -6.848 33.174 15.333 1.00 75.35 164 THR B O 1
ATOM 2763 N N . PRO B 2 180 ? -5.145 31.735 15.006 1.00 75.95 165 PRO B N 1
ATOM 2764 C CA . PRO B 2 180 ? -4.752 32.237 13.686 1.00 76.66 165 PRO B CA 1
ATOM 2765 C C . PRO B 2 180 ? -5.876 32.511 12.728 1.00 76.93 165 PRO B C 1
ATOM 2766 O O . PRO B 2 180 ? -6.594 31.616 12.304 1.00 77.02 165 PRO B O 1
ATOM 2770 N N . GLN B 2 181 ? -6.006 33.762 12.441 1.00 77.11 166 GLN B N 1
ATOM 2771 C CA . GLN B 2 181 ? -6.938 34.153 11.434 1.00 77.11 166 GLN B CA 1
ATOM 2772 C C . GLN B 2 181 ? -6.114 34.859 10.343 1.00 76.56 166 GLN B C 1
ATOM 2773 O O . GLN B 2 181 ? -5.131 35.541 10.624 1.00 77.79 166 GLN B O 1
ATOM 2779 N N . ARG B 2 182 ? -6.543 34.649 9.114 1.00 75.20 167 ARG B N 1
ATOM 2780 C CA . ARG B 2 182 ? -5.833 35.095 7.961 1.00 72.87 167 ARG B CA 1
ATOM 2781 C C . ARG B 2 182 ? -5.530 36.563 7.850 1.00 69.83 167 ARG B C 1
ATOM 2782 O O . ARG B 2 182 ? -6.349 37.464 8.035 1.00 69.82 167 ARG B O 1
ATOM 2790 N N . GLY B 2 183 ? -4.267 36.694 7.506 1.00 65.89 168 GLY B N 1
ATOM 2791 C CA . GLY B 2 183 ? -3.640 37.952 7.300 1.00 61.89 168 GLY B CA 1
ATOM 2792 C C . GLY B 2 183 ? -2.921 38.436 8.535 1.00 58.84 168 GLY B C 1
ATOM 2793 O O . GLY B 2 183 ? -2.072 39.319 8.440 1.00 57.58 168 GLY B O 1
ATOM 2794 N N . ASP B 2 184 ? -3.249 37.884 9.696 1.00 57.28 169 ASP B N 1
ATOM 2795 C CA . ASP B 2 184 ? -2.658 38.306 10.949 1.00 55.66 169 ASP B CA 1
ATOM 2796 C C . ASP B 2 184 ? -1.144 38.119 10.990 1.00 53.62 169 ASP B C 1
ATOM 2797 O O . ASP B 2 184 ? -0.621 37.074 10.601 1.00 52.10 169 ASP B O 1
ATOM 2802 N N . VAL B 2 185 ? -0.446 39.153 11.448 1.00 50.72 170 VAL B N 1
ATOM 2803 C CA . VAL B 2 185 ? 1.005 39.108 11.557 1.00 48.65 170 VAL B CA 1
ATOM 2804 C C . VAL B 2 185 ? 1.403 39.239 13.023 1.00 46.62 170 VAL B C 1
ATOM 2805 O O . VAL B 2 185 ? 1.159 40.267 13.653 1.00 46.41 170 VAL B O 1
ATOM 2809 N N . TYR B 2 186 ? 2.006 38.189 13.567 1.00 45.70 171 TYR B N 1
ATOM 2810 C CA . TYR B 2 186 ? 2.436 38.209 14.957 1.00 44.06 171 TYR B CA 1
ATOM 2811 C C . TYR B 2 186 ? 3.919 38.533 15.035 1.00 42.64 171 TYR B C 1
ATOM 2812 O O . TYR B 2 186 ? 4.713 38.073 14.210 1.00 43.85 171 TYR B O 1
ATOM 2821 N N . THR B 2 187 ? 4.289 39.334 16.024 1.00 39.31 172 THR B N 1
ATOM 2822 C CA . THR B 2 187 ? 5.683 39.691 16.214 1.00 38.03 172 THR B CA 1
ATOM 2823 C C . THR B 2 187 ? 6.051 39.658 17.690 1.00 37.72 172 THR B C 1
ATOM 2824 O O . THR B 2 187 ? 5.221 39.938 18.561 1.00 36.43 172 THR B O 1
ATOM 2828 N N . CYS B 2 188 ? 7.302 39.301 17.955 1.00 36.19 173 CYS B N 1
ATOM 2829 C CA . CYS B 2 188 ? 7.823 39.248 19.308 1.00 37.58 173 CYS B CA 1
ATOM 2830 C C . CYS B 2 188 ? 8.804 40.404 19.440 1.00 37.22 173 CYS B C 1
ATOM 2831 O O . CYS B 2 188 ? 9.780 40.484 18.698 1.00 37.33 173 CYS B O 1
ATOM 2834 N N . HIS B 2 189 ? 8.533 41.310 20.370 1.00 38.75 174 HIS B N 1
ATOM 2835 C CA . HIS B 2 189 ? 9.405 42.455 20.578 1.00 41.13 174 HIS B CA 1
ATOM 2836 C C . HIS B 2 189 ? 10.287 42.226 21.799 1.00 41.23 174 HIS B C 1
ATOM 2837 O O . HIS B 2 189 ? 9.797 41.898 22.882 1.00 40.43 174 HIS B O 1
ATOM 2844 N N . VAL B 2 190 ? 11.590 42.404 21.613 1.00 40.75 175 VAL B N 1
ATOM 2845 C CA . VAL B 2 190 ? 12.545 42.216 22.693 1.00 41.89 175 VAL B CA 1
ATOM 2846 C C . VAL B 2 190 ? 13.435 43.439 22.876 1.00 42.28 175 VAL B C 1
ATOM 2847 O O . VAL B 2 190 ? 14.078 43.896 21.932 1.00 42.92 175 VAL B O 1
ATOM 2851 N N . GLU B 2 191 ? 13.468 43.967 24.094 1.00 43.29 176 GLU B N 1
ATOM 2852 C CA . GLU B 2 191 ? 14.315 45.112 24.401 1.00 46.00 176 GLU B CA 1
ATOM 2853 C C . GLU B 2 191 ? 15.354 44.653 25.421 1.00 45.20 176 GLU B C 1
ATOM 2854 O O . GLU B 2 191 ? 15.027 43.945 26.374 1.00 44.48 176 GLU B O 1
ATOM 2860 N N . HIS B 2 192 ? 16.604 45.046 25.208 1.00 45.10 177 HIS B N 1
ATOM 2861 C CA . HIS B 2 192 ? 17.698 44.661 26.095 1.00 46.32 177 HIS B CA 1
ATOM 2862 C C . HIS B 2 192 ? 18.804 45.714 25.988 1.00 47.98 177 HIS B C 1
ATOM 2863 O O . HIS B 2 192 ? 19.052 46.253 24.907 1.00 47.82 177 HIS B O 1
ATOM 2870 N N . PRO B 2 193 ? 19.478 46.025 27.112 1.00 49.23 178 PRO B N 1
ATOM 2871 C CA . PRO B 2 193 ? 20.556 47.022 27.139 1.00 48.95 178 PRO B CA 1
ATOM 2872 C C . PRO B 2 193 ? 21.648 46.852 26.081 1.00 49.50 178 PRO B C 1
ATOM 2873 O O . PRO B 2 193 ? 22.344 47.809 25.745 1.00 49.67 178 PRO B O 1
ATOM 2877 N N . SER B 2 194 ? 21.797 45.641 25.554 1.00 48.81 179 SER B N 1
ATOM 2878 C CA . SER B 2 194 ? 22.802 45.382 24.527 1.00 49.35 179 SER B CA 1
ATOM 2879 C C . SER B 2 194 ? 22.295 45.836 23.160 1.00 50.82 179 SER B C 1
ATOM 2880 O O . SER B 2 194 ? 23.040 45.821 22.179 1.00 51.13 179 SER B O 1
ATOM 2883 N N . LEU B 2 195 ? 21.026 46.236 23.105 1.00 51.41 180 LEU B N 1
ATOM 2884 C CA . LEU B 2 195 ? 20.399 46.674 21.862 1.00 52.60 180 LEU B CA 1
ATOM 2885 C C . LEU B 2 195 ? 19.897 48.112 21.949 1.00 54.25 180 LEU B C 1
ATOM 2886 O O . LEU B 2 195 ? 19.142 48.460 22.858 1.00 54.87 180 LEU B O 1
ATOM 2891 N N . GLN B 2 196 ? 20.308 48.952 21.007 1.00 56.62 181 GLN B N 1
ATOM 2892 C CA . GLN B 2 196 ? 19.837 50.328 21.012 1.00 58.59 181 GLN B CA 1
ATOM 2893 C C . GLN B 2 196 ? 18.467 50.357 20.338 1.00 57.96 181 GLN B C 1
ATOM 2894 O O . GLN B 2 196 ? 17.649 51.241 20.597 1.00 58.78 181 GLN B O 1
ATOM 2900 N N . ASN B 2 197 ? 18.218 49.368 19.484 1.00 56.48 182 ASN B N 1
ATOM 2901 C CA . ASN B 2 197 ? 16.934 49.253 18.798 1.00 55.35 182 ASN B CA 1
ATOM 2902 C C . ASN B 2 197 ? 16.289 47.901 19.107 1.00 53.97 182 ASN B C 1
ATOM 2903 O O . ASN B 2 197 ? 16.938 46.857 19.029 1.00 52.73 182 ASN B O 1
ATOM 2908 N N . PRO B 2 198 ? 14.996 47.908 19.461 1.00 52.75 183 PRO B N 1
ATOM 2909 C CA . PRO B 2 198 ? 14.270 46.677 19.780 1.00 51.88 183 PRO B CA 1
ATOM 2910 C C . PRO B 2 198 ? 14.430 45.612 18.697 1.00 50.89 183 PRO B C 1
ATOM 2911 O O . PRO B 2 198 ? 14.548 45.934 17.516 1.00 50.62 183 PRO B O 1
ATOM 2915 N N . ILE B 2 199 ? 14.454 44.348 19.106 1.00 48.99 184 ILE B N 1
ATOM 2916 C CA . ILE B 2 199 ? 14.551 43.248 18.158 1.00 47.29 184 ILE B CA 1
ATOM 2917 C C . ILE B 2 199 ? 13.112 42.830 17.879 1.00 46.94 184 ILE B C 1
ATOM 2918 O O . ILE B 2 199 ? 12.362 42.505 18.802 1.00 45.02 184 ILE B O 1
ATOM 2923 N N . ILE B 2 200 ? 12.724 42.845 16.610 1.00 46.18 185 ILE B N 1
ATOM 2924 C CA . ILE B 2 200 ? 11.367 42.472 16.237 1.00 45.61 185 ILE B CA 1
ATOM 2925 C C . ILE B 2 200 ? 11.374 41.313 15.255 1.00 45.57 185 ILE B C 1
ATOM 2926 O O . ILE B 2 200 ? 11.913 41.430 14.158 1.00 46.37 185 ILE B O 1
ATOM 2931 N N . VAL B 2 201 ? 10.774 40.196 15.658 1.00 44.63 186 VAL B N 1
ATOM 2932 C CA . VAL B 2 201 ? 10.705 39.010 14.812 1.00 43.87 186 VAL B CA 1
ATOM 2933 C C . VAL B 2 201 ? 9.247 38.719 14.449 1.00 45.21 186 VAL B C 1
ATOM 2934 O O . VAL B 2 201 ? 8.379 38.689 15.322 1.00 44.28 186 VAL B O 1
ATOM 2938 N N . GLU B 2 202 ? 8.984 38.505 13.160 1.00 46.43 187 GLU B N 1
ATOM 2939 C CA . GLU B 2 202 ? 7.627 38.235 12.687 1.00 47.98 187 GLU B CA 1
ATOM 2940 C C . GLU B 2 202 ? 7.358 36.754 12.468 1.00 48.66 187 GLU B C 1
ATOM 2941 O O . GLU B 2 202 ? 8.277 35.949 12.336 1.00 48.38 187 GLU B O 1
ATOM 2947 N N . TRP B 2 203 ? 6.076 36.413 12.419 1.00 50.31 188 TRP B N 1
ATOM 2948 C CA . TRP B 2 203 ? 5.639 35.048 12.171 1.00 51.91 188 TRP B CA 1
ATOM 2949 C C . TRP B 2 203 ? 4.242 35.085 11.570 1.00 53.62 188 TRP B C 1
ATOM 2950 O O . TRP B 2 203 ? 3.337 35.718 12.119 1.00 53.13 188 TRP B O 1
ATOM 2961 N N . ARG B 2 204 ? 4.077 34.407 10.440 1.00 55.61 189 ARG B N 1
ATOM 2962 C CA . ARG B 2 204 ? 2.794 34.335 9.753 1.00 58.32 189 ARG B CA 1
ATOM 2963 C C . ARG B 2 204 ? 2.470 32.859 9.537 1.00 60.38 189 ARG B C 1
ATOM 2964 O O . ARG B 2 204 ? 3.372 32.050 9.310 1.00 60.76 189 ARG B O 1
ATOM 2972 N N . ALA B 2 205 ? 1.190 32.505 9.611 1.00 62.57 190 ALA B N 1
ATOM 2973 C CA . ALA B 2 205 ? 0.786 31.117 9.410 1.00 64.39 190 ALA B CA 1
ATOM 2974 C C . ALA B 2 205 ? 0.959 30.726 7.943 1.00 65.65 190 ALA B C 1
ATOM 2975 O O . ALA B 2 205 ? 1.195 31.634 7.115 1.00 65.92 190 ALA B O 1
ATOM 2977 N N . SER C 3 5 ? 45.424 44.496 39.434 1.00 47.65 1 SER C N 1
ATOM 2978 C CA . SER C 3 5 ? 45.188 44.747 40.889 1.00 48.50 1 SER C CA 1
ATOM 2979 C C . SER C 3 5 ? 44.434 43.580 41.529 1.00 46.94 1 SER C C 1
ATOM 2980 O O . SER C 3 5 ? 43.388 43.159 41.033 1.00 47.70 1 SER C O 1
ATOM 2983 N N . GLY C 3 6 ? 44.975 43.072 42.634 1.00 44.30 2 GLY C N 1
ATOM 2984 C CA . GLY C 3 6 ? 44.374 41.948 43.325 1.00 41.12 2 GLY C CA 1
ATOM 2985 C C . GLY C 3 6 ? 42.940 42.114 43.797 1.00 39.26 2 GLY C C 1
ATOM 2986 O O . GLY C 3 6 ? 42.538 43.160 44.310 1.00 39.39 2 GLY C O 1
ATOM 2987 N N . GLU C 3 7 ? 42.164 41.052 43.629 1.00 36.48 3 GLU C N 1
ATOM 2988 C CA . GLU C 3 7 ? 40.765 41.044 44.033 1.00 33.70 3 GLU C CA 1
ATOM 2989 C C . GLU C 3 7 ? 40.675 41.081 45.572 1.00 31.38 3 GLU C C 1
ATOM 2990 O O . GLU C 3 7 ? 41.461 40.434 46.263 1.00 30.48 3 GLU C O 1
ATOM 2996 N N . GLY C 3 8 ? 39.731 41.850 46.105 1.00 29.23 4 GLY C N 1
ATOM 2997 C CA . GLY C 3 8 ? 39.571 41.929 47.549 1.00 28.51 4 GLY C CA 1
ATOM 2998 C C . GLY C 3 8 ? 38.839 40.711 48.098 1.00 27.72 4 GLY C C 1
ATOM 2999 O O . GLY C 3 8 ? 38.096 40.048 47.373 1.00 27.77 4 GLY C O 1
ATOM 3000 N N . SER C 3 9 ? 39.022 40.420 49.380 1.00 27.65 5 SER C N 1
ATOM 3001 C CA . SER C 3 9 ? 38.383 39.254 49.981 1.00 27.03 5 SER C CA 1
ATOM 3002 C C . SER C 3 9 ? 38.062 39.416 51.464 1.00 27.21 5 SER C C 1
ATOM 3003 O O . SER C 3 9 ? 38.947 39.726 52.263 1.00 26.32 5 SER C O 1
ATOM 3006 N N . PHE C 3 10 ? 36.802 39.188 51.836 1.00 25.66 6 PHE C N 1
ATOM 3007 C CA . PHE C 3 10 ? 36.412 39.295 53.238 1.00 24.88 6 PHE C CA 1
ATOM 3008 C C . PHE C 3 10 ? 37.163 38.244 54.058 1.00 25.20 6 PHE C C 1
ATOM 3009 O O . PHE C 3 10 ? 37.323 37.098 53.629 1.00 22.71 6 PHE C O 1
ATOM 3017 N N . GLN C 3 11 ? 37.626 38.646 55.237 1.00 24.32 7 GLN C N 1
ATOM 3018 C CA . GLN C 3 11 ? 38.367 37.754 56.120 1.00 26.42 7 GLN C CA 1
ATOM 3019 C C . GLN C 3 11 ? 37.484 37.388 57.304 1.00 26.07 7 GLN C C 1
ATOM 3020 O O . GLN C 3 11 ? 36.971 38.267 58.004 1.00 26.76 7 GLN C O 1
ATOM 3026 N N . PRO C 3 12 ? 37.291 36.082 57.545 1.00 24.35 8 PRO C N 1
ATOM 3027 C CA . PRO C 3 12 ? 36.451 35.614 58.656 1.00 24.27 8 PRO C CA 1
ATOM 3028 C C . PRO C 3 12 ? 37.060 35.788 60.036 1.00 25.03 8 PRO C C 1
ATOM 3029 O O . PRO C 3 12 ? 38.260 35.571 60.234 1.00 25.65 8 PRO C O 1
ATOM 3033 N N . SER C 3 13 ? 36.228 36.189 60.992 1.00 24.96 9 SER C N 1
ATOM 3034 C CA . SER C 3 13 ? 36.694 36.356 62.356 1.00 25.48 9 SER C CA 1
ATOM 3035 C C . SER C 3 13 ? 36.835 34.956 62.942 1.00 24.01 9 SER C C 1
ATOM 3036 O O . SER C 3 13 ? 36.184 34.020 62.481 1.00 21.14 9 SER C O 1
ATOM 3039 N N . GLN C 3 14 ? 37.675 34.823 63.959 1.00 24.75 10 GLN C N 1
ATOM 3040 C CA . GLN C 3 14 ? 37.951 33.527 64.561 1.00 26.33 10 GLN C CA 1
ATOM 3041 C C . GLN C 3 14 ? 37.237 33.294 65.878 1.00 28.84 10 GLN C C 1
ATOM 3042 O O . GLN C 3 14 ? 37.344 34.091 66.807 1.00 30.22 10 GLN C O 1
ATOM 3048 N N . GLU C 3 15 ? 36.495 32.198 65.945 1.00 29.42 11 GLU C N 1
ATOM 3049 C CA . GLU C 3 15 ? 35.767 31.833 67.154 1.00 32.47 11 GLU C CA 1
ATOM 3050 C C . GLU C 3 15 ? 36.742 31.608 68.318 1.00 35.21 11 GLU C C 1
ATOM 3051 O O . GLU C 3 15 ? 37.901 31.233 68.111 1.00 33.65 11 GLU C O 1
ATOM 3057 N N . ASN C 3 16 ? 36.271 31.850 69.537 1.00 38.20 12 ASN C N 1
ATOM 3058 C CA . ASN C 3 16 ? 37.087 31.641 70.731 1.00 42.19 12 ASN C CA 1
ATOM 3059 C C . ASN C 3 16 ? 36.698 30.298 71.355 1.00 42.98 12 ASN C C 1
ATOM 3060 O O . ASN C 3 16 ? 35.537 30.088 71.703 1.00 41.64 12 ASN C O 1
ATOM 3065 N N . PRO C 3 17 ? 37.663 29.368 71.506 1.00 45.80 13 PRO C N 1
ATOM 3066 C CA . PRO C 3 17 ? 37.343 28.061 72.097 1.00 46.89 13 PRO C CA 1
ATOM 3067 C C . PRO C 3 17 ? 36.752 28.158 73.505 1.00 48.65 13 PRO C C 1
ATOM 3068 O O . PRO C 3 17 ? 37.040 29.156 74.205 1.00 48.58 13 PRO C O 1
#
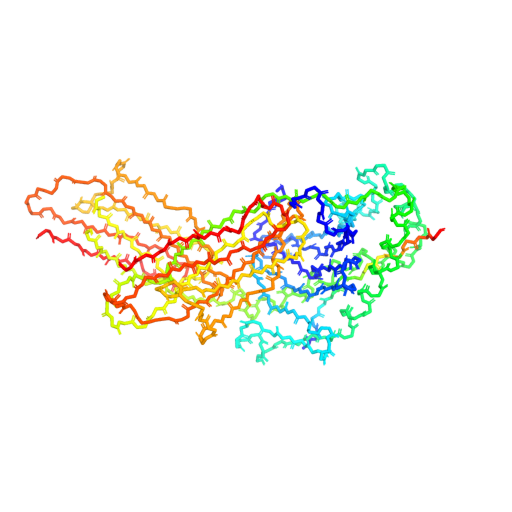
Nearest PDB structures (foldseek):
  5ujt-assembly2_D  TM=9.992E-01  e=8.550E-33  Homo sapiens
  6xc9-assembly1_A  TM=1.001E+00  e=1.899E-32  Homo sapiens
  5ks9-assembly1_A  TM=9.981E-01  e=8.888E-32  Homo sapiens
  7kei-assembly1_A  TM=9.886E-01  e=5.641E-30  Homo sapiens
  1k2d-assembly1_A  TM=9.906E-01  e=1.485E-26  Mus musculus

Sequence (377 aa):
DIVADHVASYGVNLYQSYGPSGQYSHEFDGDEEFYVDLERKETVWQLPLFRRFRRFDPQFALTNIAVLKHNLNIVIKRSNSTAATNEVPEVTVFSKSPVTLGQPNTLICLVDNIFPPVVNITWLSNGHSVTEGVSETSFLSKSDHSFFKISYLTFLPSADEIYDCKVEHWGLDEPLLKHWEPGSRDSPEDFVYQFKGMCYFTNGTERVRLVTRYIYNREEYARFDSDVGVYRAVTPLGPPAAEYWNSQKEVLERTRAELDTVCRHNYQLELRTTLQRRVEPTVTISPLLVCSVTDFYPAQIKVRWFRNDQEETTGVVSTPLIRNGDWTFQILVMLEMTPQRGDVYTCHVEHPSLQNPIIVEWRASGEGSFQPSQENP

GO terms:
  GO:0098553 lumenal side of endoplasmic reticulum membrane (C, TAS)
  GO:0032588 trans-Golgi network membrane (C, TAS)
  GO:0000139 Golgi membrane (C, TAS)
  GO:0005765 lysosomal membrane (C, TAS)
  GO:0005886 plasma membrane (C, TAS)
  GO:0012507 ER to Golgi transport vesicle membrane (C, TAS)
  GO:0030658 transport vesicle membrane (C, TAS)
  GO:0030666 endocytic vesicle membrane (C, TAS)
  GO:0030669 clathrin-coated endocytic vesicle membrane (C, TAS)
  GO:0005515 protein binding (F, IPI)
  GO:0032395 MHC class II receptor activity (F, TAS)
  GO:0016020 membrane (C, HDA)

CATH classification: 3.10.320.10 (+1 more: 2.60.40.10)

Solvent-accessible surface area: 18122 Å² total; per-residue (Å²): 190,44,140,32,82,43,46,1,4,0,0,2,1,5,25,4,40,90,66,92,47,27,21,0,1,0,12,1,43,29,3,8,0,0,69,4,32,28,142,156,115,76,30,50,19,62,15,91,61,0,150,179,125,14,150,10,66,35,98,101,0,38,72,6,19,53,15,0,98,72,0,1,71,21,0,24,157,63,17,137,64,79,32,19,106,32,43,100,5,105,12,65,19,31,16,46,24,41,48,69,116,44,98,98,11,23,0,0,0,40,0,27,32,0,2,1,3,34,26,82,15,66,2,24,6,70,56,109,86,39,118,147,35,50,64,88,17,15,26,9,22,57,112,67,14,0,0,27,15,1,0,25,3,80,19,98,3,30,94,118,59,69,8,21,0,64,0,65,15,49,10,21,144,124,71,58,99,98,84,37,101,67,70,38,246,111,29,61,119,4,20,0,0,1,0,6,0,30,0,14,1,24,72,40,64,122,133,21,68,0,2,2,31,1,0,5,13,80,69,17,0,0,74,0,15,32,103,69,15,39,3,133,44,58,34,127,20,0,52,64,1,8,123,80,0,47,84,44,120,112,24,23,94,87,4,117,44,8,33,77,84,4,0,88,66,0,10,73,17,0,68,157,4,3,31,104,47,121,43,104,10,79,20,45,24,49,122,128,3,40,0,10,0,3,32,0,9,37,38,134,40,99,9,94,1,37,77,62,125,130,90,42,125,110,26,55,73,57,28,112,72,36,74,0,16,49,3,12,6,10,15,44,4,48,0,105,23,119,66,96,241,68,15,34,2,5,0,37,0,80,7,63,22,27,178,102,69,56,96,39,91,50,138,109,76,42,4,10,22,0,80,1,1,101,4,75,127

Organism: Homo sapiens (NCBI:txid9606)

InterPro domains:
  IPR001003 MHC class II, alpha chain, N-terminal [PF00993] (29-108)
  IPR001003 MHC class II, alpha chain, N-terminal [SM00920] (30-109)
  IPR003006 Immunoglobulin/major histocompatibility complex, conserved site [PS00290] (186-192)
  IPR003597 Immunoglobulin C1-set [PF07654] (114-195)
  IPR003597 Immunoglobulin C1-set [SM00407] (127-198)
  IPR007110 Immunoglobulin-like domain [PS50835] (112-192)
  IPR011162 MHC classes I/II-like antigen recognition protein [SSF54452] (27-109)
  IPR013783 Immunoglobulin-like fold [G3DSA:2.60.40.10] (107-220)
  IPR014745 MHC class II, alpha/beta chain, N-terminal [G3DSA:3.10.320.10] (28-106)
  IPR036179 Immunoglobulin-like domain superfamily [SSF48726] (112-206)
  IPR050160 Major Histocompatibility Complex/Immunoglobulin [PTHR19944] (10-243)